Protein AF-0000000077625000 (afdb_homodimer)

Structure (mmCIF, N/CA/C/O backbone):
data_AF-0000000077625000-model_v1
#
loop_
_entity.id
_entity.type
_entity.pdbx_description
1 polymer Rnz
#
loop_
_atom_site.group_PDB
_atom_site.id
_atom_site.type_symbol
_atom_site.label_atom_id
_atom_site.label_alt_id
_atom_site.label_comp_id
_atom_site.label_asym_id
_atom_site.label_entity_id
_atom_site.label_seq_id
_atom_site.pdbx_PDB_ins_code
_atom_site.Cartn_x
_atom_site.Cartn_y
_atom_site.Cartn_z
_atom_site.occupancy
_atom_site.B_iso_or_equiv
_atom_site.auth_seq_id
_atom_site.auth_comp_id
_atom_site.auth_asym_id
_atom_site.auth_atom_id
_atom_site.pdbx_PDB_model_num
ATOM 1 N N . MET A 1 1 ? 33.219 -41.062 40.688 1 16.72 1 MET A N 1
ATOM 2 C CA . MET A 1 1 ? 32.531 -42.281 41.062 1 16.72 1 MET A CA 1
ATOM 3 C C . MET A 1 1 ? 31.109 -42.312 40.531 1 16.72 1 MET A C 1
ATOM 5 O O . MET A 1 1 ? 30.578 -41.281 40.125 1 16.72 1 MET A O 1
ATOM 9 N N . LEU A 1 2 ? 30.375 -43.344 40.969 1 15.78 2 LEU A N 1
ATOM 10 C CA . LEU A 1 2 ? 29.469 -44.438 40.656 1 15.78 2 LEU A CA 1
ATOM 11 C C . LEU A 1 2 ? 28.016 -43.969 40.688 1 15.78 2 LEU A C 1
ATOM 13 O O . LEU A 1 2 ? 27.391 -43.906 41.75 1 15.78 2 LEU A O 1
ATOM 17 N N . LYS A 1 3 ? 27.828 -42.719 40.219 1 18.52 3 LYS A N 1
ATOM 18 C CA . LYS A 1 3 ? 26.609 -41.906 40.062 1 18.52 3 LYS A CA 1
ATOM 19 C C . LYS A 1 3 ? 25.469 -42.75 39.469 1 18.52 3 LYS A C 1
ATOM 21 O O . LYS A 1 3 ? 25.625 -43.406 38.438 1 18.52 3 LYS A O 1
ATOM 26 N N . LYS A 1 4 ? 24.422 -42.75 40.156 1 17.3 4 LYS A N 1
ATOM 27 C CA . LYS A 1 4 ? 23.297 -43.594 40.594 1 17.3 4 LYS A CA 1
ATOM 28 C C . LYS A 1 4 ? 22.344 -43.844 39.438 1 17.3 4 LYS A C 1
ATOM 30 O O . LYS A 1 4 ? 21.906 -42.906 38.75 1 17.3 4 LYS A O 1
ATOM 35 N N . HIS A 1 5 ? 22.156 -45.062 38.781 1 17.11 5 HIS A N 1
ATOM 36 C CA . HIS A 1 5 ? 21.531 -45.969 37.844 1 17.11 5 HIS A CA 1
ATOM 37 C C . HIS A 1 5 ? 20.016 -46 38 1 17.11 5 HIS A C 1
ATOM 39 O O . HIS A 1 5 ? 19.312 -46.562 37.156 1 17.11 5 HIS A O 1
ATOM 45 N N . GLU A 1 6 ? 19.531 -45.5 39.312 1 16.88 6 GLU A N 1
ATOM 46 C CA . GLU A 1 6 ? 18.531 -46.469 39.75 1 16.88 6 GLU A CA 1
ATOM 47 C C . GLU A 1 6 ? 17.375 -46.562 38.75 1 16.88 6 GLU A C 1
ATOM 49 O O . GLU A 1 6 ? 17.047 -45.594 38.094 1 16.88 6 GLU A O 1
ATOM 54 N N . VAL A 1 7 ? 16.766 -47.844 38.562 1 16.75 7 VAL A N 1
ATOM 55 C CA . VAL A 1 7 ? 15.984 -48.906 37.938 1 16.75 7 VAL A CA 1
ATOM 56 C C . VAL A 1 7 ? 14.5 -48.625 38.125 1 16.75 7 VAL A C 1
ATOM 58 O O . VAL A 1 7 ? 13.664 -49.156 37.406 1 16.75 7 VAL A O 1
ATOM 61 N N . LEU A 1 8 ? 14.102 -47.625 39.031 1 16.16 8 LEU A N 1
ATOM 62 C CA . LEU A 1 8 ? 12.984 -48.188 39.781 1 16.16 8 LEU A CA 1
ATOM 63 C C . LEU A 1 8 ? 11.898 -48.688 38.812 1 16.16 8 LEU A C 1
ATOM 65 O O . LEU A 1 8 ? 11.703 -48.125 37.75 1 16.16 8 LEU A O 1
ATOM 69 N N . SER A 1 9 ? 11.031 -49.656 39.281 1 15.23 9 SER A N 1
ATOM 70 C CA . SER A 1 9 ? 10.211 -50.875 39.281 1 15.23 9 SER A CA 1
ATOM 71 C C . SER A 1 9 ? 8.844 -50.625 38.656 1 15.23 9 SER A C 1
ATOM 73 O O . SER A 1 9 ? 8.43 -51.312 37.75 1 15.23 9 SER A O 1
ATOM 75 N N . PHE A 1 10 ? 7.762 -50.469 39.531 1 15.76 10 PHE A N 1
ATOM 76 C CA . PHE A 1 10 ? 6.809 -51.5 39.938 1 15.76 10 PHE A CA 1
ATOM 77 C C . PHE A 1 10 ? 5.598 -51.5 39 1 15.76 10 PHE A C 1
ATOM 79 O O . PHE A 1 10 ? 5.344 -50.5 38.312 1 15.76 10 PHE A O 1
ATOM 86 N N . ALA A 1 11 ? 4.383 -52.125 39.531 1 15.3 11 ALA A N 1
ATOM 87 C CA . ALA A 1 11 ? 3.424 -53.219 39.469 1 15.3 11 ALA A CA 1
ATOM 88 C C . ALA A 1 11 ? 2.152 -52.812 38.719 1 15.3 11 ALA A C 1
ATOM 90 O O . ALA A 1 11 ? 1.969 -51.656 38.406 1 15.3 11 ALA A O 1
ATOM 91 N N . SER A 1 12 ? 0.917 -52.969 39.406 1 14.52 12 SER A N 1
ATOM 92 C CA . SER A 1 12 ? -0.119 -54 39.406 1 14.52 12 SER A CA 1
ATOM 93 C C . SER A 1 12 ? -1.372 -53.531 38.688 1 14.52 12 SER A C 1
ATOM 95 O O . SER A 1 12 ? -2.141 -54.312 38.156 1 14.52 12 SER A O 1
ATOM 97 N N . LYS A 1 13 ? -1.801 -52.219 39 1 15.85 13 LYS A N 1
ATOM 98 C CA . LYS A 1 13 ? -3.205 -52.25 39.375 1 15.85 13 LYS A CA 1
ATOM 99 C C . LYS A 1 13 ? -4.07 -52.844 38.281 1 15.85 13 LYS A C 1
ATOM 101 O O . LYS A 1 13 ? -3.891 -52.531 37.094 1 15.85 13 LYS A O 1
ATOM 106 N N . THR A 1 14 ? -5.199 -53.75 38.562 1 15.48 14 THR A N 1
ATOM 107 C CA . THR A 1 14 ? -6.117 -54.875 38.406 1 15.48 14 THR A CA 1
ATOM 108 C C . THR A 1 14 ? -7.16 -54.594 37.344 1 15.48 14 THR A C 1
ATOM 110 O O . THR A 1 14 ? -7.316 -53.438 36.906 1 15.48 14 THR A O 1
ATOM 113 N N . LYS A 1 15 ? -8.531 -55.094 37.594 1 15.32 15 LYS A N 1
ATOM 114 C CA . LYS A 1 15 ? -9.469 -56.125 37.156 1 15.32 15 LYS A CA 1
ATOM 115 C C . LYS A 1 15 ? -10.508 -55.562 36.219 1 15.32 15 LYS A C 1
ATOM 117 O O . LYS A 1 15 ? -10.664 -56.031 35.094 1 15.32 15 LYS A O 1
ATOM 122 N N . SER A 1 16 ? -11.93 -55.5 36.688 1 14.42 16 SER A N 1
ATOM 123 C CA . SER A 1 16 ? -13.031 -56.438 36.438 1 14.42 16 SER A CA 1
ATOM 124 C C . SER A 1 16 ? -14.016 -55.875 35.406 1 14.42 16 SER A C 1
ATOM 126 O O . SER A 1 16 ? -14.758 -56.594 34.781 1 14.42 16 SER A O 1
ATOM 128 N N . ALA A 1 17 ? -14.414 -54.562 35.5 1 15.7 17 ALA A N 1
ATOM 129 C CA . ALA A 1 17 ? -15.875 -54.5 35.562 1 15.7 17 ALA A CA 1
ATOM 130 C C . ALA A 1 17 ? -16.5 -55.125 34.312 1 15.7 17 ALA A C 1
ATOM 132 O O . ALA A 1 17 ? -15.922 -55.062 33.219 1 15.7 17 ALA A O 1
ATOM 133 N N . GLY A 1 18 ? -17.891 -55.531 34.344 1 14.88 18 GLY A N 1
ATOM 134 C CA . GLY A 1 18 ? -18.938 -56.5 34.094 1 14.88 18 GLY A CA 1
ATOM 135 C C . GLY A 1 18 ? -19.375 -56.531 32.625 1 14.88 18 GLY A C 1
ATOM 136 O O . GLY A 1 18 ? -19 -55.656 31.859 1 14.88 18 GLY A O 1
ATOM 137 N N . ARG A 1 19 ? -20.812 -56.969 32.344 1 15.01 19 ARG A N 1
ATOM 138 C CA . ARG A 1 19 ? -21.625 -58.062 31.844 1 15.01 19 ARG A CA 1
ATOM 139 C C . ARG A 1 19 ? -22.203 -57.719 30.469 1 15.01 19 ARG A C 1
ATOM 141 O O . ARG A 1 19 ? -22.094 -58.5 29.531 1 15.01 19 ARG A O 1
ATOM 148 N N . ILE A 1 20 ? -23.375 -56.875 30.344 1 15.17 20 ILE A N 1
ATOM 149 C CA . ILE A 1 20 ? -24.625 -57.562 30.047 1 15.17 20 ILE A CA 1
ATOM 150 C C . ILE A 1 20 ? -24.688 -57.875 28.547 1 15.17 20 ILE A C 1
ATOM 152 O O . ILE A 1 20 ? -24 -57.25 27.75 1 15.17 20 ILE A O 1
ATOM 156 N N . TYR A 1 21 ? -26.094 -57.812 27.969 1 15.08 21 TYR A N 1
ATOM 157 C CA . TYR A 1 21 ? -27.062 -58.75 27.453 1 15.08 21 TYR A CA 1
ATOM 158 C C . TYR A 1 21 ? -26.984 -58.844 25.922 1 15.08 21 TYR A C 1
ATOM 160 O O . TYR A 1 21 ? -26.547 -57.906 25.266 1 15.08 21 TYR A O 1
ATOM 168 N N . LYS A 1 22 ? -27.5 -60.031 25.312 1 15.52 22 LYS A N 1
ATOM 169 C CA . LYS A 1 22 ? -27.562 -61.062 24.281 1 15.52 22 LYS A CA 1
ATOM 170 C C . LYS A 1 22 ? -28.406 -60.594 23.078 1 15.52 22 LYS A C 1
ATOM 172 O O . LYS A 1 22 ? -28.203 -61.062 21.953 1 15.52 22 LYS A O 1
ATOM 177 N N . ARG A 1 23 ? -29.531 -59.75 23.172 1 15.31 23 ARG A N 1
ATOM 178 C CA . ARG A 1 23 ? -30.688 -60.469 22.609 1 15.31 23 ARG A CA 1
ATOM 179 C C . ARG A 1 23 ? -30.484 -60.75 21.141 1 15.31 23 ARG A C 1
ATOM 181 O O . ARG A 1 23 ? -29.766 -60.062 20.438 1 15.31 23 ARG A O 1
ATOM 188 N N . ASN A 1 24 ? -31.359 -61.844 20.562 1 14.48 24 ASN A N 1
ATOM 189 C CA . ASN A 1 24 ? -31.688 -63 19.75 1 14.48 24 ASN A CA 1
ATOM 190 C C . ASN A 1 24 ? -32.094 -62.594 18.328 1 14.48 24 ASN A C 1
ATOM 192 O O . ASN A 1 24 ? -31.781 -63.312 17.375 1 14.48 24 ASN A O 1
ATOM 196 N N . LEU A 1 25 ? -33.188 -61.656 18.094 1 15.44 25 LEU A N 1
ATOM 197 C CA . LEU A 1 25 ? -34.312 -62.25 17.406 1 15.44 25 LEU A CA 1
ATOM 198 C C . LEU A 1 25 ? -33.969 -62.562 15.953 1 15.44 25 LEU A C 1
ATOM 200 O O . LEU A 1 25 ? -33.219 -61.844 15.312 1 15.44 25 LEU A O 1
ATOM 204 N N . HIS A 1 26 ? -34.688 -63.688 15.312 1 14.72 26 HIS A N 1
ATOM 205 C CA . HIS A 1 26 ? -34.875 -64.812 14.414 1 14.72 26 HIS A CA 1
ATOM 206 C C . HIS A 1 26 ? -35.156 -64.375 12.992 1 14.72 26 HIS A C 1
ATOM 208 O O . HIS A 1 26 ? -34.562 -64.875 12.031 1 14.72 26 HIS A O 1
ATOM 214 N N . GLN A 1 27 ? -36.406 -63.656 12.711 1 14.7 27 GLN A N 1
ATOM 215 C CA . GLN A 1 27 ? -37.406 -64.375 11.93 1 14.7 27 GLN A CA 1
ATOM 216 C C . GLN A 1 27 ? -36.969 -64.562 10.477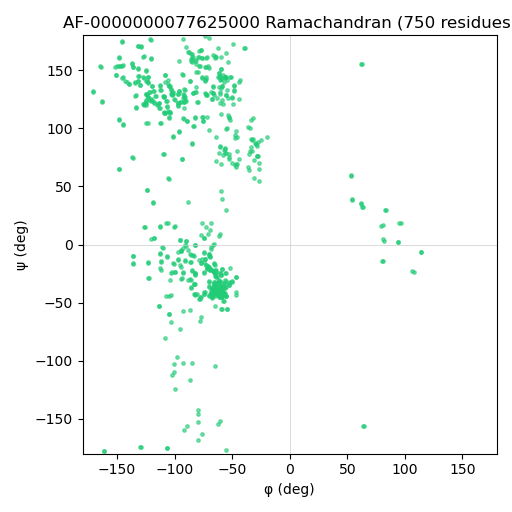 1 14.7 27 GLN A C 1
ATOM 218 O O . GLN A 1 27 ? -36.188 -63.719 9.969 1 14.7 27 GLN A O 1
ATOM 223 N N . ASP A 1 28 ? -37.844 -65.312 9.578 1 14.46 28 ASP A N 1
ATOM 224 C CA . ASP A 1 28 ? -38.094 -66.375 8.68 1 14.46 28 ASP A CA 1
ATOM 225 C C . ASP A 1 28 ? -38.094 -65.938 7.223 1 14.46 28 ASP A C 1
ATOM 227 O O . ASP A 1 28 ? -37.5 -66.625 6.363 1 14.46 28 ASP A O 1
ATOM 231 N N . LEU A 1 29 ? -39.125 -65.062 6.742 1 15.06 29 LEU A N 1
ATOM 232 C CA . LEU A 1 29 ? -40.125 -65.688 5.859 1 15.06 29 LEU A CA 1
ATOM 233 C C . LEU A 1 29 ? -39.5 -65.938 4.488 1 15.06 29 LEU A C 1
ATOM 235 O O . LEU A 1 29 ? -38.531 -65.312 4.082 1 15.06 29 LEU A O 1
ATOM 239 N N . CYS A 1 30 ? -40.438 -66.562 3.59 1 14.42 30 CYS A N 1
ATOM 240 C CA . CYS A 1 30 ? -40.719 -67.625 2.666 1 14.42 30 CYS A CA 1
ATOM 241 C C . CYS A 1 30 ? -40.281 -67.312 1.252 1 14.42 30 CYS A C 1
ATOM 243 O O . CYS A 1 30 ? -39.375 -67.938 0.701 1 14.42 30 CYS A O 1
ATOM 245 N N . LEU A 1 31 ? -41.344 -67.25 0.335 1 14.38 31 LEU A N 1
ATOM 246 C CA . LEU A 1 31 ? -41.688 -68.25 -0.623 1 14.38 31 LEU A CA 1
ATOM 247 C C . LEU A 1 31 ? -41.031 -68 -1.975 1 14.38 31 LEU A C 1
ATOM 249 O O . LEU A 1 31 ? -40.344 -68.875 -2.518 1 14.38 31 LEU A O 1
ATOM 253 N N . THR A 1 32 ? -41.906 -67.438 -2.914 1 15.09 32 THR A N 1
ATOM 254 C CA . THR A 1 32 ? -42.5 -68.125 -4.047 1 15.09 32 THR A CA 1
ATOM 255 C C . THR A 1 32 ? -41.625 -68 -5.273 1 15.09 32 THR A C 1
ATOM 257 O O . THR A 1 32 ? -40.812 -67.125 -5.391 1 15.09 32 THR A O 1
ATOM 260 N N . LEU A 1 33 ? -42 -68.812 -6.344 1 14.31 33 LEU A N 1
ATOM 261 C CA . LEU A 1 33 ? -41.562 -69.812 -7.305 1 14.31 33 LEU A CA 1
ATOM 262 C C . LEU A 1 33 ? -41.094 -69.188 -8.602 1 14.31 33 LEU A C 1
ATOM 264 O O . LEU A 1 33 ? -40.031 -69.5 -9.133 1 14.31 33 LEU A O 1
ATOM 268 N N . THR A 1 34 ? -42.031 -68.375 -9.273 1 15.22 34 THR A N 1
ATOM 269 C CA . THR A 1 34 ? -42.469 -69 -10.531 1 15.22 34 THR A CA 1
ATOM 270 C C . THR A 1 34 ? -41.438 -68.812 -11.633 1 15.22 34 THR A C 1
ATOM 272 O O . THR A 1 34 ? -40.625 -67.875 -11.578 1 15.22 34 THR A O 1
ATOM 275 N N . ARG A 1 35 ? -41.625 -69.625 -12.805 1 14.09 35 ARG A N 1
ATOM 276 C CA . ARG A 1 35 ? -41 -70.438 -13.805 1 14.09 35 ARG A CA 1
ATOM 277 C C . ARG A 1 35 ? -40.531 -69.625 -15.016 1 14.09 35 ARG A C 1
ATOM 279 O O . ARG A 1 35 ? -39.656 -70.062 -15.75 1 14.09 35 ARG A O 1
ATOM 286 N N . ARG A 1 36 ? -41.281 -68.5 -15.297 1 14.92 36 ARG A N 1
ATOM 287 C CA . ARG A 1 36 ? -41.688 -68.625 -16.688 1 14.92 36 ARG A CA 1
ATOM 288 C C . ARG A 1 36 ? -40.5 -68.812 -17.609 1 14.92 36 ARG A C 1
ATOM 290 O O . ARG A 1 36 ? -39.406 -68.312 -17.312 1 14.92 36 ARG A O 1
ATOM 297 N N . ARG A 1 37 ? -40.844 -69.25 -18.859 1 15.17 37 ARG A N 1
ATOM 298 C CA . ARG A 1 37 ? -40.5 -70.125 -19.984 1 15.17 37 ARG A CA 1
ATOM 299 C C . ARG A 1 37 ? -39.438 -69.5 -20.875 1 15.17 37 ARG A C 1
ATOM 301 O O . ARG A 1 37 ? -39.312 -68.25 -20.906 1 15.17 37 ARG A O 1
ATOM 308 N N . GLU A 1 38 ? -38.719 -70.375 -21.578 1 15.19 38 GLU A N 1
ATOM 309 C CA . GLU A 1 38 ? -37.469 -70.75 -22.234 1 15.19 38 GLU A CA 1
ATOM 310 C C . GLU A 1 38 ? -37.344 -70.062 -23.594 1 15.19 38 GLU A C 1
ATOM 312 O O . GLU A 1 38 ? -36.25 -70 -24.141 1 15.19 38 GLU A O 1
ATOM 317 N N . THR A 1 39 ? -38.469 -69.438 -24.172 1 15.7 39 THR A N 1
ATOM 318 C CA . THR A 1 39 ? -38.531 -69.938 -25.531 1 15.7 39 THR A CA 1
ATOM 319 C C . THR A 1 39 ? -37.281 -69.5 -26.328 1 15.7 39 THR A C 1
ATOM 321 O O . THR A 1 39 ? -36.906 -68.312 -26.25 1 15.7 39 THR A O 1
ATOM 324 N N . VAL A 1 40 ? -36.531 -70.375 -26.953 1 15.3 40 VAL A N 1
ATOM 325 C CA . VAL A 1 40 ? -35.312 -70.75 -27.641 1 15.3 40 VAL A CA 1
ATOM 326 C C . VAL A 1 40 ? -35.281 -70.062 -29.016 1 15.3 40 VAL A C 1
ATOM 328 O O . VAL A 1 40 ? -34.344 -70.312 -29.812 1 15.3 40 VAL A O 1
ATOM 331 N N . ARG A 1 41 ? -36.219 -69.125 -29.297 1 15.74 41 ARG A N 1
ATOM 332 C CA . ARG A 1 41 ? -36.469 -69.188 -30.734 1 15.74 41 ARG A CA 1
ATOM 333 C C . ARG A 1 41 ? -35.156 -69.312 -31.5 1 15.74 41 ARG A C 1
ATOM 335 O O . ARG A 1 41 ? -34.125 -68.75 -31.078 1 15.74 41 ARG A O 1
ATOM 342 N N . HIS A 1 42 ? -35.219 -70.125 -32.562 1 15.56 42 HIS A N 1
ATOM 343 C CA . HIS A 1 42 ? -34.531 -70.875 -33.594 1 15.56 42 HIS A CA 1
ATOM 344 C C . HIS A 1 42 ? -33.625 -70 -34.438 1 15.56 42 HIS A C 1
ATOM 346 O O . HIS A 1 42 ? -33.906 -68.812 -34.625 1 15.56 42 HIS A O 1
ATOM 352 N N . LEU A 1 43 ? -32.438 -70.5 -34.906 1 16.83 43 LEU A N 1
ATOM 353 C CA . LEU A 1 43 ? -31.078 -70.375 -35.406 1 16.83 43 LEU A CA 1
ATOM 354 C C . LEU A 1 43 ? -31.062 -69.938 -36.875 1 16.83 43 LEU A C 1
ATOM 356 O O . LEU A 1 43 ? -30 -69.75 -37.469 1 16.83 43 LEU A O 1
ATOM 360 N N . ASN A 1 44 ? -32.312 -69.562 -37.438 1 16.19 44 ASN A N 1
ATOM 361 C CA . ASN A 1 44 ? -32.25 -70 -38.812 1 16.19 44 ASN A CA 1
ATOM 362 C C . ASN A 1 44 ? -31.016 -69.438 -39.531 1 16.19 44 ASN A C 1
ATOM 364 O O . ASN A 1 44 ? -30.609 -68.312 -39.312 1 16.19 44 ASN A O 1
ATOM 368 N N . ASP A 1 45 ? -30.266 -70.312 -40.281 1 15.85 45 ASP A N 1
ATOM 369 C CA . ASP A 1 45 ? -28.969 -70.625 -40.875 1 15.85 45 ASP A CA 1
ATOM 370 C C . ASP A 1 45 ? -28.688 -69.75 -42.094 1 15.85 45 ASP A C 1
ATOM 372 O O . ASP A 1 45 ? -27.594 -69.75 -42.656 1 15.85 45 ASP A O 1
ATOM 376 N N . GLU A 1 46 ? -29.703 -69.062 -42.656 1 17.33 46 GLU A N 1
ATOM 377 C CA . GLU A 1 46 ? -29.578 -69.125 -44.094 1 17.33 46 GLU A CA 1
ATOM 378 C C . GLU A 1 46 ? -28.25 -68.562 -44.594 1 17.33 46 GLU A C 1
ATOM 380 O O . GLU A 1 46 ? -27.828 -67.5 -44.094 1 17.33 46 GLU A O 1
ATOM 385 N N . ASP A 1 47 ? -27.453 -69.375 -45.375 1 16.89 47 ASP A N 1
ATOM 386 C CA . ASP A 1 47 ? -26.125 -69.562 -45.938 1 16.89 47 ASP A CA 1
ATOM 387 C C . ASP A 1 47 ? -25.797 -68.438 -46.969 1 16.89 47 ASP A C 1
ATOM 389 O O . ASP A 1 47 ? -24.719 -68.438 -47.562 1 16.89 47 ASP A O 1
ATOM 393 N N . HIS A 1 48 ? -26.656 -67.5 -47.219 1 17.89 48 HIS A N 1
ATOM 394 C CA . HIS A 1 48 ? -26.516 -67.125 -48.625 1 17.89 48 HIS A CA 1
ATOM 395 C C . HIS A 1 48 ? -25.094 -66.625 -48.938 1 17.89 48 HIS A C 1
ATOM 397 O O . HIS A 1 48 ? -24.547 -65.812 -48.219 1 17.89 48 HIS A O 1
ATOM 403 N N . PHE A 1 49 ? -24.297 -67.375 -49.75 1 16.94 49 PHE A N 1
ATOM 404 C CA . PHE A 1 49 ? -22.906 -67.5 -50.156 1 16.94 49 PHE A CA 1
ATOM 405 C C . PHE A 1 49 ? -22.453 -66.188 -50.875 1 16.94 49 PHE A C 1
ATOM 407 O O . PHE A 1 49 ? -21.312 -65.75 -50.688 1 16.94 49 PHE A O 1
ATOM 414 N N . PHE A 1 50 ? -23.297 -65.562 -51.719 1 17.16 50 PHE A N 1
ATOM 415 C CA . PHE A 1 50 ? -22.703 -65.438 -53.031 1 17.16 50 PHE A CA 1
ATOM 416 C C . PHE A 1 50 ? -21.422 -64.625 -53 1 17.16 50 PHE A C 1
ATOM 418 O O . PHE A 1 50 ? -21.156 -63.906 -52.031 1 17.16 50 PHE A O 1
ATOM 425 N N . PHE A 1 51 ? -21.156 -63.938 -54.281 1 18.53 51 PHE A N 1
ATOM 426 C CA . PHE A 1 51 ? -20.109 -63.812 -55.312 1 18.53 51 PHE A CA 1
ATOM 427 C C . PHE A 1 51 ? -19.203 -62.625 -55 1 18.53 51 PHE A C 1
ATOM 429 O O . PHE A 1 51 ? -19.656 -61.594 -54.531 1 18.53 51 PHE A O 1
ATOM 436 N N . LEU A 1 52 ? -17.906 -62.875 -54.938 1 18.28 52 LEU A N 1
ATOM 437 C CA . LEU A 1 52 ? -16.672 -62.219 -54.469 1 18.28 52 LEU A CA 1
ATOM 438 C C . LEU A 1 52 ? -16.344 -61 -55.375 1 18.28 52 LEU A C 1
ATOM 440 O O . LEU A 1 52 ? -15.266 -60.438 -55.25 1 18.28 52 LEU A O 1
ATOM 444 N N . ASN A 1 53 ? -17.312 -60.438 -56.188 1 19.59 53 ASN A N 1
ATOM 445 C CA . ASN A 1 53 ? -16.656 -59.781 -57.312 1 19.59 53 ASN A CA 1
ATOM 446 C C . ASN A 1 53 ? -15.594 -58.781 -56.844 1 19.59 53 ASN A C 1
ATOM 448 O O . ASN A 1 53 ? -15.82 -58.062 -55.875 1 19.59 53 ASN A O 1
ATOM 452 N N . ARG A 1 54 ? -14.336 -58.906 -57.344 1 19.8 54 ARG A N 1
ATOM 453 C CA . ARG A 1 54 ? -12.992 -58.406 -57.031 1 19.8 54 ARG A CA 1
ATOM 454 C C . ARG A 1 54 ? -12.906 -56.906 -57.25 1 19.8 54 ARG A C 1
ATOM 456 O O . ARG A 1 54 ? -11.82 -56.312 -57.219 1 19.8 54 ARG A O 1
ATOM 463 N N . ARG A 1 55 ? -14 -56.219 -57.688 1 20.39 55 ARG A N 1
ATOM 464 C CA . ARG A 1 55 ? -13.625 -55.094 -58.531 1 20.39 55 ARG A CA 1
ATOM 465 C C . ARG A 1 55 ? -12.664 -54.156 -57.812 1 20.39 55 ARG A C 1
ATOM 467 O O . ARG A 1 55 ? -12.664 -54.062 -56.594 1 20.39 55 ARG A O 1
ATOM 474 N N . GLY A 1 56 ? -11.648 -53.531 -58.594 1 21.25 56 GLY A N 1
ATOM 475 C CA . GLY A 1 56 ? -10.375 -52.844 -58.531 1 21.25 56 GLY A CA 1
ATOM 476 C C . GLY A 1 56 ? -10.453 -51.5 -57.781 1 21.25 56 GLY A C 1
ATOM 477 O O . GLY A 1 56 ? -11.211 -50.625 -58.188 1 21.25 56 GLY A O 1
ATOM 478 N N . PHE A 1 57 ? -10.594 -51.438 -56.531 1 20.81 57 PHE A N 1
ATOM 479 C CA . PHE A 1 57 ? -10.836 -50.188 -55.781 1 20.81 57 PHE A CA 1
ATOM 480 C C . PHE A 1 57 ? -9.734 -49.188 -56.062 1 20.81 57 PHE A C 1
ATOM 482 O O . PHE A 1 57 ? -8.555 -49.469 -55.844 1 20.81 57 PHE A O 1
ATOM 489 N N . HIS A 1 58 ? -9.945 -48.5 -57.219 1 23.22 58 HIS A N 1
ATOM 490 C CA . HIS A 1 58 ? -9.023 -47.438 -57.594 1 23.22 58 HIS A CA 1
ATOM 491 C C . HIS A 1 58 ? -8.742 -46.5 -56.406 1 23.22 58 HIS A C 1
ATOM 493 O O . HIS A 1 58 ? -9.664 -46.031 -55.75 1 23.22 58 HIS A O 1
ATOM 499 N N . THR A 1 59 ? -7.676 -46.75 -55.656 1 22.81 59 THR A N 1
ATOM 500 C CA . THR A 1 59 ? -7.238 -46.094 -54.438 1 22.81 59 THR A CA 1
ATOM 501 C C . THR A 1 59 ? -7 -44.625 -54.688 1 22.81 59 THR A C 1
ATOM 503 O O . THR A 1 59 ? -5.871 -44.188 -54.938 1 22.81 59 THR A O 1
ATOM 506 N N . SER A 1 60 ? -7.965 -43.906 -55.406 1 22.59 60 SER A N 1
ATOM 507 C CA . SER A 1 60 ? -7.488 -42.562 -55.656 1 22.59 60 SER A CA 1
ATOM 508 C C . SER A 1 60 ? -7.07 -41.875 -54.344 1 22.59 60 SER A C 1
ATOM 510 O O . SER A 1 60 ? -7.848 -41.844 -53.406 1 22.59 60 SER A O 1
ATOM 512 N N . LYS A 1 61 ? -5.777 -41.844 -54.062 1 24.95 61 LYS A N 1
ATOM 513 C CA . LYS A 1 61 ? -5.18 -41.281 -52.875 1 24.95 61 LYS A CA 1
ATOM 514 C C . LYS A 1 61 ? -5.578 -39.812 -52.719 1 24.95 61 LYS A C 1
ATOM 516 O O . LYS A 1 61 ? -5.293 -39 -53.594 1 24.95 61 LYS A O 1
ATOM 521 N N . PRO A 1 62 ? -6.805 -39.5 -52.219 1 24.77 62 PRO A N 1
ATOM 522 C CA . PRO A 1 62 ? -7.086 -38.062 -52.188 1 24.77 62 PRO A CA 1
ATOM 523 C C . PRO A 1 62 ? -5.973 -37.281 -51.5 1 24.77 62 PRO A C 1
ATOM 525 O O . PRO A 1 62 ? -5.414 -37.719 -50.5 1 24.77 62 PRO A O 1
ATOM 528 N N . SER A 1 63 ? -5.168 -36.531 -52.375 1 23.55 63 SER A N 1
ATOM 529 C CA . SER A 1 63 ? -4.082 -35.656 -51.969 1 23.55 63 SER A CA 1
ATOM 530 C C . SER A 1 63 ? -4.551 -34.656 -50.906 1 23.55 63 SER A C 1
ATOM 532 O O . SER A 1 63 ? -5.48 -33.875 -51.156 1 23.55 63 SER A O 1
ATOM 534 N N . LEU A 1 64 ? -4.66 -35.156 -49.688 1 24.44 64 LEU A N 1
ATOM 535 C CA . LEU A 1 64 ? -4.977 -34.25 -48.625 1 24.44 64 LEU A CA 1
ATOM 536 C C . LEU A 1 64 ? -4.078 -33 -48.688 1 24.44 64 LEU A C 1
ATOM 538 O O . LEU A 1 64 ? -2.867 -33.094 -48.469 1 24.44 64 LEU A O 1
ATOM 542 N N . THR A 1 65 ? -4.375 -32.25 -49.781 1 23.38 65 THR A N 1
ATOM 543 C CA . THR A 1 65 ? -3.727 -30.922 -49.781 1 23.38 65 THR A CA 1
ATOM 544 C C . THR A 1 65 ? -3.877 -30.266 -48.406 1 23.38 65 THR A C 1
ATOM 546 O O . THR A 1 65 ? -4.988 -29.953 -47.969 1 23.38 65 THR A O 1
ATOM 549 N N . ILE A 1 66 ? -3.184 -30.859 -47.531 1 22.39 66 ILE A N 1
ATOM 550 C CA . ILE A 1 66 ? -3.104 -30.094 -46.281 1 22.39 66 ILE A CA 1
ATOM 551 C C . ILE A 1 66 ? -2.85 -28.625 -46.594 1 22.39 66 ILE A C 1
ATOM 553 O O . ILE A 1 66 ? -1.824 -28.281 -47.188 1 22.39 66 ILE A O 1
ATOM 557 N N . ALA A 1 67 ? -3.93 -27.938 -47.094 1 23.84 67 ALA A N 1
ATOM 558 C CA . ALA A 1 67 ? -3.713 -26.484 -47.188 1 23.84 67 ALA A CA 1
ATOM 559 C C . ALA A 1 67 ? -2.793 -26.016 -46.062 1 23.84 67 ALA A C 1
ATOM 561 O O . ALA A 1 67 ? -3.08 -26.219 -44.875 1 23.84 67 ALA A O 1
ATOM 562 N N . LYS A 1 68 ? -1.569 -26.047 -46.375 1 22.55 68 LYS A N 1
ATOM 563 C CA . LYS A 1 68 ? -0.666 -25.312 -45.5 1 22.55 68 LYS A CA 1
ATOM 564 C C . LYS A 1 68 ? -1.336 -24.047 -44.969 1 22.55 68 LYS A C 1
ATOM 566 O O . LYS A 1 68 ? -1.765 -23.188 -45.719 1 22.55 68 LYS A O 1
ATOM 571 N N . LYS A 1 69 ? -2.137 -24.281 -44.031 1 25.94 69 LYS A N 1
ATOM 572 C CA . LYS A 1 69 ? -2.455 -23.047 -43.312 1 25.94 69 LYS A CA 1
ATOM 573 C C . LYS A 1 69 ? -1.302 -22.047 -43.406 1 25.94 69 LYS A C 1
ATOM 575 O O . LYS A 1 69 ? -0.155 -22.391 -43.125 1 25.94 69 LYS A O 1
ATOM 580 N N . LYS A 1 70 ? -1.358 -21.25 -44.469 1 27.38 70 LYS A N 1
ATOM 581 C CA . LYS A 1 70 ? -0.45 -20.109 -44.406 1 27.38 70 LYS A CA 1
ATOM 582 C C . LYS A 1 70 ? -0.013 -19.828 -42.969 1 27.38 70 LYS A C 1
ATOM 584 O O . LYS A 1 70 ? -0.848 -19.734 -42.062 1 27.38 70 LYS A O 1
ATOM 589 N N . ALA A 1 71 ? 1.153 -20.453 -42.625 1 27.39 71 ALA A N 1
ATOM 590 C CA . ALA A 1 71 ? 1.829 -19.953 -41.438 1 27.39 71 ALA A CA 1
ATOM 591 C C . ALA A 1 71 ? 1.493 -18.5 -41.188 1 27.39 71 ALA A C 1
ATOM 593 O O . ALA A 1 71 ? 1.971 -17.609 -41.875 1 27.39 71 ALA A O 1
ATOM 594 N N . GLY A 1 72 ? 0.188 -18.281 -41.125 1 27.69 72 GLY A N 1
ATOM 595 C CA . GLY A 1 72 ? -0.148 -16.891 -40.812 1 27.69 72 GLY A CA 1
ATOM 596 C C . GLY A 1 72 ? 0.858 -16.234 -39.875 1 27.69 72 GLY A C 1
ATOM 597 O O . GLY A 1 72 ? 1.424 -16.891 -39 1 27.69 72 GLY A O 1
ATOM 598 N N . SER A 1 73 ? 1.641 -15.328 -40.531 1 29.55 73 SER A N 1
ATOM 599 C CA . SER A 1 73 ? 2.504 -14.453 -39.75 1 29.55 73 SER A CA 1
ATOM 600 C C . SER A 1 73 ? 1.929 -14.211 -38.344 1 29.55 73 SER A C 1
ATOM 602 O O . SER A 1 73 ? 0.796 -13.75 -38.219 1 29.55 73 SER A O 1
ATOM 604 N N . ILE A 1 74 ? 2.115 -15.234 -37.562 1 30.08 74 ILE A N 1
ATOM 605 C CA . ILE A 1 74 ? 1.831 -14.961 -36.156 1 30.08 74 ILE A CA 1
ATOM 606 C C . ILE A 1 74 ? 2.234 -13.523 -35.812 1 30.08 74 ILE A C 1
ATOM 608 O O . ILE A 1 74 ? 3.422 -13.195 -35.844 1 30.08 74 ILE A O 1
ATOM 612 N N . ILE A 1 75 ? 1.536 -12.602 -36.469 1 31.95 75 ILE A N 1
ATOM 613 C CA . ILE A 1 75 ? 1.715 -11.266 -35.906 1 31.95 75 ILE A CA 1
ATOM 614 C C . ILE A 1 75 ? 1.826 -11.359 -34.375 1 31.95 75 ILE A C 1
ATOM 616 O O . ILE A 1 75 ? 1.012 -12.016 -33.75 1 31.95 75 ILE A O 1
ATOM 620 N N . PRO A 1 76 ? 3.045 -11.273 -33.938 1 33.72 76 PRO A N 1
ATOM 621 C CA . PRO A 1 76 ? 3.127 -11.188 -32.469 1 33.72 76 PRO A CA 1
ATOM 622 C C . PRO A 1 76 ? 1.908 -10.508 -31.844 1 33.72 76 PRO A C 1
ATOM 624 O O . PRO A 1 76 ? 1.493 -9.445 -32.312 1 33.72 76 PRO A O 1
ATOM 627 N N . SER A 1 77 ? 0.906 -11.273 -31.562 1 31.66 77 SER A N 1
ATOM 628 C CA . SER A 1 77 ? -0.159 -10.625 -30.797 1 31.66 77 SER A CA 1
ATOM 629 C C . SER A 1 77 ? 0.402 -9.586 -29.828 1 31.66 77 SER A C 1
ATOM 631 O O . SER A 1 77 ? 1.254 -9.906 -29 1 31.66 77 SER A O 1
ATOM 633 N N . LYS A 1 78 ? 0.643 -8.43 -30.266 1 35.97 78 LYS A N 1
ATOM 634 C CA . LYS A 1 78 ? 0.877 -7.309 -29.375 1 35.97 78 LYS A CA 1
ATOM 635 C C . LYS A 1 78 ? 0.086 -7.473 -28.078 1 35.97 78 LYS A C 1
ATOM 637 O O . LYS A 1 78 ? -1.146 -7.52 -28.094 1 35.97 78 LYS A O 1
ATOM 642 N N . SER A 1 79 ? 0.618 -8.438 -27.266 1 39.88 79 SER A N 1
ATOM 643 C CA . SER A 1 79 ? 0.006 -8.297 -25.953 1 39.88 79 SER A CA 1
ATOM 644 C C . SER A 1 79 ? -0.459 -6.863 -25.703 1 39.88 79 SER A C 1
ATOM 646 O O . SER A 1 79 ? 0.355 -5.938 -25.672 1 39.88 79 SER A O 1
ATOM 648 N N . SER A 1 80 ? -1.428 -6.422 -26.344 1 40 80 SER A N 1
ATOM 649 C CA . SER A 1 80 ? -1.918 -5.066 -26.109 1 40 80 SER A CA 1
ATOM 650 C C . SER A 1 80 ? -2.082 -4.781 -24.625 1 40 80 SER A C 1
ATOM 652 O O . SER A 1 80 ? -2.684 -5.574 -23.906 1 40 80 SER A O 1
ATOM 654 N N . PRO A 1 81 ? -1.059 -4.254 -23.984 1 45.53 81 PRO A N 1
ATOM 655 C CA . PRO A 1 81 ? -1.467 -3.809 -22.656 1 45.53 81 PRO A CA 1
ATOM 656 C C . PRO A 1 81 ? -2.938 -3.4 -22.594 1 45.53 81 PRO A C 1
ATOM 658 O O . PRO A 1 81 ? -3.391 -2.59 -23.406 1 45.53 81 PRO A O 1
ATOM 661 N N . SER A 1 82 ? -3.74 -4.406 -22.359 1 50.47 82 SER A N 1
ATOM 662 C CA . SER A 1 82 ? -5.152 -4.082 -22.188 1 50.47 82 SER A CA 1
ATOM 663 C C . SER A 1 82 ? -5.336 -2.797 -21.391 1 50.47 82 SER A C 1
ATOM 665 O O . SER A 1 82 ? -4.406 -2.336 -20.719 1 50.47 82 SER A O 1
ATOM 667 N N . LEU A 1 83 ? -6.465 -2.293 -21.344 1 56.91 83 LEU A N 1
ATOM 668 C CA . LEU A 1 83 ? -7.105 -1.237 -20.562 1 56.91 83 LEU A CA 1
ATOM 669 C C . LEU A 1 83 ? -6.922 -1.475 -19.078 1 56.91 83 LEU A C 1
ATOM 671 O O . LEU A 1 83 ? -7.176 -2.576 -18.578 1 56.91 83 LEU A O 1
ATOM 675 N N . ARG A 1 84 ? -6.215 -0.815 -18.344 1 74.06 84 ARG A N 1
ATOM 676 C CA . ARG A 1 84 ? -6.195 -0.496 -16.906 1 74.06 84 ARG A CA 1
ATOM 677 C C . ARG A 1 84 ? -5.246 -1.419 -16.156 1 74.06 84 ARG A C 1
ATOM 679 O O . ARG A 1 84 ? -5.551 -1.854 -15.047 1 74.06 84 ARG A O 1
ATOM 686 N N . GLY A 1 85 ? -4.137 -2.242 -16.875 1 88.56 85 GLY A N 1
ATOM 687 C CA . GLY A 1 85 ? -3.076 -2.92 -16.141 1 88.56 85 GLY A CA 1
ATOM 688 C C . GLY A 1 85 ? -3.145 -4.43 -16.25 1 88.56 85 GLY A C 1
ATOM 689 O O . GLY A 1 85 ? -2.217 -5.133 -15.844 1 88.56 85 GLY A O 1
ATOM 690 N N . TRP A 1 86 ? -4.145 -4.98 -16.844 1 94.69 86 TRP A N 1
ATOM 691 C CA . TRP A 1 86 ? -4.34 -6.422 -16.984 1 94.69 86 TRP A CA 1
ATOM 692 C C . TRP A 1 86 ? -3.631 -6.949 -18.219 1 94.69 86 TRP A C 1
ATOM 694 O O . TRP A 1 86 ? -3.652 -6.312 -19.281 1 94.69 86 TRP A O 1
ATOM 704 N N . LEU A 1 87 ? -3.039 -8.164 -18.047 1 96.25 87 LEU A N 1
ATOM 705 C CA . LEU A 1 87 ? -2.555 -8.969 -19.172 1 96.25 87 LEU A CA 1
ATOM 706 C C . LEU A 1 87 ? -3.531 -10.094 -19.484 1 96.25 87 LEU A C 1
ATOM 708 O O . LEU A 1 87 ? -4.035 -10.758 -18.578 1 96.25 87 LEU A O 1
ATOM 712 N N . THR A 1 88 ? -3.896 -10.219 -20.719 1 96.12 88 THR A N 1
ATOM 713 C CA . THR A 1 88 ? -4.684 -11.359 -21.156 1 96.12 88 THR A CA 1
ATOM 714 C C . THR A 1 88 ? -3.811 -12.344 -21.938 1 96.12 88 THR A C 1
ATOM 716 O O . THR A 1 88 ? -3.363 -12.047 -23.047 1 96.12 88 THR A O 1
ATOM 719 N N . LEU A 1 89 ? -3.566 -13.5 -21.297 1 96.62 89 LEU A N 1
ATOM 720 C CA . LEU A 1 89 ? -2.643 -14.484 -21.844 1 96.62 89 LEU A CA 1
ATOM 721 C C . LEU A 1 89 ? -3.238 -15.891 -21.781 1 96.62 89 LEU A C 1
ATOM 723 O O . LEU A 1 89 ? -3.516 -16.406 -20.688 1 96.62 89 LEU A O 1
ATOM 727 N N . GLU A 1 90 ? -3.436 -16.516 -22.922 1 96.44 90 GLU A N 1
ATOM 728 C CA . GLU A 1 90 ? -3.768 -17.922 -23.031 1 96.44 90 GLU A CA 1
ATOM 729 C C . GLU A 1 90 ? -4.996 -18.266 -22.188 1 96.44 90 GLU A C 1
ATOM 731 O O . GLU A 1 90 ? -4.996 -19.25 -21.453 1 96.44 90 GLU A O 1
ATOM 736 N N . GLY A 1 91 ? -5.949 -17.422 -22.156 1 96.25 91 GLY A N 1
ATOM 737 C CA . GLY A 1 91 ? -7.215 -17.688 -21.484 1 96.25 91 GLY A CA 1
ATOM 738 C C . GLY A 1 91 ? -7.254 -17.188 -20.062 1 96.25 91 GLY A C 1
ATOM 739 O O . GLY A 1 91 ? -8.258 -17.375 -19.359 1 96.25 91 GLY A O 1
ATOM 740 N N . TYR A 1 92 ? -6.18 -16.547 -19.641 1 97.69 92 TYR A N 1
ATOM 741 C CA . TYR A 1 92 ? -6.102 -16.031 -18.281 1 97.69 92 TYR A CA 1
ATOM 742 C C . TYR A 1 92 ? -5.832 -14.531 -18.281 1 97.69 92 TYR A C 1
ATOM 744 O O . TYR A 1 92 ? -5.18 -14.016 -19.188 1 97.69 92 TYR A O 1
ATOM 752 N N . ARG A 1 93 ? -6.41 -13.891 -17.344 1 97.31 93 ARG A N 1
ATOM 753 C CA . ARG A 1 93 ? -6.113 -12.484 -17.078 1 97.31 93 ARG A CA 1
ATOM 754 C C . ARG A 1 93 ? -5.215 -12.344 -15.852 1 97.31 93 ARG A C 1
ATOM 756 O O . ARG A 1 93 ? -5.508 -12.906 -14.789 1 97.31 93 ARG A O 1
ATOM 763 N N . ILE A 1 94 ? -4.156 -11.602 -16.047 1 98.31 94 ILE A N 1
ATOM 764 C CA . ILE A 1 94 ? -3.154 -11.477 -15 1 98.31 94 ILE A CA 1
ATOM 765 C C . ILE A 1 94 ? -2.934 -10.008 -14.672 1 98.31 94 ILE A C 1
ATOM 767 O O . ILE A 1 94 ? -2.748 -9.18 -15.562 1 98.31 94 ILE A O 1
ATOM 771 N N . TYR A 1 95 ? -3.086 -9.609 -13.438 1 97.81 95 TYR A N 1
ATOM 772 C CA . TYR A 1 95 ? -2.693 -8.297 -12.93 1 97.81 95 TYR A CA 1
ATOM 773 C C . TYR A 1 95 ? -1.379 -8.383 -12.164 1 97.81 95 TYR A C 1
ATOM 775 O O . TYR A 1 95 ? -1.37 -8.641 -10.961 1 97.81 95 TYR A O 1
ATOM 783 N N . PRO A 1 96 ? -0.256 -8.148 -12.859 1 98.25 96 PRO A N 1
ATOM 784 C CA . PRO A 1 96 ? 1.064 -8.469 -12.312 1 98.25 96 PRO A CA 1
ATOM 785 C C . PRO A 1 96 ? 1.715 -7.289 -11.602 1 98.25 96 PRO A C 1
ATOM 787 O O . PRO A 1 96 ? 2.715 -6.746 -12.078 1 98.25 96 PRO A O 1
ATOM 790 N N . TRP A 1 97 ? 1.216 -6.949 -10.391 1 97.88 97 TRP A N 1
ATOM 791 C CA . TRP A 1 97 ? 1.808 -5.902 -9.562 1 97.88 97 TRP A CA 1
ATOM 792 C C . TRP A 1 97 ? 3.002 -6.438 -8.781 1 97.88 97 TRP A C 1
ATOM 794 O O . TRP A 1 97 ? 2.836 -7.195 -7.816 1 97.88 97 TRP A O 1
ATOM 804 N N . SER A 1 98 ? 4.246 -5.93 -9.258 1 98.56 98 SER A N 1
ATOM 805 C CA . SER A 1 98 ? 5.395 -6.516 -8.57 1 98.56 98 SER A CA 1
ATOM 806 C C . SER A 1 98 ? 6.648 -5.676 -8.781 1 98.56 98 SER A C 1
ATOM 808 O O . SER A 1 98 ? 7 -5.344 -9.914 1 98.56 98 SER A O 1
ATOM 810 N N . ILE A 1 99 ? 7.219 -5.262 -7.691 1 98.19 99 ILE A N 1
ATOM 811 C CA . ILE A 1 99 ? 8.539 -4.648 -7.648 1 98.19 99 ILE A CA 1
ATOM 812 C C . ILE A 1 99 ? 9.359 -5.266 -6.52 1 98.19 99 ILE A C 1
ATOM 814 O O . ILE A 1 99 ? 8.906 -5.328 -5.375 1 98.19 99 ILE A O 1
ATOM 818 N N . SER A 1 100 ? 10.547 -5.703 -6.863 1 98.31 100 SER A N 1
ATOM 819 C CA . SER A 1 100 ? 11.414 -6.387 -5.906 1 98.31 100 SER A CA 1
ATOM 820 C C . SER A 1 100 ? 11.641 -5.535 -4.66 1 98.31 100 SER A C 1
ATOM 822 O O . SER A 1 100 ? 11.969 -4.352 -4.762 1 98.31 100 SER A O 1
ATOM 824 N N . GLY A 1 101 ? 11.422 -6.094 -3.531 1 97.31 101 GLY A N 1
ATOM 825 C CA . GLY A 1 101 ? 11.688 -5.434 -2.264 1 97.31 101 GLY A CA 1
ATOM 826 C C . GLY A 1 101 ? 10.594 -4.465 -1.851 1 97.31 101 GLY A C 1
ATOM 827 O O . GLY A 1 101 ? 10.5 -4.09 -0.681 1 97.31 101 GLY A O 1
ATOM 828 N N . LEU A 1 102 ? 9.734 -4.117 -2.727 1 97.25 102 LEU A N 1
ATOM 829 C CA . LEU A 1 102 ? 8.719 -3.115 -2.428 1 97.25 102 LEU A CA 1
ATOM 830 C C . LEU A 1 102 ? 7.355 -3.77 -2.219 1 97.25 102 LEU A C 1
ATOM 832 O O . LEU A 1 102 ? 6.793 -3.701 -1.125 1 97.25 102 LEU A O 1
ATOM 836 N N . GLU A 1 103 ? 6.902 -4.449 -3.232 1 97.5 103 GLU A N 1
ATOM 837 C CA . GLU A 1 103 ? 5.578 -5.047 -3.107 1 97.5 103 GLU A CA 1
ATOM 838 C C . GLU A 1 103 ? 5.281 -5.984 -4.277 1 97.5 103 GLU A C 1
ATOM 840 O O . GLU A 1 103 ? 5.547 -5.645 -5.43 1 97.5 103 GLU A O 1
ATOM 845 N N . THR A 1 104 ? 4.812 -7.168 -4 1 98.69 104 THR A N 1
ATOM 846 C CA . THR A 1 104 ? 4.383 -8.156 -4.984 1 98.69 104 THR A CA 1
ATOM 847 C C . THR A 1 104 ? 2.955 -8.617 -4.699 1 98.69 104 THR A C 1
ATOM 849 O O . THR A 1 104 ? 2.627 -8.969 -3.566 1 98.69 104 THR A O 1
ATOM 852 N N . CYS A 1 105 ? 2.1 -8.469 -5.586 1 98.75 105 CYS A N 1
ATOM 853 C CA . CYS A 1 105 ? 0.697 -8.867 -5.578 1 98.75 105 CYS A CA 1
ATOM 854 C C . CYS A 1 105 ? 0.224 -9.227 -6.984 1 98.75 105 CYS A C 1
ATOM 856 O O . CYS A 1 105 ? -0.003 -8.336 -7.809 1 98.75 105 CYS A O 1
ATOM 858 N N . VAL A 1 106 ? 0.008 -10.508 -7.262 1 98.88 106 VAL A N 1
ATOM 859 C CA . VAL A 1 106 ? -0.342 -10.945 -8.609 1 98.88 106 VAL A CA 1
ATOM 860 C C . VAL A 1 106 ? -1.725 -11.586 -8.602 1 98.88 106 VAL A C 1
ATOM 862 O O . VAL A 1 106 ? -1.938 -12.602 -7.934 1 98.88 106 VAL A O 1
ATOM 865 N N . VAL A 1 107 ? -2.658 -11.062 -9.398 1 98.75 107 VAL A N 1
ATOM 866 C CA . VAL A 1 107 ? -4.027 -11.562 -9.453 1 98.75 107 VAL A CA 1
ATOM 867 C C . VAL A 1 107 ? -4.223 -12.383 -10.727 1 98.75 107 VAL A C 1
ATOM 869 O O . VAL A 1 107 ? -3.758 -12 -11.805 1 98.75 107 VAL A O 1
ATOM 872 N N . ILE A 1 108 ? -4.879 -13.508 -10.602 1 98.56 108 ILE A N 1
ATOM 873 C CA . ILE A 1 108 ? -5.191 -14.375 -11.742 1 98.56 108 ILE A CA 1
ATOM 874 C C . ILE A 1 108 ? -6.699 -14.594 -11.82 1 98.56 108 ILE A C 1
ATOM 876 O O . ILE A 1 108 ? -7.324 -14.992 -10.828 1 98.56 108 ILE A O 1
ATOM 880 N N . ASN A 1 109 ? -7.242 -14.344 -12.906 1 97.38 109 ASN A N 1
ATOM 881 C CA . ASN A 1 109 ? -8.602 -14.711 -13.289 1 97.38 109 ASN A CA 1
ATOM 882 C C . ASN A 1 109 ? -8.609 -15.594 -14.531 1 97.38 109 ASN A C 1
ATOM 884 O O . ASN A 1 109 ? -7.605 -15.695 -15.242 1 97.38 109 ASN A O 1
ATOM 888 N N . ALA A 1 110 ? -9.703 -16.281 -14.695 1 96.56 110 ALA A N 1
ATOM 889 C CA . ALA A 1 110 ? -9.914 -17 -15.945 1 96.56 110 ALA A CA 1
ATOM 890 C C . ALA A 1 110 ? -10.938 -16.297 -16.828 1 96.56 110 ALA A C 1
ATOM 892 O O . ALA A 1 110 ? -11.945 -15.781 -16.328 1 96.56 110 ALA A O 1
ATOM 893 N N . GLU A 1 111 ? -10.641 -16.25 -18.031 1 92.44 111 GLU A N 1
ATOM 894 C CA . GLU A 1 111 ? -11.578 -15.625 -18.969 1 92.44 111 GLU A CA 1
ATOM 895 C C . GLU A 1 111 ? -12.891 -16.406 -19.031 1 92.44 111 GLU A C 1
ATOM 897 O O . GLU A 1 111 ? -13.969 -15.812 -19.141 1 92.44 111 GLU A O 1
ATOM 902 N N . ASP A 1 112 ? -12.828 -17.734 -18.938 1 86.5 112 ASP A N 1
ATOM 903 C CA . ASP A 1 112 ? -13.984 -18.594 -19.172 1 86.5 112 ASP A CA 1
ATOM 904 C C . ASP A 1 112 ? -14.688 -18.938 -17.859 1 86.5 112 ASP A C 1
ATOM 906 O O . ASP A 1 112 ? -15.789 -19.484 -17.859 1 86.5 112 ASP A O 1
ATOM 910 N N . ASP A 1 113 ? -14.039 -18.766 -16.781 1 85.44 113 ASP A N 1
ATOM 911 C CA . ASP A 1 113 ? -14.602 -19.016 -15.453 1 85.44 113 ASP A CA 1
ATOM 912 C C . ASP A 1 113 ? -14.484 -17.781 -14.57 1 85.44 113 ASP A C 1
ATOM 914 O O . ASP A 1 113 ? -13.461 -17.578 -13.914 1 85.44 113 ASP A O 1
ATOM 918 N N . LYS A 1 114 ? -15.508 -17.141 -14.383 1 84.25 114 LYS A N 1
ATOM 919 C CA . LYS A 1 114 ? -15.5 -15.883 -13.641 1 84.25 114 LYS A CA 1
ATOM 920 C C . LYS A 1 114 ? -15.328 -16.125 -12.148 1 84.25 114 LYS A C 1
ATOM 922 O O . LYS A 1 114 ? -15.039 -15.195 -11.391 1 84.25 114 LYS A O 1
ATOM 927 N N . LYS A 1 115 ? -15.383 -17.391 -11.836 1 91.44 115 LYS A N 1
ATOM 928 C CA . LYS A 1 115 ? -15.273 -17.703 -10.414 1 91.44 115 LYS A CA 1
ATOM 929 C C . LYS A 1 115 ? -13.812 -17.781 -9.984 1 91.44 115 LYS A C 1
ATOM 931 O O . LYS A 1 115 ? -13.508 -17.719 -8.789 1 91.44 115 LYS A O 1
ATOM 936 N N . LEU A 1 116 ? -13.008 -18.016 -10.953 1 96.62 116 LEU A N 1
ATOM 937 C CA . LEU A 1 116 ? -11.602 -18.078 -10.586 1 96.62 116 LEU A CA 1
ATOM 938 C C . LEU A 1 116 ? -11.039 -16.688 -10.344 1 96.62 116 LEU A C 1
ATOM 940 O O . LEU A 1 116 ? -10.914 -15.891 -11.281 1 96.62 116 LEU A O 1
ATOM 944 N N . ALA A 1 117 ? -10.75 -16.375 -9.156 1 97.5 117 ALA A N 1
ATOM 945 C CA . ALA A 1 117 ? -10.086 -15.148 -8.719 1 97.5 117 ALA A CA 1
ATOM 946 C C . ALA A 1 117 ? -9.172 -15.406 -7.527 1 97.5 117 ALA A C 1
ATOM 948 O O . ALA A 1 117 ? -9.648 -15.578 -6.398 1 97.5 117 ALA A O 1
ATOM 949 N N . VAL A 1 118 ? -7.867 -15.453 -7.848 1 98.62 118 VAL A N 1
ATOM 950 C CA . VAL A 1 118 ? -6.918 -15.742 -6.777 1 98.62 118 VAL A CA 1
ATOM 951 C C . VAL A 1 118 ? -5.773 -14.734 -6.82 1 98.62 118 VAL A C 1
ATOM 953 O O . VAL A 1 118 ? -5.5 -14.141 -7.867 1 98.62 118 VAL A O 1
ATOM 956 N N . THR A 1 119 ? -5.23 -14.523 -5.668 1 98.88 119 THR A N 1
ATOM 957 C CA . THR A 1 119 ? -4.066 -13.648 -5.559 1 98.88 119 THR A CA 1
ATOM 958 C C . THR A 1 119 ? -2.852 -14.43 -5.062 1 98.88 119 THR A C 1
ATOM 960 O O . THR A 1 119 ? -2.949 -15.195 -4.105 1 98.88 119 THR A O 1
ATOM 963 N N . PHE A 1 120 ? -1.75 -14.312 -5.801 1 98.94 120 PHE A N 1
ATOM 964 C CA . PHE A 1 120 ? -0.465 -14.82 -5.328 1 98.94 120 PHE A CA 1
ATOM 965 C C . PHE A 1 120 ? 0.359 -13.695 -4.703 1 98.94 120 PHE A C 1
ATOM 967 O O . PHE A 1 120 ? 0.695 -12.719 -5.375 1 98.94 120 PHE A O 1
ATOM 974 N N . ASP A 1 121 ? 0.698 -13.844 -3.4 1 98.94 121 ASP A N 1
ATOM 975 C CA . ASP A 1 121 ? 1.382 -12.859 -2.566 1 98.94 121 ASP A CA 1
ATOM 976 C C . ASP A 1 121 ? 0.546 -11.594 -2.414 1 98.94 121 ASP A C 1
ATOM 978 O O . ASP A 1 121 ? -0.336 -11.32 -3.232 1 98.94 121 ASP A O 1
ATOM 982 N N . ILE A 1 122 ? 0.797 -10.906 -1.339 1 98.69 122 ILE A N 1
ATOM 983 C CA . ILE A 1 122 ? 0.023 -9.703 -1.035 1 98.69 122 ILE A CA 1
ATOM 984 C C . ILE A 1 122 ? 0.899 -8.703 -0.289 1 98.69 122 ILE A C 1
ATOM 986 O O . ILE A 1 122 ? 0.628 -8.375 0.869 1 98.69 122 ILE A O 1
ATOM 990 N N . GLY A 1 123 ? 1.922 -8.227 -1.009 1 97.94 123 GLY A N 1
ATOM 991 C CA . GLY A 1 123 ? 2.76 -7.172 -0.462 1 97.94 123 GLY A CA 1
ATOM 992 C C . GLY A 1 123 ? 2.115 -5.801 -0.532 1 97.94 123 GLY A C 1
ATOM 993 O O . GLY A 1 123 ? 2.549 -4.867 0.148 1 97.94 123 GLY A O 1
ATOM 994 N N . TYR A 1 124 ? 1.127 -5.711 -1.312 1 95.38 124 TYR A N 1
ATOM 995 C CA . TYR A 1 124 ? 0.268 -4.547 -1.483 1 95.38 124 TYR A CA 1
ATOM 996 C C . TYR A 1 124 ? -1.141 -4.961 -1.891 1 95.38 124 TYR A C 1
ATOM 998 O O . TYR A 1 124 ? -1.323 -5.973 -2.576 1 95.38 124 TYR A O 1
ATOM 1006 N N . THR A 1 125 ? -2.102 -4.188 -1.41 1 96.94 125 THR A N 1
ATOM 1007 C CA . THR A 1 125 ? -3.488 -4.496 -1.741 1 96.94 125 THR A CA 1
ATOM 1008 C C . THR A 1 125 ? -3.957 -3.662 -2.93 1 96.94 125 THR A C 1
ATOM 1010 O O . THR A 1 125 ? -4.398 -2.523 -2.762 1 96.94 125 THR A O 1
ATOM 1013 N N . THR A 1 126 ? -3.916 -4.258 -4.082 1 95.5 126 THR A N 1
ATOM 1014 C CA . THR A 1 126 ? -4.461 -3.598 -5.266 1 95.5 126 THR A CA 1
ATOM 1015 C C . THR A 1 126 ? -5.98 -3.734 -5.309 1 95.5 126 THR A C 1
ATOM 1017 O O . THR A 1 126 ? -6.551 -4.582 -4.621 1 95.5 126 THR A O 1
ATOM 1020 N N . ARG A 1 127 ? -6.625 -2.885 -6.098 1 94.56 127 ARG A N 1
ATOM 1021 C CA . ARG A 1 127 ? -8.078 -2.961 -6.223 1 94.56 127 ARG A CA 1
ATOM 1022 C C . ARG A 1 127 ? -8.516 -4.348 -6.684 1 94.56 127 ARG A C 1
ATOM 1024 O O . ARG A 1 127 ? -9.43 -4.938 -6.109 1 94.56 127 ARG A O 1
ATOM 1031 N N . PRO A 1 128 ? -7.793 -4.965 -7.672 1 96.31 128 PRO A N 1
ATOM 1032 C CA . PRO A 1 128 ? -8.195 -6.309 -8.094 1 96.31 128 PRO A CA 1
ATOM 1033 C C . PRO A 1 128 ? -8.008 -7.355 -7.004 1 96.31 128 PRO A C 1
ATOM 1035 O O . PRO A 1 128 ? -8.82 -8.273 -6.875 1 96.31 128 PRO A O 1
ATOM 1038 N N . SER A 1 129 ? -6.988 -7.227 -6.219 1 98.19 129 SER A N 1
ATOM 1039 C CA . SER A 1 129 ? -6.711 -8.258 -5.223 1 98.19 129 SER A CA 1
ATOM 1040 C C . SER A 1 129 ? -7.758 -8.25 -4.117 1 98.19 129 SER A C 1
ATOM 1042 O O . SER A 1 129 ? -8.055 -9.297 -3.533 1 98.19 129 SER A O 1
ATOM 1044 N N . VAL A 1 130 ? -8.297 -7.082 -3.811 1 97.88 130 VAL A N 1
ATOM 1045 C CA . VAL A 1 130 ? -9.305 -6.977 -2.756 1 97.88 130 VAL A CA 1
ATOM 1046 C C . VAL A 1 130 ? -10.516 -7.832 -3.111 1 97.88 130 VAL A C 1
ATOM 1048 O O . VAL A 1 130 ? -11.211 -8.336 -2.223 1 97.88 130 VAL A O 1
ATOM 1051 N N . ARG A 1 131 ? -10.727 -8.094 -4.363 1 96.38 131 ARG A N 1
ATOM 1052 C CA . ARG A 1 131 ? -11.875 -8.859 -4.82 1 96.38 131 ARG A CA 1
ATOM 1053 C C . ARG A 1 131 ? -11.609 -10.359 -4.723 1 96.38 131 ARG A C 1
ATOM 1055 O O . ARG A 1 131 ? -12.523 -11.172 -4.883 1 96.38 131 ARG A O 1
ATOM 1062 N N . CYS A 1 132 ? -10.414 -10.734 -4.453 1 98.12 132 CYS A N 1
ATOM 1063 C CA . CYS A 1 132 ? -10.055 -12.141 -4.359 1 98.12 132 CYS A CA 1
ATOM 1064 C C . CYS A 1 132 ? -10.203 -12.648 -2.932 1 98.12 132 CYS A C 1
ATOM 1066 O O . CYS A 1 132 ? -9.57 -12.133 -2.012 1 98.12 132 CYS A O 1
ATOM 1068 N N . GLN A 1 133 ? -10.953 -13.641 -2.789 1 98.06 133 GLN A N 1
ATOM 1069 C CA . GLN A 1 133 ? -11.195 -14.211 -1.469 1 98.06 133 GLN A CA 1
ATOM 1070 C C . GLN A 1 133 ? -10.07 -15.156 -1.067 1 98.06 133 GLN A C 1
ATOM 1072 O O . GLN A 1 133 ? -9.852 -15.414 0.12 1 98.06 133 GLN A O 1
ATOM 1077 N N . GLN A 1 134 ? -9.359 -15.711 -2.023 1 98.62 134 GLN A N 1
ATOM 1078 C CA . GLN A 1 134 ? -8.305 -16.672 -1.74 1 98.62 134 GLN A CA 1
ATOM 1079 C C . GLN A 1 134 ? -6.934 -16.109 -2.107 1 98.62 134 GLN A C 1
ATOM 1081 O O . GLN A 1 134 ? -6.695 -15.75 -3.26 1 98.62 134 GLN A O 1
ATOM 1086 N N . VAL A 1 135 ? -6.082 -16.062 -1.122 1 98.94 135 VAL A N 1
ATOM 1087 C CA . VAL A 1 135 ? -4.738 -15.516 -1.285 1 98.94 135 VAL A CA 1
ATOM 1088 C C . VAL A 1 135 ? -3.701 -16.578 -0.917 1 98.94 135 VAL A C 1
ATOM 1090 O O . VAL A 1 135 ? -3.82 -17.234 0.115 1 98.94 135 VAL A O 1
ATOM 1093 N N . PHE A 1 136 ? -2.721 -16.766 -1.767 1 99 136 PHE A N 1
ATOM 1094 C CA . PHE A 1 136 ? -1.643 -17.719 -1.56 1 99 136 PHE A CA 1
ATOM 1095 C C . PHE A 1 136 ? -0.304 -17.016 -1.41 1 99 136 PHE A C 1
ATOM 1097 O O . PHE A 1 136 ? 0.149 -16.328 -2.332 1 99 136 PHE A O 1
ATOM 1104 N N . ILE A 1 137 ? 0.351 -17.203 -0.262 1 98.94 137 ILE A N 1
ATOM 1105 C CA . ILE A 1 137 ? 1.574 -16.484 0.074 1 98.94 137 ILE A CA 1
ATOM 1106 C C . ILE A 1 137 ? 2.785 -17.391 -0.156 1 98.94 137 ILE A C 1
ATOM 1108 O O . ILE A 1 137 ? 2.807 -18.531 0.295 1 98.94 137 ILE A O 1
ATOM 1112 N N . SER A 1 138 ? 3.76 -16.844 -0.853 1 98.88 138 SER A N 1
ATOM 1113 C CA . SER A 1 138 ? 4.941 -17.641 -1.183 1 98.88 138 SER A CA 1
ATOM 1114 C C . SER A 1 138 ? 5.887 -17.734 0.009 1 98.88 138 SER A C 1
ATOM 1116 O O . SER A 1 138 ? 6.402 -18.812 0.309 1 98.88 138 SER A O 1
ATOM 1118 N N . HIS A 1 139 ? 6.168 -16.594 0.674 1 98.81 139 HIS A N 1
ATOM 1119 C CA . HIS A 1 139 ? 7.102 -16.578 1.794 1 98.81 139 HIS A CA 1
ATOM 1120 C C . HIS A 1 139 ? 6.926 -15.336 2.654 1 98.81 139 HIS A C 1
ATOM 1122 O O . HIS A 1 139 ? 6.055 -14.508 2.379 1 98.81 139 HIS A O 1
ATOM 1128 N N . GLY A 1 140 ? 7.766 -15.211 3.676 1 98.62 140 GLY A N 1
ATOM 1129 C CA . GLY A 1 140 ? 7.461 -14.289 4.758 1 98.62 140 GLY A CA 1
ATOM 1130 C C . GLY A 1 140 ? 8.117 -12.93 4.586 1 98.62 140 GLY A C 1
ATOM 1131 O O . GLY A 1 140 ? 7.992 -12.062 5.453 1 98.62 140 GLY A O 1
ATOM 1132 N N . HIS A 1 141 ? 8.82 -12.625 3.496 1 98.69 141 HIS A N 1
ATOM 1133 C CA . HIS A 1 141 ? 9.344 -11.281 3.307 1 98.69 141 HIS A CA 1
ATOM 1134 C C . HIS A 1 141 ? 8.219 -10.25 3.24 1 98.69 141 HIS A C 1
ATOM 1136 O O . HIS A 1 141 ? 7.16 -10.516 2.67 1 98.69 141 HIS A O 1
ATOM 1142 N N . MET A 1 142 ? 8.477 -9.086 3.695 1 98 142 MET A N 1
ATOM 1143 C CA . MET A 1 142 ? 7.492 -8.016 3.82 1 98 142 MET A CA 1
ATOM 1144 C C . MET A 1 142 ? 6.863 -7.691 2.469 1 98 142 MET A C 1
ATOM 1146 O O . MET A 1 142 ? 5.656 -7.469 2.379 1 98 142 MET A O 1
ATOM 1150 N N . ASP A 1 143 ? 7.652 -7.664 1.433 1 98 143 ASP A N 1
ATOM 1151 C CA . ASP A 1 143 ? 7.141 -7.25 0.131 1 98 143 ASP A CA 1
ATOM 1152 C C . ASP A 1 143 ? 6.273 -8.344 -0.493 1 98 143 ASP A C 1
ATOM 1154 O O . ASP A 1 143 ? 5.742 -8.172 -1.592 1 98 143 ASP A O 1
ATOM 1158 N N . HIS A 1 144 ? 6.004 -9.422 0.22 1 98.81 144 HIS A N 1
ATOM 1159 C CA . HIS A 1 144 ? 5.16 -10.5 -0.288 1 98.81 144 HIS A CA 1
ATOM 1160 C C . HIS A 1 144 ? 3.977 -10.758 0.642 1 98.81 144 HIS A C 1
ATOM 1162 O O . HIS A 1 144 ? 3.008 -11.414 0.253 1 98.81 144 HIS A O 1
ATOM 1168 N N . VAL A 1 145 ? 4.023 -10.25 1.884 1 98.69 145 VAL A N 1
ATOM 1169 C CA . VAL A 1 145 ? 3.008 -10.734 2.814 1 98.69 145 VAL A CA 1
ATOM 1170 C C . VAL A 1 145 ? 2.428 -9.562 3.605 1 98.69 145 VAL A C 1
ATOM 1172 O O . VAL A 1 145 ? 1.34 -9.672 4.176 1 98.69 145 VAL A O 1
ATOM 1175 N N . SER A 1 146 ? 3.057 -8.414 3.625 1 97 146 SER A N 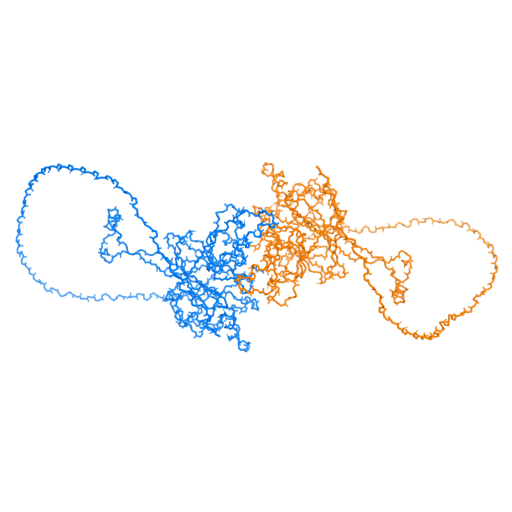1
ATOM 1176 C CA . SER A 1 146 ? 2.762 -7.371 4.598 1 97 146 SER A CA 1
ATOM 1177 C C . SER A 1 146 ? 1.405 -6.73 4.324 1 97 146 SER A C 1
ATOM 1179 O O . SER A 1 146 ? 0.841 -6.062 5.195 1 97 146 SER A O 1
ATOM 1181 N N . GLY A 1 147 ? 0.851 -6.859 3.162 1 98.12 147 GLY A N 1
ATOM 1182 C CA . GLY A 1 147 ? -0.438 -6.277 2.822 1 98.12 147 GLY A CA 1
ATOM 1183 C C . GLY A 1 147 ? -1.612 -7.117 3.287 1 98.12 147 GLY A C 1
ATOM 1184 O O . GLY A 1 147 ? -2.77 -6.723 3.121 1 98.12 147 GLY A O 1
ATOM 1185 N N . LEU A 1 148 ? -1.354 -8.211 3.906 1 98.69 148 LEU A N 1
ATOM 1186 C CA . LEU A 1 148 ? -2.375 -9.18 4.285 1 98.69 148 LEU A CA 1
ATOM 1187 C C . LEU A 1 148 ? -3.426 -8.539 5.188 1 98.69 148 LEU A C 1
ATOM 1189 O O . LEU A 1 148 ? -4.625 -8.719 4.973 1 98.69 148 LEU A O 1
ATOM 1193 N N . PHE A 1 149 ? -3.045 -7.758 6.098 1 98.62 149 PHE A N 1
ATOM 1194 C CA . PHE A 1 149 ? -3.938 -7.188 7.102 1 98.62 149 PHE A CA 1
ATOM 1195 C C . PHE A 1 149 ? -4.812 -6.098 6.496 1 98.62 149 PHE A C 1
ATOM 1197 O O . PHE A 1 149 ? -6.008 -6.02 6.789 1 98.62 149 PHE A O 1
ATOM 1204 N N . GLN A 1 150 ? -4.203 -5.312 5.664 1 98.06 150 GLN A N 1
ATOM 1205 C CA . GLN A 1 150 ? -4.992 -4.316 4.941 1 98.06 150 GLN A CA 1
ATOM 1206 C C . GLN A 1 150 ? -6.008 -4.984 4.02 1 98.06 150 GLN A C 1
ATOM 1208 O O . GLN A 1 150 ? -7.133 -4.496 3.873 1 98.06 150 GLN A O 1
ATOM 1213 N N . HIS A 1 151 ? -5.527 -6.07 3.424 1 98.62 151 HIS A N 1
ATOM 1214 C CA . HIS A 1 151 ? -6.434 -6.809 2.553 1 98.62 151 HIS A CA 1
ATOM 1215 C C . HIS A 1 151 ? -7.68 -7.262 3.311 1 98.62 151 HIS A C 1
ATOM 1217 O O . HIS A 1 151 ? -8.805 -7.043 2.852 1 98.62 151 HIS A O 1
ATOM 1223 N N . ALA A 1 152 ? -7.504 -7.832 4.43 1 98.75 152 ALA A N 1
ATOM 1224 C CA . ALA A 1 152 ? -8.617 -8.305 5.258 1 98.75 152 ALA A CA 1
ATOM 1225 C C . ALA A 1 152 ? -9.523 -7.145 5.66 1 98.75 152 ALA A C 1
ATOM 1227 O O . ALA A 1 152 ? -10.75 -7.262 5.59 1 98.75 152 ALA A O 1
ATOM 1228 N N . THR A 1 153 ? -8.922 -6.07 6.055 1 98.19 153 THR A N 1
ATOM 1229 C CA . THR A 1 153 ? -9.68 -4.926 6.539 1 98.19 153 THR A CA 1
ATOM 1230 C C . THR A 1 153 ? -10.461 -4.27 5.402 1 98.19 153 THR A C 1
ATOM 1232 O O . THR A 1 153 ? -11.609 -3.867 5.578 1 98.19 153 THR A O 1
ATOM 1235 N N . LYS A 1 154 ? -9.828 -4.152 4.238 1 97.88 154 LYS A N 1
ATOM 1236 C CA . LYS A 1 154 ? -10.5 -3.553 3.086 1 97.88 154 LYS A CA 1
ATOM 1237 C C . LYS A 1 154 ? -11.68 -4.402 2.631 1 97.88 154 LYS A C 1
ATOM 1239 O O . LYS A 1 154 ? -12.734 -3.873 2.291 1 97.88 154 LYS A O 1
ATOM 1244 N N . ARG A 1 155 ? -11.531 -5.723 2.646 1 98.06 155 ARG A N 1
ATOM 1245 C CA . ARG A 1 155 ? -12.656 -6.594 2.311 1 98.06 155 ARG A CA 1
ATOM 1246 C C . ARG A 1 155 ? -13.805 -6.418 3.303 1 98.06 155 ARG A C 1
ATOM 1248 O O . ARG A 1 155 ? -14.969 -6.348 2.908 1 98.06 155 ARG A O 1
ATOM 1255 N N . SER A 1 156 ? -13.422 -6.34 4.555 1 97.69 156 SER A N 1
ATOM 1256 C CA . SER A 1 156 ? -14.438 -6.109 5.582 1 97.69 156 SER A CA 1
ATOM 1257 C C . SER A 1 156 ? -15.156 -4.781 5.359 1 97.69 156 SER A C 1
ATOM 1259 O O . SER A 1 156 ? -16.391 -4.711 5.473 1 97.69 15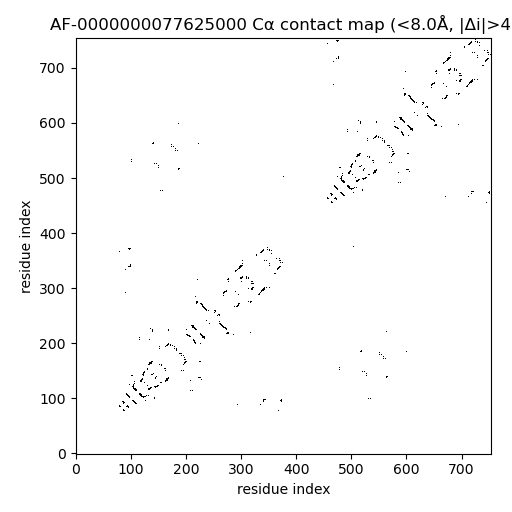6 SER A O 1
ATOM 1261 N N . LEU A 1 157 ? -14.414 -3.746 5.02 1 96.94 157 LEU A N 1
ATOM 1262 C CA . LEU A 1 157 ? -14.961 -2.422 4.762 1 96.94 157 LEU A CA 1
ATOM 1263 C C . LEU A 1 157 ? -15.992 -2.473 3.641 1 96.94 157 LEU A C 1
ATOM 1265 O O . LEU A 1 157 ? -17.016 -1.792 3.705 1 96.94 157 LEU A O 1
ATOM 1269 N N . TYR A 1 158 ? -15.727 -3.316 2.666 1 97.19 158 TYR A N 1
ATOM 1270 C CA . TYR A 1 158 ? -16.594 -3.406 1.501 1 97.19 158 TYR A CA 1
ATOM 1271 C C . TYR A 1 158 ? -17.688 -4.449 1.716 1 97.19 158 TYR A C 1
ATOM 1273 O O . TYR A 1 158 ? -18.406 -4.805 0.78 1 97.19 158 TYR A O 1
ATOM 1281 N N . ASN A 1 159 ? -17.75 -5.055 2.898 1 97.12 159 ASN A N 1
ATOM 1282 C CA . ASN A 1 159 ? -18.734 -6.078 3.248 1 97.12 159 ASN A CA 1
ATOM 1283 C C . ASN A 1 159 ? -18.594 -7.316 2.371 1 97.12 159 ASN A C 1
ATOM 1285 O O . ASN A 1 159 ? -19.594 -7.914 1.966 1 97.12 159 ASN A O 1
ATOM 1289 N N . LEU A 1 160 ? -17.359 -7.598 1.969 1 97.56 160 LEU A N 1
ATOM 1290 C CA . LEU A 1 160 ? -17.062 -8.836 1.262 1 97.56 160 LEU A CA 1
ATOM 1291 C C . LEU A 1 160 ? -16.797 -9.977 2.246 1 97.56 160 LEU A C 1
ATOM 1293 O O . LEU A 1 160 ? -16.438 -9.727 3.4 1 97.56 160 LEU A O 1
ATOM 1297 N N . SER A 1 161 ? -16.969 -11.148 1.769 1 97.5 161 SER A N 1
ATOM 1298 C CA . SER A 1 161 ? -16.672 -12.305 2.613 1 97.5 161 SER A CA 1
ATOM 1299 C C . SER A 1 161 ? -15.219 -12.312 3.066 1 97.5 161 SER A C 1
ATOM 1301 O O . SER A 1 161 ? -14.32 -11.953 2.297 1 97.5 161 SER A O 1
ATOM 1303 N N . PRO A 1 162 ? -14.992 -12.758 4.348 1 98.25 162 PRO A N 1
ATOM 1304 C CA . PRO A 1 162 ? -13.602 -12.836 4.812 1 98.25 162 PRO A CA 1
ATOM 1305 C C . PRO A 1 162 ? -12.727 -13.703 3.906 1 98.25 162 PRO A C 1
ATOM 1307 O O . PRO A 1 162 ? -13.188 -14.727 3.4 1 98.25 162 PRO A O 1
ATOM 1310 N N . ALA A 1 163 ? -11.539 -13.305 3.75 1 98.62 163 ALA A N 1
ATOM 1311 C CA . ALA A 1 163 ? -10.594 -14.023 2.902 1 98.62 163 ALA A CA 1
ATOM 1312 C C . ALA A 1 163 ? -9.984 -15.211 3.643 1 98.62 163 ALA A C 1
ATOM 1314 O O . ALA A 1 163 ? -10.008 -15.266 4.875 1 98.62 163 ALA A O 1
ATOM 1315 N N . VAL A 1 164 ? -9.5 -16.125 2.838 1 98.88 164 VAL A N 1
ATOM 1316 C CA . VAL A 1 164 ? -8.648 -17.219 3.318 1 98.88 164 VAL A CA 1
ATOM 1317 C C . VAL A 1 164 ? -7.219 -17.016 2.826 1 98.88 164 VAL A C 1
ATOM 1319 O O . VAL A 1 164 ? -6.988 -16.797 1.635 1 98.88 164 VAL A O 1
ATOM 1322 N N . TYR A 1 165 ? -6.34 -17.062 3.781 1 98.94 165 TYR A N 1
ATOM 1323 C CA . TYR A 1 165 ? -4.93 -16.891 3.445 1 98.94 165 TYR A CA 1
ATOM 1324 C C . TYR A 1 165 ? -4.176 -18.219 3.604 1 98.94 165 TYR A C 1
ATOM 1326 O O . TYR A 1 165 ? -4.062 -18.734 4.711 1 98.94 165 TYR A O 1
ATOM 1334 N N . TYR A 1 166 ? -3.707 -18.75 2.486 1 98.94 166 TYR A N 1
ATOM 1335 C CA . TYR A 1 166 ? -2.857 -19.938 2.502 1 98.94 166 TYR A CA 1
ATOM 1336 C C . TYR A 1 166 ? -1.384 -19.547 2.555 1 98.94 166 TYR A C 1
ATOM 1338 O O . TYR A 1 166 ? -0.898 -18.812 1.697 1 98.94 166 TYR A O 1
ATOM 1346 N N . VAL A 1 167 ? -0.705 -20.047 3.6 1 98.94 167 VAL A N 1
ATOM 1347 C CA . VAL A 1 167 ? 0.665 -19.609 3.83 1 98.94 167 VAL A CA 1
ATOM 1348 C C . VAL A 1 167 ? 1.542 -20.797 4.203 1 98.94 167 VAL A C 1
ATOM 1350 O O . VAL A 1 167 ? 1.037 -21.844 4.637 1 98.94 167 VAL A O 1
ATOM 1353 N N . PRO A 1 168 ? 2.898 -20.656 3.947 1 98.75 168 PRO A N 1
ATOM 1354 C CA . PRO A 1 168 ? 3.771 -21.672 4.559 1 98.75 168 PRO A CA 1
ATOM 1355 C C . PRO A 1 168 ? 3.52 -21.828 6.055 1 98.75 168 PRO A C 1
ATOM 1357 O O . PRO A 1 168 ? 3.273 -20.844 6.758 1 98.75 168 PRO A O 1
ATOM 1360 N N . PRO A 1 169 ? 3.629 -23.047 6.551 1 98.62 169 PRO A N 1
ATOM 1361 C CA . PRO A 1 169 ? 3.225 -23.344 7.93 1 98.62 169 PRO A CA 1
ATOM 1362 C C . PRO A 1 169 ? 3.947 -22.484 8.953 1 98.62 169 PRO A C 1
ATOM 1364 O O . PRO A 1 169 ? 3.363 -22.109 9.977 1 98.62 169 PRO A O 1
ATOM 1367 N N . ASN A 1 170 ? 5.152 -22.109 8.742 1 98 170 ASN A N 1
ATOM 1368 C CA . ASN A 1 170 ? 5.961 -21.375 9.711 1 98 170 ASN A CA 1
ATOM 1369 C C . ASN A 1 170 ? 5.457 -19.953 9.898 1 98 170 ASN A C 1
ATOM 1371 O O . ASN A 1 170 ? 5.863 -19.266 10.844 1 98 170 ASN A O 1
ATOM 1375 N N . LEU A 1 171 ? 4.5 -19.5 9.086 1 98.69 171 LEU A N 1
ATOM 1376 C CA . LEU A 1 171 ? 4.059 -18.109 9.133 1 98.69 171 LEU A CA 1
ATOM 1377 C C . LEU A 1 171 ? 2.748 -17.969 9.898 1 98.69 171 LEU A C 1
ATOM 1379 O O . LEU A 1 171 ? 2.359 -16.875 10.289 1 98.69 171 LEU A O 1
ATOM 1383 N N . VAL A 1 172 ? 2.002 -19.016 10.141 1 98.75 172 VAL A N 1
ATOM 1384 C CA . VAL A 1 172 ? 0.603 -19.016 10.562 1 98.75 172 VAL A CA 1
ATOM 1385 C C . VAL A 1 172 ? 0.459 -18.266 11.883 1 98.75 172 VAL A C 1
ATOM 1387 O O . VAL A 1 172 ? -0.265 -17.281 11.961 1 98.75 172 VAL A O 1
ATOM 1390 N N . GLU A 1 173 ? 1.178 -18.672 12.852 1 98.44 173 GLU A N 1
ATOM 1391 C CA . GLU A 1 173 ? 0.994 -18.141 14.195 1 98.44 173 GLU A CA 1
ATOM 1392 C C . GLU A 1 173 ? 1.397 -16.672 14.258 1 98.44 173 GLU A C 1
ATOM 1394 O O . GLU A 1 173 ? 0.69 -15.852 14.852 1 98.44 173 GLU A O 1
ATOM 1399 N N . THR A 1 174 ? 2.529 -16.344 13.656 1 98.5 174 THR A N 1
ATOM 1400 C CA . THR A 1 174 ? 3.018 -14.977 13.68 1 98.5 174 THR A CA 1
ATOM 1401 C C . THR A 1 174 ? 2.021 -14.031 13.008 1 98.5 174 THR A C 1
ATOM 1403 O O . THR A 1 174 ? 1.729 -12.953 13.531 1 98.5 174 THR A O 1
ATOM 1406 N N . LEU A 1 175 ? 1.47 -14.453 11.898 1 98.81 175 LEU A N 1
ATOM 1407 C CA . LEU A 1 175 ? 0.524 -13.602 11.18 1 98.81 175 LEU A CA 1
ATOM 1408 C C . LEU A 1 175 ? -0.742 -13.383 12 1 98.81 175 LEU A C 1
ATOM 1410 O O . LEU A 1 175 ? -1.286 -12.273 12.023 1 98.81 175 LEU A O 1
ATOM 1414 N N . ARG A 1 176 ? -1.219 -14.398 12.68 1 98.62 176 ARG A N 1
ATOM 1415 C CA . ARG A 1 176 ? -2.377 -14.258 13.555 1 98.62 176 ARG A CA 1
ATOM 1416 C C . ARG A 1 176 ? -2.094 -13.266 14.68 1 98.62 176 ARG A C 1
ATOM 1418 O O . ARG A 1 176 ? -2.93 -12.414 14.992 1 98.62 176 ARG A O 1
ATOM 1425 N N . ASN A 1 177 ? -0.912 -13.367 15.211 1 98.25 177 ASN A N 1
ATOM 1426 C CA . ASN A 1 177 ? -0.532 -12.477 16.312 1 98.25 177 ASN A CA 1
ATOM 1427 C C . ASN A 1 177 ? -0.423 -11.031 15.844 1 98.25 177 ASN A C 1
ATOM 1429 O O . ASN A 1 177 ? -0.822 -10.109 16.562 1 98.25 177 ASN A O 1
ATOM 1433 N N . VAL A 1 178 ? 0.14 -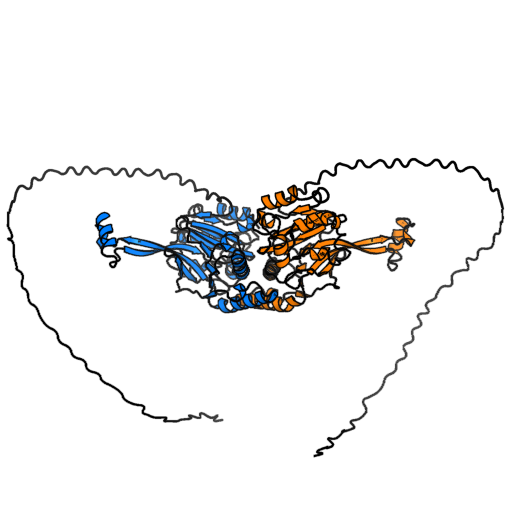10.844 14.711 1 98.56 178 VAL A N 1
ATOM 1434 C CA . VAL A 1 178 ? 0.226 -9.5 14.156 1 98.56 178 VAL A CA 1
ATOM 1435 C C . VAL A 1 178 ? -1.175 -8.914 14 1 98.56 178 VAL A C 1
ATOM 1437 O O . VAL A 1 178 ? -1.412 -7.754 14.352 1 98.56 178 VAL A O 1
ATOM 1440 N N . GLY A 1 179 ? -2.105 -9.734 13.484 1 98.56 179 GLY A N 1
ATOM 1441 C CA . GLY A 1 179 ? -3.482 -9.281 13.359 1 98.56 179 GLY A CA 1
ATOM 1442 C C . GLY A 1 179 ? -4.074 -8.805 14.672 1 98.56 179 GLY A C 1
ATOM 1443 O O . GLY A 1 179 ? -4.684 -7.738 14.734 1 98.56 179 GLY A O 1
ATOM 1444 N N . LYS A 1 180 ? -3.846 -9.539 15.703 1 98.38 180 LYS A N 1
ATOM 1445 C CA . LYS A 1 180 ? -4.363 -9.195 17.031 1 98.38 180 LYS A CA 1
ATOM 1446 C C . LYS A 1 180 ? -3.762 -7.891 17.531 1 98.38 180 LYS A C 1
ATOM 1448 O O . LYS A 1 180 ? -4.469 -7.055 18.094 1 98.38 180 LYS A O 1
ATOM 1453 N N . GLN A 1 181 ? -2.492 -7.746 17.312 1 97.88 181 GLN A N 1
ATOM 1454 C CA . GLN A 1 181 ? -1.828 -6.523 17.75 1 97.88 181 GLN A CA 1
ATOM 1455 C C . GLN A 1 181 ? -2.328 -5.312 16.969 1 97.88 181 GLN A C 1
ATOM 1457 O O . GLN A 1 181 ? -2.59 -4.258 17.547 1 97.88 181 GLN A O 1
ATOM 1462 N N . LEU A 1 182 ? -2.48 -5.469 15.711 1 98.38 182 LEU A N 1
ATOM 1463 C CA . LEU A 1 182 ? -2.984 -4.371 14.898 1 98.38 182 LEU A CA 1
ATOM 1464 C C . LEU A 1 182 ? -4.398 -3.986 15.312 1 98.38 182 LEU A C 1
ATOM 1466 O O . LEU A 1 182 ? -4.746 -2.803 15.336 1 98.38 182 LEU A O 1
ATOM 1470 N N . HIS A 1 183 ? -5.18 -5.027 15.648 1 98.38 183 HIS A N 1
ATOM 1471 C CA . HIS A 1 183 ? -6.523 -4.754 16.156 1 98.38 183 HIS A CA 1
ATOM 1472 C C . HIS A 1 183 ? -6.477 -3.883 17.406 1 98.38 183 HIS A C 1
ATOM 1474 O O . HIS A 1 183 ? -7.301 -2.982 17.578 1 98.38 183 HIS A O 1
ATOM 1480 N N . SER A 1 184 ? -5.566 -4.082 18.172 1 97.75 184 SER A N 1
ATOM 1481 C CA . SER A 1 184 ? -5.508 -3.42 19.469 1 97.75 184 SER A CA 1
ATOM 1482 C C . SER A 1 184 ? -5.16 -1.943 19.328 1 97.75 184 SER A C 1
ATOM 1484 O O . SER A 1 184 ? -5.332 -1.163 20.266 1 97.75 184 SER A O 1
ATOM 1486 N N . LEU A 1 185 ? -4.633 -1.521 18.219 1 96.75 185 LEU A N 1
ATOM 1487 C CA . LEU A 1 185 ? -4.285 -0.124 17.984 1 96.75 185 LEU A CA 1
ATOM 1488 C C . LEU A 1 185 ? -5.523 0.763 18.062 1 96.75 185 LEU A C 1
ATOM 1490 O O . LEU A 1 185 ? -5.445 1.913 18.5 1 96.75 185 LEU A O 1
ATOM 1494 N N . SER A 1 186 ? -6.641 0.222 17.578 1 94.62 186 SER A N 1
ATOM 1495 C CA . SER A 1 186 ? -7.84 1.046 17.5 1 94.62 186 SER A CA 1
ATOM 1496 C C . SER A 1 186 ? -9.07 0.277 17.984 1 94.62 186 SER A C 1
ATOM 1498 O O . SER A 1 186 ? -10.156 0.846 18.094 1 94.62 186 SER A O 1
ATOM 1500 N N . GLY A 1 187 ? -8.914 -1.005 18.188 1 94.56 187 GLY A N 1
ATOM 1501 C CA . GLY A 1 187 ? -10.031 -1.84 18.609 1 94.56 187 GLY A CA 1
ATOM 1502 C C . GLY A 1 187 ? -10.922 -2.264 17.453 1 94.56 187 GLY A C 1
ATOM 1503 O O . GLY A 1 187 ? -12.008 -2.805 17.672 1 94.56 187 GLY A O 1
ATOM 1504 N N . THR A 1 188 ? -10.555 -1.898 16.219 1 91.56 188 THR A N 1
ATOM 1505 C CA . THR A 1 188 ? -11.289 -2.221 15.008 1 91.56 188 THR A CA 1
ATOM 1506 C C . THR A 1 188 ? -10.344 -2.332 13.812 1 91.56 188 THR A C 1
ATOM 1508 O O . THR A 1 188 ? -9.227 -1.804 13.852 1 91.56 188 THR A O 1
ATOM 1511 N N . PRO A 1 189 ? -10.734 -3.117 12.805 1 95.75 189 PRO A N 1
ATOM 1512 C CA . PRO A 1 189 ? -11.961 -3.926 12.75 1 95.75 189 PRO A CA 1
ATOM 1513 C C . PRO A 1 189 ? -11.773 -5.316 13.359 1 95.75 189 PRO A C 1
ATOM 1515 O O . PRO A 1 189 ? -10.648 -5.82 13.422 1 95.75 189 PRO A O 1
ATOM 1518 N N . ASP A 1 190 ? -12.844 -6.039 13.648 1 97.19 190 ASP A N 1
ATOM 1519 C CA . ASP A 1 190 ? -12.812 -7.32 14.344 1 97.19 190 ASP A CA 1
ATOM 1520 C C . ASP A 1 190 ? -12.242 -8.422 13.445 1 97.19 190 ASP A C 1
ATOM 1522 O O . ASP A 1 190 ? -11.789 -9.453 13.938 1 97.19 190 ASP A O 1
ATOM 1526 N N . ILE A 1 191 ? -12.258 -8.211 12.172 1 98.19 191 ILE A N 1
ATOM 1527 C CA . ILE A 1 191 ? -11.758 -9.219 11.242 1 98.19 191 ILE A CA 1
ATOM 1528 C C . ILE A 1 191 ? -10.289 -9.516 11.539 1 98.19 191 ILE A C 1
ATOM 1530 O O . ILE A 1 191 ? -9.805 -10.617 11.266 1 98.19 191 ILE A O 1
ATOM 1534 N N . LEU A 1 192 ? -9.57 -8.578 12.109 1 98.44 192 LEU A N 1
ATOM 1535 C CA . LEU A 1 192 ? -8.156 -8.75 12.422 1 98.44 192 LEU A CA 1
ATOM 1536 C C . LEU A 1 192 ? -7.961 -9.773 13.539 1 98.44 192 LEU A C 1
ATOM 1538 O O . LEU A 1 192 ? -6.879 -10.344 13.68 1 98.44 192 LEU A O 1
ATOM 1542 N N . LEU A 1 193 ? -8.969 -10.023 14.336 1 97.62 193 LEU A N 1
ATOM 1543 C CA . LEU A 1 193 ? -8.914 -10.984 15.438 1 97.62 193 LEU A CA 1
ATOM 1544 C C . LEU A 1 193 ? -9.141 -12.406 14.93 1 97.62 193 LEU A C 1
ATOM 1546 O O . LEU A 1 193 ? -8.742 -13.375 15.578 1 97.62 193 LEU A O 1
ATOM 1550 N N . ASP A 1 194 ? -9.867 -12.445 13.797 1 96.31 194 ASP A N 1
ATOM 1551 C CA . ASP A 1 194 ? -10.312 -13.75 13.32 1 96.31 194 ASP A CA 1
ATOM 1552 C C . ASP A 1 194 ? -9.844 -14.008 11.891 1 96.31 194 ASP A C 1
ATOM 1554 O O . ASP A 1 194 ? -10.648 -14.359 11.023 1 96.31 194 ASP A O 1
ATOM 1558 N N . LEU A 1 195 ? -8.578 -13.734 11.68 1 98.62 195 LEU A N 1
ATOM 1559 C CA . LEU A 1 195 ? -8.039 -13.984 10.352 1 98.62 195 LEU A CA 1
ATOM 1560 C C . LEU A 1 195 ? -8.023 -15.477 10.047 1 98.62 195 LEU A C 1
ATOM 1562 O O . LEU A 1 195 ? -7.578 -16.281 10.867 1 98.62 195 LEU A O 1
ATOM 1566 N N . ASP A 1 196 ? -8.539 -15.883 8.883 1 98.75 196 ASP A N 1
ATOM 1567 C CA . ASP A 1 196 ? -8.477 -17.266 8.43 1 98.75 196 ASP A CA 1
ATOM 1568 C C . ASP A 1 196 ? -7.16 -17.562 7.715 1 98.75 196 ASP A C 1
ATOM 1570 O O . ASP A 1 196 ? -7.074 -17.469 6.488 1 98.75 196 ASP A O 1
ATOM 1574 N N . ILE A 1 197 ? -6.148 -17.938 8.469 1 98.88 197 ILE A N 1
ATOM 1575 C CA . ILE A 1 197 ? -4.82 -18.266 7.965 1 98.88 197 ILE A CA 1
ATOM 1576 C C . ILE A 1 197 ? -4.598 -19.766 8.031 1 98.88 197 ILE A C 1
ATOM 1578 O O . ILE A 1 197 ? -4.617 -20.359 9.117 1 98.88 197 ILE A O 1
ATOM 1582 N N . ARG A 1 198 ? -4.379 -20.344 6.879 1 98.88 198 ARG A N 1
ATOM 1583 C CA . ARG A 1 198 ? -4.25 -21.797 6.789 1 98.88 198 ARG A CA 1
ATOM 1584 C C . ARG A 1 198 ? -2.883 -22.203 6.25 1 98.88 198 ARG A C 1
ATOM 1586 O O . ARG A 1 198 ? -2.406 -21.625 5.27 1 98.88 198 ARG A O 1
ATOM 1593 N N . PRO A 1 199 ? -2.297 -23.188 6.867 1 98.88 199 PRO A N 1
ATOM 1594 C CA . PRO A 1 199 ? -1.029 -23.672 6.328 1 98.88 199 PRO A CA 1
ATOM 1595 C C . PRO A 1 199 ? -1.21 -24.469 5.035 1 98.88 199 PRO A C 1
ATOM 1597 O O . PRO A 1 199 ? -2.199 -25.188 4.879 1 98.88 199 PRO A O 1
ATOM 1600 N N . ILE A 1 200 ? -0.289 -24.344 4.121 1 98.88 200 ILE A N 1
ATOM 1601 C CA . ILE A 1 200 ? -0.214 -25.156 2.906 1 98.88 200 ILE A CA 1
ATOM 1602 C C . ILE A 1 200 ? 1.245 -25.453 2.578 1 98.88 200 ILE A C 1
ATOM 1604 O O . ILE A 1 200 ? 2.119 -24.609 2.76 1 98.88 200 ILE A O 1
ATOM 1608 N N . GLN A 1 201 ? 1.548 -26.594 2.156 1 98.56 201 GLN A N 1
ATOM 1609 C CA . GLN A 1 201 ? 2.908 -27.016 1.837 1 98.56 201 GLN A CA 1
ATOM 1610 C C . GLN A 1 201 ? 2.916 -28.047 0.702 1 98.56 201 GLN A C 1
ATOM 1612 O O . GLN A 1 201 ? 1.874 -28.609 0.361 1 98.56 201 GLN A O 1
ATOM 1617 N N . PRO A 1 202 ? 4.086 -28.234 0.047 1 97.81 202 PRO A N 1
ATOM 1618 C CA . PRO A 1 202 ? 4.141 -29.234 -1.02 1 97.81 202 PRO A CA 1
ATOM 1619 C C . PRO A 1 202 ? 3.535 -30.578 -0.603 1 97.81 202 PRO A C 1
ATOM 1621 O O . PRO A 1 202 ? 3.826 -31.078 0.486 1 97.81 202 PRO A O 1
ATOM 1624 N N . GLY A 1 203 ? 2.738 -31.078 -1.406 1 97.56 203 GLY A N 1
ATOM 1625 C CA . GLY A 1 203 ? 1.971 -32.281 -1.099 1 97.56 203 GLY A CA 1
ATOM 1626 C C . GLY A 1 203 ? 0.498 -32 -0.865 1 97.56 203 GLY A C 1
ATOM 1627 O O . GLY A 1 203 ? -0.337 -32.906 -0.986 1 97.56 203 GLY A O 1
ATOM 1628 N N . ASP A 1 204 ? 0.204 -30.734 -0.474 1 98.44 204 ASP A N 1
ATOM 1629 C CA . ASP A 1 204 ? -1.18 -30.312 -0.278 1 98.44 204 ASP A CA 1
ATOM 1630 C C . ASP A 1 204 ? -1.809 -29.859 -1.595 1 98.44 204 ASP A C 1
ATOM 1632 O O . ASP A 1 204 ? -1.11 -29.703 -2.596 1 98.44 204 ASP A O 1
ATOM 1636 N N . SER A 1 205 ? -3.117 -29.766 -1.605 1 98.12 205 SER A N 1
ATOM 1637 C CA . SER A 1 205 ? -3.895 -29.219 -2.713 1 98.12 205 SER A CA 1
ATOM 1638 C C . SER A 1 205 ? -5.129 -28.484 -2.207 1 98.12 205 SER A C 1
ATOM 1640 O O . SER A 1 205 ? -5.711 -28.859 -1.187 1 98.12 205 SER A O 1
ATOM 1642 N N . VAL A 1 206 ? -5.473 -27.391 -2.869 1 98.62 206 VAL A N 1
ATOM 1643 C CA . VAL A 1 206 ? -6.652 -26.609 -2.518 1 98.62 206 VAL A CA 1
ATOM 1644 C C . VAL A 1 206 ? -7.547 -26.453 -3.744 1 98.62 206 VAL A C 1
ATOM 1646 O O . VAL A 1 206 ? -7.113 -25.922 -4.77 1 98.62 206 VAL A O 1
ATOM 1649 N N . LEU A 1 207 ? -8.789 -26.938 -3.643 1 98 207 LEU A N 1
ATOM 1650 C CA . LEU A 1 207 ? -9.789 -26.656 -4.672 1 98 207 LEU A CA 1
ATOM 1651 C C . LEU A 1 207 ? -10.312 -25.234 -4.555 1 98 207 LEU A C 1
ATOM 1653 O O . LEU A 1 207 ? -11.086 -24.922 -3.648 1 98 207 LEU A O 1
ATOM 1657 N N . VAL A 1 208 ? -9.906 -24.375 -5.465 1 97.31 208 VAL A N 1
ATOM 1658 C CA . VAL A 1 208 ? -10.305 -22.984 -5.371 1 97.31 208 VAL A CA 1
ATOM 1659 C C . VAL A 1 208 ? -11.664 -22.781 -6.031 1 97.31 208 VAL A C 1
ATOM 1661 O O . VAL A 1 208 ? -12.422 -21.891 -5.641 1 97.31 208 VAL A O 1
ATOM 1664 N N . THR A 1 209 ? -11.945 -23.438 -7.086 1 96.44 209 THR A N 1
ATOM 1665 C CA . THR A 1 209 ? -13.258 -23.656 -7.688 1 96.44 209 THR A CA 1
ATOM 1666 C C . THR A 1 209 ? -13.469 -25.125 -8.031 1 96.44 209 THR A C 1
ATOM 1668 O O . THR A 1 209 ? -12.531 -25.922 -7.953 1 96.44 209 THR A O 1
ATOM 1671 N N . PRO A 1 210 ? -14.641 -25.438 -8.383 1 94.06 210 PRO A N 1
ATOM 1672 C CA . PRO A 1 210 ? -14.844 -26.828 -8.797 1 94.06 210 PRO A CA 1
ATOM 1673 C C . PRO A 1 210 ? -13.953 -27.234 -9.977 1 94.06 210 PRO A C 1
ATOM 1675 O O . PRO A 1 210 ? -13.656 -28.406 -10.164 1 94.06 210 PRO A O 1
ATOM 1678 N N . GLU A 1 211 ? -13.516 -26.25 -10.672 1 95.5 211 GLU A N 1
ATOM 1679 C CA . GLU A 1 211 ? -12.789 -26.531 -11.898 1 95.5 211 GLU A CA 1
ATOM 1680 C C . GLU A 1 211 ? -11.297 -26.266 -11.734 1 95.5 211 GLU A C 1
ATOM 1682 O O . GLU A 1 211 ? -10.492 -26.625 -12.602 1 95.5 211 GLU A O 1
ATOM 1687 N N . TYR A 1 212 ? -10.922 -25.625 -10.602 1 97.75 212 TYR A N 1
ATOM 1688 C CA . TYR A 1 212 ? -9.523 -25.219 -10.477 1 97.75 212 TYR A CA 1
ATOM 1689 C C . TYR A 1 212 ? -8.953 -25.641 -9.125 1 97.75 212 TYR A C 1
ATOM 1691 O O . TYR A 1 212 ? -9.633 -25.562 -8.102 1 97.75 212 TYR A O 1
ATOM 1699 N N . GLU A 1 213 ? -7.707 -26.078 -9.227 1 98.19 213 GLU A N 1
ATOM 1700 C CA . GLU A 1 213 ? -6.969 -26.5 -8.039 1 98.19 213 GLU A CA 1
ATOM 1701 C C . GLU A 1 213 ? -5.582 -25.859 -7.996 1 98.19 213 GLU A C 1
ATOM 1703 O O . GLU A 1 213 ? -4.949 -25.656 -9.031 1 98.19 213 GLU A O 1
ATOM 1708 N N . ILE A 1 214 ? -5.137 -25.547 -6.738 1 98.81 214 ILE A N 1
ATOM 1709 C CA . ILE A 1 214 ? -3.805 -24.969 -6.578 1 98.81 214 ILE A CA 1
ATOM 1710 C C . ILE A 1 214 ? -2.943 -25.906 -5.734 1 98.81 214 ILE A C 1
ATOM 1712 O O . ILE A 1 214 ? -3.391 -26.406 -4.699 1 98.81 214 ILE A O 1
ATOM 1716 N N . ARG A 1 215 ? -1.726 -26.172 -6.211 1 98.81 215 ARG A N 1
ATOM 1717 C CA . ARG A 1 215 ? -0.745 -26.984 -5.512 1 98.81 215 ARG A CA 1
ATOM 1718 C C . ARG A 1 215 ? 0.569 -26.234 -5.328 1 98.81 215 ARG A C 1
ATOM 1720 O O . ARG A 1 215 ? 1.111 -25.688 -6.285 1 98.81 215 ARG A O 1
ATOM 1727 N N . PRO A 1 216 ? 1.056 -26.234 -4.059 1 98.75 216 PRO A N 1
ATOM 1728 C CA . PRO A 1 216 ? 2.352 -25.594 -3.832 1 98.75 216 PRO A CA 1
ATOM 1729 C C . PRO A 1 216 ? 3.529 -26.469 -4.242 1 98.75 216 PRO A C 1
ATOM 1731 O O . PRO A 1 216 ? 3.391 -27.688 -4.328 1 98.75 216 PRO A O 1
ATOM 1734 N N . PHE A 1 217 ? 4.66 -25.875 -4.59 1 98.56 217 PHE A N 1
ATOM 1735 C CA . PHE A 1 217 ? 5.934 -26.562 -4.793 1 98.56 217 PHE A CA 1
ATOM 1736 C C . PHE A 1 217 ? 7.074 -25.797 -4.141 1 98.56 217 PHE A C 1
ATOM 1738 O O . PHE A 1 217 ? 6.992 -24.578 -3.979 1 98.56 217 PHE A O 1
ATOM 1745 N N . ALA A 1 218 ? 8.109 -26.438 -3.76 1 97.88 218 ALA A N 1
ATOM 1746 C CA . ALA A 1 218 ? 9.242 -25.812 -3.074 1 97.88 218 ALA A CA 1
ATOM 1747 C C . ALA A 1 218 ? 10.07 -24.969 -4.043 1 97.88 218 ALA A C 1
ATOM 1749 O O . ALA A 1 218 ? 10.25 -25.344 -5.203 1 97.88 218 ALA A O 1
ATOM 1750 N N . THR A 1 219 ? 10.547 -23.828 -3.582 1 98.19 219 THR A N 1
ATOM 1751 C CA . THR A 1 219 ? 11.477 -22.984 -4.34 1 98.19 219 THR A CA 1
ATOM 1752 C C . THR A 1 219 ? 12.773 -22.781 -3.57 1 98.19 219 THR A C 1
ATOM 1754 O O . THR A 1 219 ? 12.969 -23.375 -2.502 1 98.19 219 THR A O 1
ATOM 1757 N N . PHE A 1 220 ? 13.75 -22.078 -4.188 1 98.06 220 PHE A N 1
ATOM 1758 C CA . PHE A 1 220 ? 15.047 -21.828 -3.586 1 98.06 220 PHE A CA 1
ATOM 1759 C C . PHE A 1 220 ? 15.219 -20.344 -3.277 1 98.06 220 PHE A C 1
ATOM 1761 O O . PHE A 1 220 ? 15.43 -19.531 -4.184 1 98.06 220 PHE A O 1
ATOM 1768 N N . HIS A 1 221 ? 15.117 -19.969 -2.021 1 98 221 HIS A N 1
ATOM 1769 C CA . HIS A 1 221 ? 15.242 -18.594 -1.555 1 98 221 HIS A CA 1
ATOM 1770 C C . HIS A 1 221 ? 15.906 -18.531 -0.184 1 98 221 HIS A C 1
ATOM 1772 O O . HIS A 1 221 ? 16.281 -19.562 0.375 1 98 221 HIS A O 1
ATOM 1778 N N . ARG A 1 222 ? 16.172 -17.375 0.311 1 96.69 222 ARG A N 1
ATOM 1779 C CA . ARG A 1 222 ? 16.953 -17.172 1.531 1 96.69 222 ARG A CA 1
ATOM 1780 C C . ARG A 1 222 ? 16.156 -17.594 2.762 1 96.69 222 ARG A C 1
ATOM 1782 O O . ARG A 1 222 ? 16.719 -17.781 3.838 1 96.69 222 ARG A O 1
ATOM 1789 N N . VAL A 1 223 ? 14.852 -17.672 2.65 1 97.44 223 VAL A N 1
ATOM 1790 C CA . VAL A 1 223 ? 13.93 -18.156 3.672 1 97.44 223 VAL A CA 1
ATOM 1791 C C . VAL A 1 223 ? 13.039 -19.25 3.092 1 97.44 223 VAL A C 1
ATOM 1793 O O . VAL A 1 223 ? 12.977 -19.422 1.873 1 97.44 223 VAL A O 1
ATOM 1796 N N . PRO A 1 224 ? 12.398 -20.047 3.992 1 97.38 224 PRO A N 1
ATOM 1797 C CA . PRO A 1 224 ? 11.453 -21.016 3.422 1 97.38 224 PRO A CA 1
ATOM 1798 C C . PRO A 1 224 ? 10.477 -20.375 2.443 1 97.38 224 PRO A C 1
ATOM 1800 O O . PRO A 1 224 ? 9.852 -19.359 2.766 1 97.38 224 PRO A O 1
ATOM 1803 N N . SER A 1 225 ? 10.422 -20.969 1.249 1 98.38 225 SER A N 1
ATOM 1804 C CA . SER A 1 225 ? 9.625 -20.359 0.186 1 98.38 225 SER A CA 1
ATOM 1805 C C . SER A 1 225 ? 8.992 -21.438 -0.7 1 98.38 225 SER A C 1
ATOM 1807 O O . SER A 1 225 ? 9.445 -22.578 -0.727 1 98.38 225 SER A O 1
ATOM 1809 N N . GLN A 1 226 ? 7.926 -21.094 -1.279 1 98.69 226 GLN A N 1
ATOM 1810 C CA . GLN A 1 226 ? 7.211 -21.984 -2.18 1 98.69 226 GLN A CA 1
ATOM 1811 C C . GLN A 1 226 ? 6.516 -21.219 -3.297 1 98.69 226 GLN A C 1
ATOM 1813 O O . GLN A 1 226 ? 6.281 -20.016 -3.168 1 98.69 226 GLN A O 1
ATOM 1818 N N . GLY A 1 227 ? 6.309 -21.859 -4.414 1 98.81 227 GLY A N 1
ATOM 1819 C CA . GLY A 1 227 ? 5.477 -21.375 -5.504 1 98.81 227 GLY A CA 1
ATOM 1820 C C . GLY A 1 227 ? 4.156 -22.109 -5.613 1 98.81 227 GLY A C 1
ATOM 1821 O O . GLY A 1 227 ? 3.83 -22.953 -4.766 1 98.81 227 GLY A O 1
ATOM 1822 N N . TYR A 1 228 ? 3.391 -21.766 -6.664 1 98.94 228 TYR A N 1
ATOM 1823 C CA . TYR A 1 228 ? 2.057 -22.344 -6.789 1 98.94 228 TYR A CA 1
ATOM 1824 C C . TYR A 1 228 ? 1.752 -22.703 -8.242 1 98.94 228 TYR A C 1
ATOM 1826 O O . TYR A 1 228 ? 2.102 -21.953 -9.156 1 98.94 228 TYR A O 1
ATOM 1834 N N . LEU A 1 229 ? 1.142 -23.859 -8.422 1 98.88 229 LEU A N 1
ATOM 1835 C CA . LEU A 1 229 ? 0.627 -24.328 -9.703 1 98.88 229 LEU A CA 1
ATOM 1836 C C . LEU A 1 229 ? -0.897 -24.312 -9.711 1 98.88 229 LEU A C 1
ATOM 1838 O O . LEU A 1 229 ? -1.534 -24.812 -8.781 1 98.88 229 LEU A O 1
ATOM 1842 N N . LEU A 1 230 ? -1.451 -23.703 -10.672 1 98.81 230 LEU A N 1
ATOM 1843 C CA . LEU A 1 230 ? -2.891 -23.719 -10.906 1 98.81 230 LEU A CA 1
ATOM 1844 C C . LEU A 1 230 ? -3.258 -24.766 -11.945 1 98.81 230 LEU A C 1
ATOM 1846 O O . LEU A 1 230 ? -2.768 -24.734 -13.078 1 98.81 230 LEU A O 1
ATOM 1850 N N . TYR A 1 231 ? -4.094 -25.688 -11.562 1 98.38 231 TYR A N 1
ATOM 1851 C CA . TYR A 1 231 ? -4.555 -26.75 -12.438 1 98.38 231 TYR A CA 1
ATOM 1852 C C . TYR A 1 231 ? -6.008 -26.547 -12.844 1 98.38 231 TYR A C 1
ATOM 1854 O O . TYR A 1 231 ? -6.809 -26.016 -12.062 1 98.38 231 TYR A O 1
ATOM 1862 N N . HIS A 1 232 ? -6.332 -26.922 -14.008 1 97.62 232 HIS A N 1
ATOM 1863 C CA . HIS A 1 232 ? -7.699 -26.922 -14.508 1 97.62 232 HIS A CA 1
ATOM 1864 C C . HIS A 1 232 ? -8.219 -28.328 -14.727 1 97.62 232 HIS A C 1
ATOM 1866 O O . HIS A 1 232 ? -7.523 -29.172 -15.305 1 97.62 232 HIS A O 1
ATOM 1872 N N . ARG A 1 233 ? -9.383 -28.578 -14.266 1 95.38 233 ARG A N 1
ATOM 1873 C CA . ARG A 1 233 ? -10.031 -29.875 -14.414 1 95.38 233 ARG A CA 1
ATOM 1874 C C . ARG A 1 233 ? -10.469 -30.094 -15.859 1 95.38 233 ARG A C 1
ATOM 1876 O O . ARG A 1 233 ? -11.109 -29.234 -16.453 1 95.38 233 ARG A O 1
ATOM 1883 N N . TYR A 1 234 ? -10.07 -31.219 -16.375 1 92.56 234 TYR A N 1
ATOM 1884 C CA . TYR A 1 234 ? -10.461 -31.609 -17.719 1 92.56 234 TYR A CA 1
ATOM 1885 C C . TYR A 1 234 ? -11.141 -32.969 -17.719 1 92.56 234 TYR A C 1
ATOM 1887 O O . TYR A 1 234 ? -10.648 -33.906 -17.094 1 92.56 234 TYR A O 1
ATOM 1895 N N . LYS A 1 235 ? -12.336 -33.031 -18.344 1 88.94 235 LYS A N 1
ATOM 1896 C CA . LYS A 1 235 ? -13.078 -34.281 -18.469 1 88.94 235 LYS A CA 1
ATOM 1897 C C . LYS A 1 235 ? -13.023 -34.812 -19.906 1 88.94 235 LYS A C 1
ATOM 1899 O O . LYS A 1 235 ? -13.32 -34.062 -20.844 1 88.94 235 LYS A O 1
ATOM 1904 N N . ARG A 1 236 ? -12.547 -36 -19.953 1 88.56 236 ARG A N 1
ATOM 1905 C CA . ARG A 1 236 ? -12.531 -36.688 -21.25 1 88.56 236 ARG A CA 1
ATOM 1906 C C . ARG A 1 236 ? -13.266 -38 -21.172 1 88.56 236 ARG A C 1
ATOM 1908 O O . ARG A 1 236 ? -13.188 -38.719 -20.172 1 88.56 236 ARG A O 1
ATOM 1915 N N . LEU A 1 237 ? -13.945 -38.219 -22.219 1 87.88 237 LEU A N 1
ATOM 1916 C CA . LEU A 1 237 ? -14.625 -39.5 -22.297 1 87.88 237 LEU A CA 1
ATOM 1917 C C . LEU A 1 237 ? -13.625 -40.656 -22.203 1 87.88 237 LEU A C 1
ATOM 1919 O O . LEU A 1 237 ? -12.586 -40.625 -22.875 1 87.88 237 LEU A O 1
ATOM 1923 N N . LYS A 1 238 ? -13.961 -41.656 -21.438 1 89.5 238 LYS A N 1
ATOM 1924 C CA . LYS A 1 238 ? -13.125 -42.844 -21.359 1 89.5 238 LYS A CA 1
ATOM 1925 C C . LYS A 1 238 ? -13.023 -43.531 -22.719 1 89.5 238 LYS A C 1
ATOM 1927 O O . LYS A 1 238 ? -13.969 -43.5 -23.516 1 89.5 238 LYS A O 1
ATOM 1932 N N . PRO A 1 239 ? -11.805 -44.062 -22.938 1 89.69 239 PRO A N 1
ATOM 1933 C CA . PRO A 1 239 ? -11.594 -44.688 -24.234 1 89.69 239 PRO A CA 1
ATOM 1934 C C . PRO A 1 239 ? -12.695 -45.688 -24.594 1 89.69 239 PRO A C 1
ATOM 1936 O O . PRO A 1 239 ? -13.078 -45.812 -25.75 1 89.69 239 PRO A O 1
ATOM 1939 N N . LEU A 1 240 ? -13.242 -46.312 -23.609 1 87.38 240 LEU A N 1
ATOM 1940 C CA . LEU A 1 240 ? -14.258 -47.344 -23.812 1 87.38 240 LEU A CA 1
ATOM 1941 C C . LEU A 1 240 ? -15.531 -46.75 -24.406 1 87.38 240 LEU A C 1
ATOM 1943 O O . LEU A 1 240 ? -16.266 -47.438 -25.109 1 87.38 240 LEU A O 1
ATOM 1947 N N . TYR A 1 241 ? -15.617 -45.5 -24.141 1 87.5 241 TYR A N 1
ATOM 1948 C CA . TYR A 1 241 ? -16.891 -44.906 -24.516 1 87.5 241 TYR A CA 1
ATOM 1949 C C . TYR A 1 241 ? -16.703 -43.938 -25.688 1 87.5 241 TYR A C 1
ATOM 1951 O O . TYR A 1 241 ? -17.656 -43.312 -26.141 1 87.5 241 TYR A O 1
ATOM 1959 N N . ARG A 1 242 ? -15.477 -43.75 -26.141 1 87.81 242 ARG A N 1
ATOM 1960 C CA . ARG A 1 242 ? -15.156 -42.75 -27.141 1 87.81 242 ARG A CA 1
ATOM 1961 C C . ARG A 1 242 ? -15.805 -43.094 -28.484 1 87.81 242 ARG A C 1
ATOM 1963 O O . ARG A 1 242 ? -15.977 -42.219 -29.344 1 87.81 242 ARG A O 1
ATOM 1970 N N . HIS A 1 243 ? -16.234 -44.312 -28.641 1 89.94 243 HIS A N 1
ATOM 1971 C CA . HIS A 1 243 ? -16.844 -44.75 -29.891 1 89.94 243 HIS A CA 1
ATOM 1972 C C . HIS A 1 243 ? -18.344 -44.438 -29.906 1 89.94 243 HIS A C 1
ATOM 1974 O O . HIS A 1 243 ? -18.984 -44.531 -30.953 1 89.94 243 HIS A O 1
ATOM 1980 N N . LEU A 1 244 ? -18.812 -44.156 -28.734 1 87.19 244 LEU A N 1
ATOM 1981 C CA . LEU A 1 244 ? -20.25 -43.938 -28.625 1 87.19 244 LEU A CA 1
ATOM 1982 C C . LEU A 1 244 ? -20.656 -42.594 -29.25 1 87.19 244 LEU A C 1
ATOM 1984 O O . LEU A 1 244 ? -19.844 -41.656 -29.297 1 87.19 244 LEU A O 1
ATOM 1988 N N . ARG A 1 245 ? -21.891 -42.594 -29.688 1 85.12 245 ARG A N 1
ATOM 1989 C CA . ARG A 1 245 ? -22.469 -41.375 -30.266 1 85.12 245 ARG A CA 1
ATOM 1990 C C . ARG A 1 245 ? -22.906 -40.406 -29.156 1 85.12 245 ARG A C 1
ATOM 1992 O O . ARG A 1 245 ? -23.219 -40.844 -28.047 1 85.12 245 ARG A O 1
ATOM 1999 N N . PRO A 1 246 ? -22.844 -39.156 -29.375 1 86.88 246 PRO A N 1
ATOM 2000 C CA . PRO A 1 246 ? -23.219 -38.125 -28.406 1 86.88 246 PRO A CA 1
ATOM 2001 C C . PRO A 1 246 ? -24.562 -38.406 -27.734 1 86.88 246 PRO A C 1
ATOM 2003 O O . PRO A 1 246 ? -24.703 -38.219 -26.516 1 86.88 246 PRO A O 1
ATOM 2006 N N . LYS A 1 247 ? -25.531 -38.812 -28.516 1 88.19 247 LYS A N 1
ATOM 2007 C CA . LYS A 1 247 ? -26.844 -39.156 -27.938 1 88.19 247 LYS A CA 1
ATOM 2008 C C . LYS A 1 247 ? -26.734 -40.281 -26.938 1 88.19 247 LYS A C 1
ATOM 2010 O O . LYS A 1 247 ? -27.406 -40.281 -25.906 1 88.19 247 LYS A O 1
ATOM 2015 N N . GLU A 1 248 ? -25.922 -41.312 -27.344 1 84 248 GLU A N 1
ATOM 2016 C CA . GLU A 1 248 ? -25.688 -42.438 -26.438 1 84 248 GLU A CA 1
ATOM 2017 C C . GLU A 1 248 ? -24.969 -42 -25.172 1 84 248 GLU A C 1
ATOM 2019 O O . GLU A 1 248 ? -25.266 -42.469 -24.078 1 84 248 GLU A O 1
ATOM 2024 N N . ILE A 1 249 ? -24.031 -41.125 -25.391 1 86.12 249 ILE A N 1
ATOM 2025 C CA . ILE A 1 249 ? -23.297 -40.594 -24.25 1 86.12 249 ILE A CA 1
ATOM 2026 C C . ILE A 1 249 ? -24.25 -39.844 -23.312 1 86.12 249 ILE A C 1
ATOM 2028 O O . ILE A 1 249 ? -24.188 -40 -22.094 1 86.12 249 ILE A O 1
ATOM 2032 N N . ALA A 1 250 ? -25.078 -39.094 -23.859 1 85.31 250 ALA A N 1
ATOM 2033 C CA . ALA A 1 250 ? -26.062 -38.344 -23.094 1 85.31 250 ALA A CA 1
ATOM 2034 C C . ALA A 1 250 ? -26.969 -39.281 -22.281 1 85.31 250 ALA A C 1
ATOM 2036 O O . ALA A 1 250 ? -27.281 -39 -21.125 1 85.31 250 ALA A O 1
ATOM 2037 N N . VAL A 1 251 ? -27.391 -40.312 -22.922 1 80.31 251 VAL A N 1
ATOM 2038 C CA . VAL A 1 251 ? -28.234 -41.312 -22.266 1 80.31 251 VAL A CA 1
ATOM 2039 C C . VAL A 1 251 ? -27.484 -41.938 -21.094 1 80.31 251 VAL A C 1
ATOM 2041 O O . VAL A 1 251 ? -28.047 -42.125 -20.016 1 80.31 251 VAL A O 1
ATOM 2044 N N . MET A 1 252 ? -26.234 -42.188 -21.469 1 80.88 252 MET A N 1
ATOM 2045 C CA . MET A 1 252 ? -25.391 -42.812 -20.438 1 80.88 252 MET A CA 1
ATOM 2046 C C . MET A 1 252 ? -25.156 -41.844 -19.281 1 80.88 252 MET A C 1
ATOM 2048 O O . MET A 1 252 ? -25.156 -42.25 -18.125 1 80.88 252 MET A O 1
ATOM 2052 N N . GLU A 1 253 ? -24.984 -40.562 -19.562 1 81.25 253 GLU A N 1
ATOM 2053 C CA . GLU A 1 253 ? -24.781 -39.562 -18.531 1 81.25 253 GLU A CA 1
ATOM 2054 C C . GLU A 1 253 ? -26.016 -39.406 -17.641 1 81.25 253 GLU A C 1
ATOM 2056 O O . GLU A 1 253 ? -25.891 -39.219 -16.422 1 81.25 253 GLU A O 1
ATOM 2061 N N . ASN A 1 254 ? -27.094 -39.594 -18.234 1 78.75 254 ASN A N 1
ATOM 2062 C CA . ASN A 1 254 ? -28.344 -39.469 -17.516 1 78.75 254 ASN A CA 1
ATOM 2063 C C . ASN A 1 254 ? -28.688 -40.719 -16.75 1 78.75 254 ASN A C 1
ATOM 2065 O O . ASN A 1 254 ? -29.234 -40.656 -15.648 1 78.75 254 ASN A O 1
ATOM 2069 N N . GLN A 1 255 ? -28.5 -41.844 -17.375 1 69.81 255 GLN A N 1
ATOM 2070 C CA . GLN A 1 255 ? -28.938 -43.125 -16.797 1 69.81 255 GLN A CA 1
ATOM 2071 C C . GLN A 1 255 ? -27.938 -43.625 -15.758 1 69.81 255 GLN A C 1
ATOM 2073 O O . GLN A 1 255 ? -28.312 -44.25 -14.781 1 69.81 255 GLN A O 1
ATOM 2078 N N . CYS A 1 256 ? -26.656 -43.469 -16.172 1 61.03 256 CYS A N 1
ATOM 2079 C CA . CYS A 1 256 ? -25.641 -44.062 -15.289 1 61.03 256 CYS A CA 1
ATOM 2080 C C . CYS A 1 256 ? -24.922 -42.938 -14.508 1 61.03 256 CYS A C 1
ATOM 2082 O O . CYS A 1 256 ? -23.734 -42.719 -14.711 1 61.03 256 CYS A O 1
ATOM 2084 N N . ARG A 1 257 ? -25.688 -42.188 -13.812 1 58.62 257 ARG A N 1
ATOM 2085 C CA . ARG A 1 257 ? -25.141 -41.094 -13.008 1 58.62 257 ARG A CA 1
ATOM 2086 C C . ARG A 1 257 ? -23.938 -41.562 -12.211 1 58.62 257 ARG A C 1
ATOM 2088 O O . ARG A 1 257 ? -23.016 -40.781 -11.953 1 58.62 257 ARG A O 1
ATOM 2095 N N . GLU A 1 258 ? -24.125 -42.875 -12 1 57.28 258 GLU A N 1
ATOM 2096 C CA . GLU A 1 258 ? -23.109 -43.406 -11.102 1 57.28 258 GLU A CA 1
ATOM 2097 C C . GLU A 1 258 ? -21.828 -43.75 -11.852 1 57.28 258 GLU A C 1
ATOM 2099 O O . GLU A 1 258 ? -20.75 -43.781 -11.258 1 57.28 258 GLU A O 1
ATOM 2104 N N . GLU A 1 259 ? -22.094 -44.188 -13.102 1 60.91 259 GLU A N 1
ATOM 2105 C CA . GLU A 1 259 ? -20.891 -44.594 -13.812 1 60.91 259 GLU A CA 1
ATOM 2106 C C . GLU A 1 259 ? -20.203 -43.375 -14.445 1 60.91 259 GLU A C 1
ATOM 2108 O O . GLU A 1 259 ? -20.797 -42.688 -15.266 1 60.91 259 GLU A O 1
ATOM 2113 N N . ASN A 1 260 ? -19.156 -42.844 -13.883 1 72.62 260 ASN A N 1
ATOM 2114 C CA . ASN A 1 260 ? -18.312 -41.75 -14.359 1 72.62 260 ASN A CA 1
ATOM 2115 C C . ASN A 1 260 ? -17.656 -42.094 -15.695 1 72.62 260 ASN A C 1
ATOM 2117 O O . ASN A 1 260 ? -16.703 -42.875 -15.742 1 72.62 260 ASN A O 1
ATOM 2121 N N . ILE A 1 261 ? -18.375 -41.875 -16.844 1 82.25 261 ILE A N 1
ATOM 2122 C CA . ILE A 1 261 ? -17.891 -42.188 -18.188 1 82.25 261 ILE A CA 1
ATOM 2123 C C . ILE A 1 261 ? -16.75 -41.281 -18.562 1 82.25 261 ILE A C 1
ATOM 2125 O O . ILE A 1 261 ? -16.141 -41.406 -19.625 1 82.25 261 ILE A O 1
ATOM 2129 N N . TYR A 1 262 ? -16.5 -40.438 -17.672 1 86.94 262 TYR A N 1
ATOM 2130 C CA . TYR A 1 262 ? -15.43 -39.469 -17.969 1 86.94 262 TYR A CA 1
ATOM 2131 C C . TYR A 1 262 ? -14.195 -39.781 -17.125 1 86.94 262 TYR A C 1
ATOM 2133 O O . TYR A 1 262 ? -14.297 -40.281 -16.016 1 86.94 262 TYR A O 1
ATOM 2141 N N . GLU A 1 263 ? -13.109 -39.625 -17.797 1 89.62 263 GLU A N 1
ATOM 2142 C CA . GLU A 1 263 ? -11.844 -39.531 -17.062 1 89.62 263 GLU A CA 1
ATOM 2143 C C . GLU A 1 263 ? -11.484 -38.094 -16.734 1 89.62 263 GLU A C 1
ATOM 2145 O O . GLU A 1 263 ? -11.617 -37.188 -17.594 1 89.62 263 GLU A O 1
ATOM 2150 N N . VAL A 1 264 ? -11.203 -37.938 -15.43 1 90.25 264 VAL A N 1
ATOM 2151 C CA . VAL A 1 264 ? -10.891 -36.594 -14.984 1 90.25 264 VAL A CA 1
ATOM 2152 C C . VAL A 1 264 ? -9.375 -36.438 -14.859 1 90.25 264 VAL A C 1
ATOM 2154 O O . VAL A 1 264 ? -8.695 -37.281 -14.297 1 90.25 264 VAL A O 1
ATOM 2157 N N . SER A 1 265 ? -8.883 -35.406 -15.57 1 94 265 SER A N 1
ATOM 2158 C CA . SER A 1 265 ? -7.473 -35.062 -15.43 1 94 265 SER A CA 1
ATOM 2159 C C . SER A 1 265 ? -7.297 -33.594 -15.047 1 94 265 SER A C 1
ATOM 2161 O O . SER A 1 265 ? -8.18 -32.781 -15.289 1 94 265 SER A O 1
ATOM 2163 N N . TRP A 1 266 ? -6.219 -33.375 -14.312 1 95.88 266 TRP A N 1
ATOM 2164 C CA . TRP A 1 266 ? -5.859 -32.031 -13.93 1 95.88 266 TRP A CA 1
ATOM 2165 C C . TRP A 1 266 ? -4.676 -31.516 -14.75 1 95.88 266 TRP A C 1
ATOM 2167 O O . TRP A 1 266 ? -3.564 -32.031 -14.633 1 95.88 266 TRP A O 1
ATOM 2177 N N . LEU A 1 267 ? -4.953 -30.5 -15.562 1 97 267 LEU A N 1
ATOM 2178 C CA . LEU A 1 267 ? -3.922 -29.969 -16.453 1 97 267 LEU A CA 1
ATOM 2179 C C . LEU A 1 267 ? -3.266 -28.734 -15.836 1 97 267 LEU A C 1
ATOM 2181 O O . LEU A 1 267 ? -3.955 -27.828 -15.352 1 97 267 LEU A O 1
ATOM 2185 N N . PRO A 1 268 ? -1.914 -28.719 -15.797 1 98.25 268 PRO A N 1
ATOM 2186 C CA . PRO A 1 268 ? -1.254 -27.516 -15.297 1 98.25 268 PRO A CA 1
ATOM 2187 C C . PRO A 1 268 ? -1.439 -26.312 -16.234 1 98.25 268 PRO A C 1
ATOM 2189 O O . PRO A 1 268 ? -1.183 -26.422 -17.438 1 98.25 268 PRO A O 1
ATOM 2192 N N . GLU A 1 269 ? -1.957 -25.203 -15.703 1 98.38 269 GLU A N 1
ATOM 2193 C CA . GLU A 1 269 ? -2.305 -24.062 -16.547 1 98.38 269 GLU A CA 1
ATOM 2194 C C . GLU A 1 269 ? -1.408 -22.859 -16.25 1 98.38 269 GLU A C 1
ATOM 2196 O O . GLU A 1 269 ? -0.828 -22.266 -17.156 1 98.38 269 GLU A O 1
ATOM 2201 N N . VAL A 1 270 ? -1.313 -22.453 -14.953 1 98.81 270 VAL A N 1
ATOM 2202 C CA . VAL A 1 270 ? -0.54 -21.281 -14.555 1 98.81 270 VAL A CA 1
ATOM 2203 C C . VAL A 1 270 ? 0.394 -21.641 -13.398 1 98.81 270 VAL A C 1
ATOM 2205 O O . VAL A 1 270 ? 0.007 -22.375 -12.492 1 98.81 270 VAL A O 1
ATOM 2208 N N . ALA A 1 271 ? 1.624 -21.156 -13.461 1 98.88 271 ALA A N 1
ATOM 2209 C CA . ALA A 1 271 ? 2.553 -21.312 -12.344 1 98.88 271 ALA A CA 1
ATOM 2210 C C . ALA A 1 271 ? 3.068 -19.953 -11.875 1 98.88 271 ALA A C 1
ATOM 2212 O O . ALA A 1 271 ? 3.309 -19.047 -12.688 1 98.88 271 ALA A O 1
ATOM 2213 N N . PHE A 1 272 ? 3.16 -19.812 -10.641 1 98.94 272 PHE A N 1
ATOM 2214 C CA . PHE A 1 272 ? 3.748 -18.672 -9.953 1 98.94 272 PHE A CA 1
ATOM 2215 C C . PHE A 1 272 ? 4.914 -19.094 -9.078 1 98.94 272 PHE A C 1
ATOM 2217 O O . PHE A 1 272 ? 4.738 -19.891 -8.141 1 98.94 272 PHE A O 1
ATOM 2224 N N . THR A 1 273 ? 6.082 -18.516 -9.289 1 98.81 273 THR A N 1
ATOM 2225 C CA . THR A 1 273 ? 7.25 -19.062 -8.625 1 98.81 273 THR A CA 1
ATOM 2226 C C . THR A 1 273 ? 7.496 -18.359 -7.289 1 98.81 273 THR A C 1
ATOM 2228 O O . THR A 1 273 ? 8.141 -18.922 -6.398 1 98.81 273 THR A O 1
ATOM 2231 N N . GLY A 1 274 ? 7.039 -17.109 -7.074 1 98.56 274 GLY A N 1
ATOM 2232 C CA . GLY A 1 274 ? 7.59 -16.297 -6.004 1 98.56 274 GLY A CA 1
ATOM 2233 C C . GLY A 1 274 ? 9.055 -15.969 -6.195 1 98.56 274 GLY A C 1
ATOM 2234 O O . GLY A 1 274 ? 9.539 -15.906 -7.328 1 98.56 274 GLY A O 1
ATOM 2235 N N . ASP A 1 275 ? 9.711 -15.688 -5.098 1 98.81 275 ASP A N 1
ATOM 2236 C CA . ASP A 1 275 ? 11.148 -15.445 -5.156 1 98.81 275 ASP A CA 1
ATOM 2237 C C . ASP A 1 275 ? 11.93 -16.75 -5.172 1 98.81 275 ASP A C 1
ATOM 2239 O O . ASP A 1 275 ? 11.672 -17.641 -4.359 1 98.81 275 ASP A O 1
ATOM 2243 N N . THR A 1 276 ? 12.859 -16.828 -6.098 1 98.75 276 THR A N 1
ATOM 2244 C CA . THR A 1 276 ? 13.648 -18.062 -6.184 1 98.75 276 THR A CA 1
ATOM 2245 C C . THR A 1 276 ? 14.898 -17.844 -7.027 1 98.75 276 THR A C 1
ATOM 2247 O O . THR A 1 276 ? 14.922 -16.953 -7.891 1 98.75 276 THR A O 1
ATOM 2250 N N . THR A 1 277 ? 15.883 -18.625 -6.742 1 98.62 277 THR A N 1
ATOM 2251 C CA . THR A 1 277 ? 17 -18.734 -7.68 1 98.62 277 THR A CA 1
ATOM 2252 C C . THR A 1 277 ? 16.625 -19.609 -8.867 1 98.62 277 THR A C 1
ATOM 2254 O O . THR A 1 277 ? 15.602 -20.281 -8.852 1 98.62 277 THR A O 1
ATOM 2257 N N . PHE A 1 278 ? 17.484 -19.547 -9.914 1 98.25 278 PHE A N 1
ATOM 2258 C CA . PHE A 1 278 ? 17.234 -20.328 -11.117 1 98.25 278 PHE A CA 1
ATOM 2259 C C . PHE A 1 278 ? 17.422 -21.812 -10.844 1 98.25 278 PHE A C 1
ATOM 2261 O O . PHE A 1 278 ? 17 -22.656 -11.648 1 98.25 278 PHE A O 1
ATOM 2268 N N . GLU A 1 279 ? 17.953 -22.203 -9.719 1 97.31 279 GLU A N 1
ATOM 2269 C CA . GLU A 1 279 ? 18.141 -23.609 -9.32 1 97.31 279 GLU A CA 1
ATOM 2270 C C . GLU A 1 279 ? 16.812 -24.359 -9.352 1 97.31 279 GLU A C 1
ATOM 2272 O O . GLU A 1 279 ? 16.781 -25.578 -9.539 1 97.31 279 GLU A O 1
ATOM 2277 N N . LEU A 1 280 ? 15.727 -23.625 -9.219 1 98.19 280 LEU A N 1
ATOM 2278 C CA . LEU A 1 280 ? 14.391 -24.203 -9.281 1 98.19 280 LEU A CA 1
ATOM 2279 C C . LEU A 1 280 ? 14.211 -25.031 -10.555 1 98.19 280 LEU A C 1
ATOM 2281 O O . LEU A 1 280 ? 13.609 -26.094 -10.531 1 98.19 280 LEU A O 1
ATOM 2285 N N . PHE A 1 281 ? 14.805 -24.609 -11.625 1 97.81 281 PHE A N 1
ATOM 2286 C CA . PHE A 1 281 ? 14.578 -25.219 -12.93 1 97.81 281 PHE A CA 1
ATOM 2287 C C . PHE A 1 281 ? 15.664 -26.234 -13.25 1 97.81 281 PHE A C 1
ATOM 2289 O O . PHE A 1 281 ? 15.516 -27.047 -14.172 1 97.81 281 PHE A O 1
ATOM 2296 N N . LEU A 1 282 ? 16.703 -26.172 -12.461 1 96.38 282 LEU A N 1
ATOM 2297 C CA . LEU A 1 282 ? 17.844 -27.031 -12.766 1 96.38 282 LEU A CA 1
ATOM 2298 C C . LEU A 1 282 ? 17.875 -28.25 -11.836 1 96.38 282 LEU A C 1
ATOM 2300 O O . LEU A 1 282 ? 18.484 -29.266 -12.164 1 96.38 282 LEU A O 1
ATOM 2304 N N . ASN A 1 283 ? 17.25 -28.047 -10.711 1 93.5 283 ASN A N 1
ATOM 2305 C CA . ASN A 1 283 ? 17.328 -29.094 -9.695 1 93.5 283 ASN A CA 1
ATOM 2306 C C . ASN A 1 283 ? 15.992 -29.812 -9.516 1 93.5 283 ASN A C 1
ATOM 2308 O O . ASN A 1 283 ? 15.305 -29.609 -8.516 1 93.5 283 ASN A O 1
ATOM 2312 N N . ASN A 1 284 ? 15.656 -30.703 -10.406 1 88.88 284 ASN A N 1
ATOM 2313 C CA . ASN A 1 284 ? 14.477 -31.562 -10.352 1 88.88 284 ASN A CA 1
ATOM 2314 C C . ASN A 1 284 ? 13.203 -30.75 -10.148 1 88.88 284 ASN A C 1
ATOM 2316 O O . ASN A 1 284 ? 12.508 -30.906 -9.141 1 88.88 284 ASN A O 1
ATOM 2320 N N . PRO A 1 285 ? 12.914 -29.859 -11.055 1 90.31 285 PRO A N 1
ATOM 2321 C CA . PRO A 1 285 ? 11.672 -29.094 -10.961 1 90.31 285 PRO A CA 1
ATOM 2322 C C . PRO A 1 285 ? 10.43 -29.984 -10.977 1 90.31 285 PRO A C 1
ATOM 2324 O O . PRO A 1 285 ? 10.477 -31.109 -11.477 1 90.31 285 PRO A O 1
ATOM 2327 N N . PRO A 1 286 ? 9.359 -29.484 -10.305 1 93.38 286 PRO A N 1
ATOM 2328 C CA . PRO A 1 286 ? 8.109 -30.219 -10.5 1 93.38 286 PRO A CA 1
ATOM 2329 C C . PRO A 1 286 ? 7.816 -30.5 -11.969 1 93.38 286 PRO A C 1
ATOM 2331 O O . PRO A 1 286 ? 8.023 -29.641 -12.82 1 93.38 286 PRO A O 1
ATOM 2334 N N . ALA A 1 287 ? 7.383 -31.672 -12.289 1 90.88 287 ALA A N 1
ATOM 2335 C CA . ALA A 1 287 ? 7.191 -32.125 -13.656 1 90.88 287 ALA A CA 1
ATOM 2336 C C . ALA A 1 287 ? 6.27 -31.203 -14.43 1 90.88 287 ALA A C 1
ATOM 2338 O O . ALA A 1 287 ? 6.488 -30.953 -15.617 1 90.88 287 ALA A O 1
ATOM 2339 N N . ASP A 1 288 ? 5.363 -30.609 -13.75 1 96.62 288 ASP A N 1
ATOM 2340 C CA . ASP A 1 288 ? 4.316 -29.828 -14.414 1 96.62 288 ASP A CA 1
ATOM 2341 C C . ASP A 1 288 ? 4.723 -28.375 -14.562 1 96.62 288 ASP A C 1
ATOM 2343 O O . ASP A 1 288 ? 4.098 -27.625 -15.305 1 96.62 288 ASP A O 1
ATOM 2347 N N . LEU A 1 289 ? 5.77 -27.938 -13.852 1 97.81 289 LEU A N 1
ATOM 2348 C CA . LEU A 1 289 ? 6.168 -26.531 -13.805 1 97.81 289 LEU A CA 1
ATOM 2349 C C . LEU A 1 289 ? 6.492 -26.016 -15.203 1 97.81 289 LEU A C 1
ATOM 2351 O O . LEU A 1 289 ? 6.152 -24.875 -15.539 1 97.81 289 LEU A O 1
ATOM 2355 N N . LEU A 1 290 ? 7.07 -26.844 -16.016 1 97.12 290 LEU A N 1
ATOM 2356 C CA . LEU A 1 290 ? 7.531 -26.422 -17.328 1 97.12 290 LEU A CA 1
ATOM 2357 C C . LEU A 1 290 ? 6.539 -26.844 -18.406 1 97.12 290 LEU A C 1
ATOM 2359 O O . LEU A 1 290 ? 6.855 -26.797 -19.609 1 97.12 290 LEU A O 1
ATOM 2363 N N . LYS A 1 291 ? 5.336 -27.219 -18.062 1 97 291 LYS A N 1
ATOM 2364 C CA . LYS A 1 291 ? 4.301 -27.641 -19 1 97 291 LYS A CA 1
ATOM 2365 C C . LYS A 1 291 ? 3.094 -26.703 -18.938 1 97 291 LYS A C 1
ATOM 2367 O O . LYS A 1 291 ? 2.082 -26.953 -19.594 1 97 291 LYS A O 1
ATOM 2372 N N . VAL A 1 292 ? 3.232 -25.688 -18.188 1 98.44 292 VAL A N 1
ATOM 2373 C CA . VAL A 1 292 ? 2.104 -24.781 -17.984 1 98.44 292 VAL A CA 1
ATOM 2374 C C . VAL A 1 292 ? 1.921 -23.891 -19.203 1 98.44 292 VAL A C 1
ATOM 2376 O O . VAL A 1 292 ? 2.844 -23.75 -20.016 1 98.44 292 VAL A O 1
ATOM 2379 N N . ARG A 1 293 ? 0.716 -23.328 -19.312 1 97.94 293 ARG A N 1
ATOM 2380 C CA . ARG A 1 293 ? 0.449 -22.344 -20.359 1 97.94 293 ARG A CA 1
ATOM 2381 C C . ARG A 1 293 ? 1.098 -21 -20.047 1 97.94 293 ARG A C 1
ATOM 2383 O O . ARG A 1 293 ? 1.679 -20.359 -20.922 1 97.94 293 ARG A O 1
ATOM 2390 N N . VAL A 1 294 ? 0.985 -20.594 -18.766 1 98.69 294 VAL A N 1
ATOM 2391 C CA . VAL A 1 294 ? 1.571 -19.328 -18.359 1 98.69 294 VAL A CA 1
ATOM 2392 C C . VAL A 1 294 ? 2.475 -19.547 -17.141 1 98.69 294 VAL A C 1
ATOM 2394 O O . VAL A 1 294 ? 2.023 -20.047 -16.109 1 98.69 294 VAL A O 1
ATOM 2397 N N . LEU A 1 295 ? 3.717 -19.203 -17.297 1 98.75 295 LEU A N 1
ATOM 2398 C CA . LEU A 1 295 ? 4.668 -19.25 -16.188 1 98.75 295 LEU A CA 1
ATOM 2399 C C . LEU A 1 295 ? 5.02 -17.828 -15.734 1 98.75 295 LEU A C 1
ATOM 2401 O O . LEU A 1 295 ? 5.609 -17.062 -16.484 1 98.75 295 LEU A O 1
ATOM 2405 N N . ILE A 1 296 ? 4.617 -17.469 -14.523 1 98.88 296 ILE A N 1
ATOM 2406 C CA . ILE A 1 296 ? 4.977 -16.203 -13.898 1 98.88 296 ILE A CA 1
ATOM 2407 C C . ILE A 1 296 ? 6.234 -16.375 -13.047 1 98.88 296 ILE A C 1
ATOM 2409 O O . ILE A 1 296 ? 6.191 -17.016 -11.992 1 98.88 296 ILE A O 1
ATOM 2413 N N . LEU A 1 297 ? 7.309 -15.828 -13.516 1 97.81 297 LEU A N 1
ATOM 2414 C CA . LEU A 1 297 ? 8.625 -16.094 -12.953 1 97.81 297 LEU A CA 1
ATOM 2415 C C . LEU A 1 297 ? 9.336 -14.789 -12.602 1 97.81 297 LEU A C 1
ATOM 2417 O O . LEU A 1 297 ? 9.219 -13.797 -13.32 1 97.81 297 LEU A O 1
ATOM 2421 N N . GLU A 1 298 ? 10.102 -14.773 -11.477 1 98.25 298 GLU A N 1
ATOM 2422 C CA . GLU A 1 298 ? 10.844 -13.562 -11.133 1 98.25 298 GLU A CA 1
ATOM 2423 C C . GLU A 1 298 ? 12.086 -13.414 -12.008 1 98.25 298 GLU A C 1
ATOM 2425 O O . GLU A 1 298 ? 12.656 -14.406 -12.461 1 98.25 298 GLU A O 1
ATOM 2430 N N . ALA A 1 299 ? 12.398 -12.25 -12.344 1 97.81 299 ALA A N 1
ATOM 2431 C CA . ALA A 1 299 ? 13.664 -11.82 -12.938 1 97.81 299 ALA A CA 1
ATOM 2432 C C . ALA A 1 299 ? 14.156 -10.523 -12.312 1 97.81 299 ALA A C 1
ATOM 2434 O O . ALA A 1 299 ? 14.133 -9.469 -12.953 1 97.81 299 ALA A O 1
ATOM 2435 N N . THR A 1 300 ? 14.664 -10.633 -11.117 1 98.38 300 THR A N 1
ATOM 2436 C CA . THR A 1 300 ? 14.984 -9.477 -10.289 1 98.38 300 THR A CA 1
ATOM 2437 C C . THR A 1 300 ? 16.094 -8.648 -10.93 1 98.38 300 THR A C 1
ATOM 2439 O O . THR A 1 300 ? 16.047 -7.414 -10.93 1 98.38 300 THR A O 1
ATOM 2442 N N . TYR A 1 301 ? 17.062 -9.367 -11.523 1 98 301 TYR A N 1
ATOM 2443 C CA . TYR A 1 301 ? 18.219 -8.688 -12.102 1 98 301 TYR A CA 1
ATOM 2444 C C . TYR A 1 301 ? 18.219 -8.828 -13.625 1 98 301 TYR A C 1
ATOM 2446 O O . TYR A 1 301 ? 17.969 -9.906 -14.156 1 98 301 TYR A O 1
ATOM 2454 N N . LEU A 1 302 ? 18.516 -7.68 -14.305 1 96.75 302 LEU A N 1
ATOM 2455 C CA . LEU A 1 302 ? 18.406 -7.652 -15.758 1 96.75 302 LEU A CA 1
ATOM 2456 C C . LEU A 1 302 ? 19.719 -7.277 -16.406 1 96.75 302 LEU A C 1
ATOM 2458 O O . LEU A 1 302 ? 19.984 -7.656 -17.547 1 96.75 302 LEU A O 1
ATOM 2462 N N . GLU A 1 303 ? 20.5 -6.5 -15.672 1 90.06 303 GLU A N 1
ATOM 2463 C CA . GLU A 1 303 ? 21.672 -5.906 -16.297 1 90.06 303 GLU A CA 1
ATOM 2464 C C . GLU A 1 303 ? 22.859 -6.867 -16.266 1 90.06 303 GLU A C 1
ATOM 2466 O O . GLU A 1 303 ? 22.859 -7.844 -15.516 1 90.06 303 GLU A O 1
ATOM 2471 N N . ASN A 1 304 ? 23.797 -6.551 -17.172 1 89.44 304 ASN A N 1
ATOM 2472 C CA . ASN A 1 304 ? 25 -7.371 -17.234 1 89.44 304 ASN A CA 1
ATOM 2473 C C . ASN A 1 304 ? 26.266 -6.52 -17.125 1 89.44 304 ASN A C 1
ATOM 2475 O O . ASN A 1 304 ? 27.359 -6.992 -17.422 1 89.44 304 ASN A O 1
ATOM 2479 N N . VAL A 1 305 ? 26.094 -5.359 -16.719 1 88.44 305 VAL A N 1
ATOM 2480 C CA . VAL A 1 305 ? 27.234 -4.445 -16.703 1 88.44 305 VAL A CA 1
ATOM 2481 C C . VAL A 1 305 ? 28 -4.598 -15.398 1 88.44 305 VAL A C 1
ATOM 2483 O O . VAL A 1 305 ? 29.203 -4.359 -15.352 1 88.44 305 VAL A O 1
ATOM 2486 N N . THR A 1 306 ? 27.391 -4.945 -14.328 1 90.5 306 THR A N 1
ATOM 2487 C CA . THR A 1 306 ? 28.031 -5.117 -13.031 1 90.5 306 THR A CA 1
ATOM 2488 C C . THR A 1 306 ? 28.734 -6.473 -12.945 1 90.5 306 THR A C 1
ATOM 2490 O O . THR A 1 306 ? 28.094 -7.516 -13.094 1 90.5 306 THR A O 1
ATOM 2493 N N . PRO A 1 307 ? 30 -6.422 -12.672 1 92.38 307 PRO A N 1
ATOM 2494 C CA . PRO A 1 307 ? 30.719 -7.695 -12.57 1 92.38 307 PRO A CA 1
ATOM 2495 C C . PRO A 1 307 ? 30.172 -8.594 -11.461 1 92.38 307 PRO A C 1
ATOM 2497 O O . PRO A 1 307 ? 29.922 -8.125 -10.344 1 92.38 307 PRO A O 1
ATOM 2500 N N . GLY A 1 308 ? 29.891 -9.844 -11.773 1 95 308 GLY A N 1
ATOM 2501 C CA . GLY A 1 308 ? 29.469 -10.82 -10.789 1 95 308 GLY A CA 1
ATOM 2502 C C . GLY A 1 308 ? 27.984 -10.703 -10.445 1 95 308 GLY A C 1
ATOM 2503 O O . GLY A 1 308 ? 27.547 -11.25 -9.438 1 95 308 GLY A O 1
ATOM 2504 N N . ILE A 1 309 ? 27.25 -10.047 -11.234 1 94.38 309 ILE A N 1
ATOM 2505 C CA . ILE A 1 309 ? 25.875 -9.719 -10.906 1 94.38 309 ILE A CA 1
ATOM 2506 C C . ILE A 1 309 ? 25.047 -11 -10.828 1 94.38 309 ILE A C 1
ATOM 2508 O O . ILE A 1 309 ? 24.109 -11.102 -10.023 1 94.38 309 ILE A O 1
ATOM 2512 N N . VAL A 1 310 ? 25.344 -11.977 -11.602 1 96.56 310 VAL A N 1
ATOM 2513 C CA . VAL A 1 310 ? 24.609 -13.234 -11.586 1 96.56 310 VAL A CA 1
ATOM 2514 C C . VAL A 1 310 ? 24.859 -13.961 -10.258 1 96.56 310 VAL A C 1
ATOM 2516 O O . VAL A 1 310 ? 23.922 -14.461 -9.633 1 96.56 310 VAL A O 1
ATOM 2519 N N . ARG A 1 311 ? 26.094 -13.984 -9.836 1 96.62 311 ARG A N 1
ATOM 2520 C CA . ARG A 1 311 ? 26.438 -14.57 -8.547 1 96.62 311 ARG A CA 1
ATOM 2521 C C . ARG A 1 311 ? 25.75 -13.828 -7.406 1 96.62 311 ARG A C 1
ATOM 2523 O O . ARG A 1 311 ? 25.234 -14.445 -6.48 1 96.62 311 ARG A O 1
ATOM 2530 N N . LYS A 1 312 ? 25.766 -12.555 -7.508 1 95.94 312 LYS A N 1
ATOM 2531 C CA . LYS A 1 312 ? 25.109 -11.742 -6.492 1 95.94 312 LYS A CA 1
ATOM 2532 C C . LYS A 1 312 ? 23.609 -12.031 -6.445 1 95.94 312 LYS A C 1
ATOM 2534 O O . LYS A 1 312 ? 23.031 -12.102 -5.363 1 95.94 312 LYS A O 1
ATOM 2539 N N . ALA A 1 313 ? 23.047 -12.141 -7.594 1 97.25 313 ALA A N 1
ATOM 2540 C CA . ALA A 1 313 ? 21.625 -12.484 -7.672 1 97.25 313 ALA A CA 1
ATOM 2541 C C . ALA A 1 313 ? 21.328 -13.789 -6.934 1 97.25 313 ALA A C 1
ATOM 2543 O O . ALA A 1 313 ? 20.406 -13.859 -6.133 1 97.25 313 ALA A O 1
ATOM 2544 N N . ARG A 1 314 ? 22.156 -14.773 -7.117 1 97.25 314 ARG A N 1
ATOM 2545 C CA . ARG A 1 314 ? 21.984 -16.078 -6.484 1 97.25 314 ARG A CA 1
ATOM 2546 C C . ARG A 1 314 ? 22.188 -15.984 -4.973 1 97.25 314 ARG A C 1
ATOM 2548 O O . ARG A 1 314 ? 21.422 -16.578 -4.203 1 97.25 314 ARG A O 1
ATOM 2555 N N . GLU A 1 315 ? 23.172 -15.234 -4.594 1 97.12 315 GLU A N 1
ATOM 2556 C CA . GLU A 1 315 ? 23.438 -15.047 -3.17 1 97.12 315 GLU A CA 1
ATOM 2557 C C . GLU A 1 315 ? 22.266 -14.391 -2.463 1 97.12 315 GLU A C 1
ATOM 2559 O O . GLU A 1 315 ? 21.984 -14.688 -1.297 1 97.12 315 GLU A O 1
ATOM 2564 N N . ARG A 1 316 ? 21.578 -13.594 -3.203 1 96.62 316 ARG A N 1
ATOM 2565 C CA . ARG A 1 316 ? 20.422 -12.898 -2.637 1 96.62 316 ARG A CA 1
ATOM 2566 C C . ARG A 1 316 ? 19.156 -13.711 -2.826 1 96.62 316 ARG A C 1
ATOM 2568 O O . ARG A 1 316 ? 18.062 -13.266 -2.453 1 96.62 316 ARG A O 1
ATOM 2575 N N . GLY A 1 317 ? 19.266 -14.852 -3.438 1 98.31 317 GLY A N 1
ATOM 2576 C CA . GLY A 1 317 ? 18.141 -15.766 -3.582 1 98.31 317 GLY A CA 1
ATOM 2577 C C . GLY A 1 317 ? 17.25 -15.414 -4.754 1 98.31 317 GLY A C 1
ATOM 2578 O O . GLY A 1 317 ? 16.031 -15.641 -4.699 1 98.31 317 GLY A O 1
ATOM 2579 N N . HIS A 1 318 ? 17.812 -14.805 -5.82 1 98.75 318 HIS A N 1
ATOM 2580 C CA . HIS A 1 318 ? 16.984 -14.344 -6.926 1 98.75 318 HIS A CA 1
ATOM 2581 C C . HIS A 1 318 ? 17.516 -14.836 -8.266 1 98.75 318 HIS A C 1
ATOM 2583 O O . HIS A 1 318 ? 18.594 -15.445 -8.32 1 98.75 318 HIS A O 1
ATOM 2589 N N . THR A 1 319 ? 16.781 -14.656 -9.312 1 98.62 319 THR A N 1
ATOM 2590 C CA . THR A 1 319 ? 17.109 -15.07 -10.68 1 98.62 319 THR A CA 1
ATOM 2591 C C . THR A 1 319 ? 17.562 -13.875 -11.508 1 98.62 319 THR A C 1
ATOM 2593 O O . THR A 1 319 ? 16.969 -12.797 -11.43 1 98.62 319 THR A O 1
ATOM 2596 N N . HIS A 1 320 ? 18.641 -14.078 -12.227 1 98.44 320 HIS A N 1
ATOM 2597 C CA . HIS A 1 320 ? 19.078 -13.109 -13.219 1 98.44 320 HIS A CA 1
ATOM 2598 C C . HIS A 1 320 ? 18.531 -13.445 -14.602 1 98.44 320 HIS A C 1
ATOM 2600 O O . HIS A 1 320 ? 18.469 -14.617 -14.984 1 98.44 320 HIS A O 1
ATOM 2606 N N . LEU A 1 321 ? 18.25 -12.43 -15.383 1 97.88 321 LEU A N 1
ATOM 2607 C CA . LEU A 1 321 ? 17.672 -12.57 -16.719 1 97.88 321 LEU A CA 1
ATOM 2608 C C . LEU A 1 321 ? 18.531 -13.461 -17.594 1 97.88 321 LEU A C 1
ATOM 2610 O O . LEU A 1 321 ? 18.031 -14.273 -18.375 1 97.88 321 LEU A O 1
ATOM 2614 N N . SER A 1 322 ? 19.828 -13.398 -17.5 1 97 322 SER A N 1
ATOM 2615 C CA . SER A 1 322 ? 20.734 -14.164 -18.344 1 97 322 SER A CA 1
ATOM 2616 C C . SER A 1 322 ? 20.578 -15.664 -18.125 1 97 322 SER A C 1
ATOM 2618 O O . SER A 1 322 ? 20.812 -16.469 -19.031 1 97 322 SER A O 1
ATOM 2620 N N . GLU A 1 323 ? 20.172 -16.047 -16.953 1 97.75 323 GLU A N 1
ATOM 2621 C CA . GLU A 1 323 ? 19.969 -17.469 -16.672 1 97.75 323 GLU A CA 1
ATOM 2622 C C . GLU A 1 323 ? 18.75 -18 -17.422 1 97.75 323 GLU A C 1
ATOM 2624 O O . GLU A 1 323 ? 18.766 -19.156 -17.891 1 97.75 323 GLU A O 1
ATOM 2629 N N . ILE A 1 324 ? 17.75 -17.219 -17.547 1 97.25 324 ILE A N 1
ATOM 2630 C CA . ILE A 1 324 ? 16.578 -17.594 -18.328 1 97.25 324 ILE A CA 1
ATOM 2631 C C . ILE A 1 324 ? 16.969 -17.703 -19.812 1 97.25 324 ILE A C 1
ATOM 2633 O O . ILE A 1 324 ? 16.609 -18.672 -20.484 1 97.25 324 ILE A O 1
ATOM 2637 N N . ILE A 1 325 ? 17.781 -16.75 -20.234 1 96.25 325 ILE A N 1
ATOM 2638 C CA . ILE A 1 325 ? 18.188 -16.688 -21.641 1 96.25 325 ILE A CA 1
ATOM 2639 C C . ILE A 1 325 ? 19.078 -17.891 -21.969 1 96.25 325 ILE A C 1
ATOM 2641 O O . ILE A 1 325 ? 18.875 -18.562 -22.969 1 96.25 325 ILE A O 1
ATOM 2645 N N . ASP A 1 326 ? 20 -18.188 -21.094 1 96.44 326 ASP A N 1
ATOM 2646 C CA . ASP A 1 326 ? 20.984 -19.25 -21.312 1 96.44 326 ASP A CA 1
ATOM 2647 C C . ASP A 1 326 ? 20.312 -20.625 -21.328 1 96.44 326 ASP A C 1
ATOM 2649 O O . ASP A 1 326 ? 20.844 -21.578 -21.891 1 96.44 326 ASP A O 1
ATOM 2653 N N . HIS A 1 327 ? 19.203 -20.703 -20.734 1 97 327 HIS A N 1
ATOM 2654 C CA . HIS A 1 327 ? 18.5 -21.984 -20.672 1 97 327 HIS A CA 1
ATOM 2655 C C . HIS A 1 327 ? 17.141 -21.906 -21.344 1 97 327 HIS A C 1
ATOM 2657 O O . HIS A 1 327 ? 16.156 -22.484 -20.875 1 97 327 HIS A O 1
ATOM 2663 N N . ALA A 1 328 ? 17.047 -21.188 -22.391 1 96.25 328 ALA A N 1
ATOM 2664 C CA . ALA A 1 328 ? 15.812 -20.938 -23.141 1 96.25 328 ALA A CA 1
ATOM 2665 C C . ALA A 1 328 ? 15.117 -22.25 -23.5 1 96.25 328 ALA A C 1
ATOM 2667 O O . ALA A 1 328 ? 13.891 -22.312 -23.547 1 96.25 328 ALA A O 1
ATOM 2668 N N . HIS A 1 329 ? 15.828 -23.281 -23.734 1 95.19 329 HIS A N 1
ATOM 2669 C CA . HIS A 1 329 ? 15.297 -24.562 -24.188 1 95.19 329 HIS A CA 1
ATOM 2670 C C . HIS A 1 329 ? 14.391 -25.188 -23.141 1 95.19 329 HIS A C 1
ATOM 2672 O O . HIS A 1 329 ? 13.492 -25.969 -23.469 1 95.19 329 HIS A O 1
ATOM 2678 N N . LEU A 1 330 ? 14.602 -24.875 -21.875 1 95.94 330 LEU A N 1
ATOM 2679 C CA . LEU A 1 330 ? 13.805 -25.422 -20.797 1 95.94 330 LEU A CA 1
ATOM 2680 C C . LEU A 1 330 ? 12.352 -24.984 -20.906 1 95.94 330 LEU A C 1
ATOM 2682 O O . LEU A 1 330 ? 11.453 -25.641 -20.375 1 95.94 330 LEU A O 1
ATOM 2686 N N . PHE A 1 331 ? 12.148 -23.875 -21.625 1 96.5 331 PHE A N 1
ATOM 2687 C CA . PHE A 1 331 ? 10.828 -23.266 -21.625 1 96.5 331 PHE A CA 1
ATOM 2688 C C 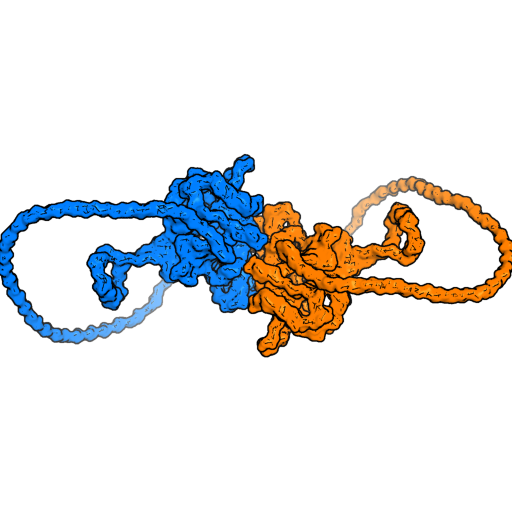. PHE A 1 331 ? 10.102 -23.516 -22.938 1 96.5 331 PHE A C 1
ATOM 2690 O O . PHE A 1 331 ? 9.148 -22.812 -23.281 1 96.5 331 PHE A O 1
ATOM 2697 N N . SER A 1 332 ? 10.523 -24.484 -23.688 1 94.88 332 SER A N 1
ATOM 2698 C CA . SER A 1 332 ? 9.984 -24.766 -25.016 1 94.88 332 SER A CA 1
ATOM 2699 C C . SER A 1 332 ? 8.5 -25.109 -24.953 1 94.88 332 SER A C 1
ATOM 2701 O O . SER A 1 332 ? 7.73 -24.75 -25.844 1 94.88 332 SER A O 1
ATOM 2703 N N . ASP A 1 333 ? 8.094 -25.75 -23.859 1 95.56 333 ASP A N 1
ATOM 2704 C CA . ASP A 1 333 ? 6.715 -26.219 -23.766 1 95.56 333 ASP A CA 1
ATOM 2705 C C . ASP A 1 333 ? 5.832 -25.203 -23.047 1 95.56 333 ASP A C 1
ATOM 2707 O O . ASP A 1 333 ? 4.617 -25.391 -22.938 1 95.56 333 ASP A O 1
ATOM 2711 N N . VAL A 1 334 ? 6.418 -24.156 -22.531 1 96.94 334 VAL A N 1
ATOM 2712 C CA . VAL A 1 334 ? 5.668 -23.078 -21.891 1 96.94 334 VAL A CA 1
ATOM 2713 C C . VAL A 1 334 ? 5.176 -22.094 -22.953 1 96.94 334 VAL A C 1
ATOM 2715 O O . VAL A 1 334 ? 5.941 -21.688 -23.828 1 96.94 334 VAL A O 1
ATOM 2718 N N . GLU A 1 335 ? 3.92 -21.75 -22.922 1 97.06 335 GLU A N 1
ATOM 2719 C CA . GLU A 1 335 ? 3.369 -20.875 -23.953 1 97.06 335 GLU A CA 1
ATOM 2720 C C . GLU A 1 335 ? 3.752 -19.422 -23.719 1 97.06 335 GLU A C 1
ATOM 2722 O O . GLU A 1 335 ? 4.125 -18.719 -24.656 1 97.06 335 GLU A O 1
ATOM 2727 N N . ARG A 1 336 ? 3.619 -18.969 -22.453 1 97.88 336 ARG A N 1
ATOM 2728 C CA . ARG A 1 336 ? 3.938 -17.578 -22.125 1 97.88 336 ARG A CA 1
ATOM 2729 C C . ARG A 1 336 ? 4.777 -17.5 -20.844 1 97.88 336 ARG A C 1
ATOM 2731 O O . ARG A 1 336 ? 4.531 -18.234 -19.891 1 97.88 336 ARG A O 1
ATOM 2738 N N . LEU A 1 337 ? 5.742 -16.625 -20.875 1 97.88 337 LEU A N 1
ATOM 2739 C CA . LEU A 1 337 ? 6.566 -16.312 -19.719 1 97.88 337 LEU A CA 1
ATOM 2740 C C . LEU A 1 337 ? 6.32 -14.875 -19.266 1 97.88 337 LEU A C 1
ATOM 2742 O O . LEU A 1 337 ? 6.543 -13.922 -20.016 1 97.88 337 LEU A O 1
ATOM 2746 N N . VAL A 1 338 ? 5.824 -14.695 -18.062 1 98.5 338 VAL A N 1
ATOM 2747 C CA . VAL A 1 338 ? 5.629 -13.375 -17.484 1 98.5 338 VAL A CA 1
ATOM 2748 C C . VAL A 1 338 ? 6.719 -13.094 -16.453 1 98.5 338 VAL A C 1
ATOM 2750 O O . VAL A 1 338 ? 6.77 -13.742 -15.398 1 98.5 338 VAL A O 1
ATOM 2753 N N . LEU A 1 339 ? 7.555 -12.133 -16.75 1 98.44 339 LEU A N 1
ATOM 2754 C CA . LEU A 1 339 ? 8.641 -11.781 -15.836 1 98.44 339 LEU A CA 1
ATOM 2755 C C . LEU A 1 339 ? 8.219 -10.68 -14.875 1 98.44 339 LEU A C 1
ATOM 2757 O O . LEU A 1 339 ? 7.75 -9.617 -15.305 1 98.44 339 LEU A O 1
ATOM 2761 N N . ILE A 1 340 ? 8.398 -10.945 -13.539 1 98.56 340 ILE A N 1
ATOM 2762 C CA . ILE A 1 340 ? 8 -9.992 -12.508 1 98.56 340 ILE A CA 1
ATOM 2763 C C . ILE A 1 340 ? 9.164 -9.758 -11.547 1 98.56 340 ILE A C 1
ATOM 2765 O O . ILE A 1 340 ? 10.289 -10.195 -11.805 1 98.56 340 ILE A O 1
ATOM 2769 N N . HIS A 1 341 ? 8.891 -8.992 -10.477 1 98.75 341 HIS A N 1
ATOM 2770 C CA . HIS A 1 341 ? 9.789 -8.781 -9.344 1 98.75 341 HIS A CA 1
ATOM 2771 C C . HIS A 1 341 ? 11.086 -8.109 -9.789 1 98.75 341 HIS A C 1
ATOM 2773 O O . HIS A 1 341 ? 12.172 -8.469 -9.328 1 98.75 341 HIS A O 1
ATOM 2779 N N . LEU A 1 342 ? 10.984 -7.215 -10.75 1 98.38 342 LEU A N 1
ATOM 2780 C CA . LEU A 1 342 ? 12.117 -6.453 -11.258 1 98.38 342 LEU A CA 1
ATOM 2781 C C . LEU A 1 342 ? 12.656 -5.504 -10.195 1 98.38 342 LEU A C 1
ATOM 2783 O O . LEU A 1 342 ? 11.891 -4.828 -9.516 1 98.38 342 LEU A O 1
ATOM 2787 N N . SER A 1 343 ? 13.938 -5.477 -10.094 1 97.69 343 SER A N 1
ATOM 2788 C CA . SER A 1 343 ? 14.547 -4.5 -9.203 1 97.69 343 SER A CA 1
ATOM 2789 C C . SER A 1 343 ? 14.125 -3.08 -9.562 1 97.69 343 SER A C 1
ATOM 2791 O O . SER A 1 343 ? 14.039 -2.732 -10.742 1 97.69 343 SER A O 1
ATOM 2793 N N . ASP A 1 344 ? 13.961 -2.256 -8.562 1 96.81 344 ASP A N 1
ATOM 2794 C CA . ASP A 1 344 ? 13.484 -0.892 -8.781 1 96.81 344 ASP A CA 1
ATOM 2795 C C . ASP A 1 344 ? 14.578 -0.025 -9.406 1 96.81 344 ASP A C 1
ATOM 2797 O O . ASP A 1 344 ? 14.305 1.08 -9.883 1 96.81 344 ASP A O 1
ATOM 2801 N N . LYS A 1 345 ? 15.805 -0.497 -9.422 1 95.06 345 LYS A N 1
ATOM 2802 C CA . LYS A 1 345 ? 16.891 0.274 -10.008 1 95.06 345 LYS A CA 1
ATOM 2803 C C . LYS A 1 345 ? 16.75 0.378 -11.523 1 95.06 345 LYS A C 1
ATOM 2805 O O . LYS A 1 345 ? 17.359 1.241 -12.156 1 95.06 345 LYS A O 1
ATOM 2810 N N . TYR A 1 346 ? 16 -0.535 -12.078 1 96.69 346 TYR A N 1
ATOM 2811 C CA . TYR A 1 346 ? 15.781 -0.505 -13.523 1 96.69 346 TYR A CA 1
ATOM 2812 C C . TYR A 1 346 ? 14.523 0.286 -13.859 1 96.69 346 TYR A C 1
ATOM 2814 O O . TYR A 1 346 ? 13.469 0.074 -13.266 1 96.69 346 TYR A O 1
ATOM 2822 N N . SER A 1 347 ? 14.609 1.137 -14.797 1 96.06 347 SER A N 1
ATOM 2823 C CA . SER A 1 347 ? 13.414 1.79 -15.32 1 96.06 347 SER A CA 1
ATOM 2824 C C . SER A 1 347 ? 12.578 0.826 -16.156 1 96.06 347 SER A C 1
ATOM 2826 O O . SER A 1 347 ? 13.078 -0.213 -16.594 1 96.06 347 SER A O 1
ATOM 2828 N N . SER A 1 348 ? 11.312 1.226 -16.312 1 96.25 348 SER A N 1
ATOM 2829 C CA . SER A 1 348 ? 10.445 0.41 -17.156 1 96.25 348 SER A CA 1
ATOM 2830 C C . SER A 1 348 ? 11 0.298 -18.578 1 96.25 348 SER A C 1
ATOM 2832 O O . SER A 1 348 ? 10.945 -0.773 -19.188 1 96.25 348 SER A O 1
ATOM 2834 N N . SER A 1 349 ? 11.508 1.377 -19.062 1 96.06 349 SER A N 1
ATOM 2835 C CA . SER A 1 349 ? 12.078 1.376 -20.422 1 96.06 349 SER A CA 1
ATOM 2836 C C . SER A 1 349 ? 13.297 0.469 -20.5 1 96.06 349 SER A C 1
ATOM 2838 O O . SER A 1 349 ? 13.445 -0.291 -21.453 1 96.06 349 SER A O 1
ATOM 2840 N N . PHE A 1 350 ? 14.148 0.576 -19.5 1 96.5 350 PHE A N 1
ATOM 2841 C CA . PHE A 1 350 ? 15.32 -0.292 -19.469 1 96.5 350 PHE A CA 1
ATOM 2842 C C . PHE A 1 350 ? 14.906 -1.759 -19.469 1 96.5 350 PHE A C 1
ATOM 2844 O O . PHE A 1 350 ? 15.5 -2.58 -20.172 1 96.5 350 PHE A O 1
ATOM 2851 N N . ALA A 1 351 ? 13.922 -2.088 -18.656 1 96.56 351 ALA A N 1
ATOM 2852 C CA . ALA A 1 351 ? 13.461 -3.467 -18.547 1 96.56 351 ALA A CA 1
ATOM 2853 C C . ALA A 1 351 ? 12.945 -3.984 -19.875 1 96.56 351 ALA A C 1
ATOM 2855 O O . ALA A 1 351 ? 13.281 -5.094 -20.297 1 96.56 351 ALA A O 1
ATOM 2856 N N . ARG A 1 352 ? 12.172 -3.217 -20.562 1 94.75 352 ARG A N 1
ATOM 2857 C CA . ARG A 1 352 ? 11.641 -3.6 -21.859 1 94.75 352 ARG A CA 1
ATOM 2858 C C . ARG A 1 352 ? 12.758 -3.783 -22.875 1 94.75 352 ARG A C 1
ATOM 2860 O O . ARG A 1 352 ? 12.758 -4.742 -23.656 1 94.75 352 ARG A O 1
ATOM 2867 N N . ASP A 1 353 ? 13.703 -2.893 -22.812 1 94.56 353 ASP A N 1
ATOM 2868 C CA . ASP A 1 353 ? 14.836 -2.967 -23.719 1 94.56 353 ASP A CA 1
ATOM 2869 C C . ASP A 1 353 ? 15.68 -4.211 -23.453 1 94.56 353 ASP A C 1
ATOM 2871 O O . ASP A 1 353 ? 16.156 -4.863 -24.375 1 94.56 353 ASP A O 1
ATOM 2875 N N . ALA A 1 354 ? 15.844 -4.441 -22.172 1 93.12 354 ALA A N 1
ATOM 2876 C CA . ALA A 1 354 ? 16.641 -5.605 -21.797 1 93.12 354 ALA A CA 1
ATOM 2877 C C . ALA A 1 354 ? 16.047 -6.887 -22.391 1 93.12 354 ALA A C 1
ATOM 2879 O O . ALA A 1 354 ? 16.797 -7.734 -22.891 1 93.12 354 ALA A O 1
ATOM 2880 N N . VAL A 1 355 ? 14.781 -7.043 -22.328 1 90.44 355 VAL A N 1
ATOM 2881 C CA . VAL A 1 355 ? 14.117 -8.219 -22.859 1 90.44 355 VAL A CA 1
ATOM 2882 C C . VAL A 1 355 ? 14.18 -8.203 -24.391 1 90.44 355 VAL A C 1
ATOM 2884 O O . VAL A 1 355 ? 14.547 -9.203 -25.016 1 90.44 355 VAL A O 1
ATOM 2887 N N . SER A 1 356 ? 13.945 -7.109 -25.016 1 90.56 356 SER A N 1
ATOM 2888 C CA . SER A 1 356 ? 13.898 -6.988 -26.469 1 90.56 356 SER A CA 1
ATOM 2889 C C . SER A 1 356 ? 15.266 -7.254 -27.094 1 90.56 356 SER A C 1
ATOM 2891 O O . SER A 1 356 ? 15.359 -7.875 -28.156 1 90.56 356 SER A O 1
ATOM 2893 N N . PHE A 1 357 ? 16.25 -6.875 -26.406 1 90.94 357 PHE A N 1
ATOM 2894 C CA . PHE A 1 357 ? 17.578 -6.922 -27.016 1 90.94 357 PHE A CA 1
ATOM 2895 C C . PHE A 1 357 ? 18.281 -8.227 -26.672 1 90.94 357 PHE A C 1
ATOM 2897 O O . PHE A 1 357 ? 19.109 -8.719 -27.453 1 90.94 357 PHE A O 1
ATOM 2904 N N . GLN A 1 358 ? 17.969 -8.727 -25.578 1 90.25 358 GLN A N 1
ATOM 2905 C CA . GLN A 1 358 ? 18.766 -9.859 -25.109 1 90.25 358 GLN A CA 1
ATOM 2906 C C . GLN A 1 358 ? 18.062 -11.18 -25.391 1 90.25 358 GLN A C 1
ATOM 2908 O O . GLN A 1 358 ? 18.703 -12.227 -25.469 1 90.25 358 GLN A O 1
ATOM 2913 N N . MET A 1 359 ? 16.859 -11.148 -25.516 1 91.75 359 MET A N 1
ATOM 2914 C CA . MET A 1 359 ? 16.078 -12.383 -25.594 1 91.75 359 MET A CA 1
ATOM 2915 C C . MET A 1 359 ? 16.281 -13.062 -26.953 1 91.75 359 MET A C 1
ATOM 2917 O O . MET A 1 359 ? 16.219 -12.414 -28 1 91.75 359 MET A O 1
ATOM 2921 N N . PRO A 1 360 ? 16.578 -14.32 -26.969 1 93.75 360 PRO A N 1
ATOM 2922 C CA . PRO A 1 360 ? 16.656 -15.047 -28.25 1 93.75 360 PRO A CA 1
ATOM 2923 C C . PRO A 1 360 ? 15.289 -15.156 -28.938 1 93.75 360 PRO A C 1
ATOM 2925 O O . PRO A 1 360 ? 14.25 -15.039 -28.281 1 93.75 360 PRO A O 1
ATOM 2928 N N . PRO A 1 361 ? 15.273 -15.453 -30.188 1 90.69 361 PRO A N 1
ATOM 2929 C CA . PRO A 1 361 ? 14.023 -15.516 -30.953 1 90.69 361 PRO A CA 1
ATOM 2930 C C . PRO A 1 361 ? 13.055 -16.562 -30.391 1 90.69 361 PRO A C 1
ATOM 2932 O O . PRO A 1 361 ? 11.836 -16.359 -30.438 1 90.69 361 PRO A O 1
ATOM 2935 N N . SER A 1 362 ? 13.578 -17.625 -29.844 1 90.19 362 SER A N 1
ATOM 2936 C CA . SER A 1 362 ? 12.75 -18.703 -29.344 1 90.19 362 SER A CA 1
ATOM 2937 C C . SER A 1 362 ? 11.898 -18.25 -28.156 1 90.19 362 SER A C 1
ATOM 2939 O O . SER A 1 362 ? 10.859 -18.844 -27.859 1 90.19 362 SER A O 1
ATOM 2941 N N . LEU A 1 363 ? 12.344 -17.156 -27.438 1 92.75 363 LEU A N 1
ATOM 2942 C CA . LEU A 1 363 ? 11.633 -16.703 -26.25 1 92.75 363 LEU A CA 1
ATOM 2943 C C . LEU A 1 363 ? 10.992 -15.336 -26.5 1 92.75 363 LEU A C 1
ATOM 2945 O O . LEU A 1 363 ? 10.078 -14.938 -25.766 1 92.75 363 LEU A O 1
ATOM 2949 N N . LEU A 1 364 ? 11.484 -14.641 -27.469 1 89.5 364 LEU A N 1
ATOM 2950 C CA . LEU A 1 364 ? 11.117 -13.25 -27.672 1 89.5 364 LEU A CA 1
ATOM 2951 C C . LEU A 1 364 ? 9.602 -13.109 -27.828 1 89.5 364 LEU A C 1
ATOM 2953 O O . LEU A 1 364 ? 9 -12.195 -27.25 1 89.5 364 LEU A O 1
ATOM 2957 N N . ASN A 1 365 ? 8.953 -14.086 -28.469 1 88.38 365 ASN A N 1
ATOM 2958 C CA . ASN A 1 365 ? 7.523 -13.961 -28.734 1 88.38 365 ASN A CA 1
ATOM 2959 C C . ASN A 1 365 ? 6.684 -14.453 -27.562 1 88.38 365 ASN A C 1
ATOM 2961 O O . ASN A 1 365 ? 5.477 -14.219 -27.516 1 88.38 365 ASN A O 1
ATOM 2965 N N . LYS A 1 366 ? 7.336 -15.062 -26.578 1 94.56 366 LYS A N 1
ATOM 2966 C CA . LYS A 1 366 ? 6.531 -15.641 -25.516 1 94.56 366 LYS A CA 1
ATOM 2967 C C . LYS A 1 366 ? 6.738 -14.891 -24.203 1 94.56 366 LYS A C 1
ATOM 2969 O O . LYS A 1 366 ? 5.973 -15.07 -23.25 1 94.56 366 LYS A O 1
ATOM 2974 N N . VAL A 1 367 ? 7.684 -13.969 -24.125 1 96.44 367 VAL A N 1
ATOM 2975 C CA . VAL A 1 367 ? 8.039 -13.32 -22.859 1 96.44 367 VAL A CA 1
ATOM 2976 C C . VAL A 1 367 ? 7.297 -11.992 -22.734 1 96.44 367 VAL A C 1
ATOM 2978 O O . VAL A 1 367 ? 7.238 -11.211 -23.688 1 96.44 367 VAL A O 1
ATOM 2981 N N . VAL A 1 368 ? 6.711 -11.781 -21.641 1 96 368 VAL A N 1
ATOM 2982 C CA . VAL A 1 368 ? 6.094 -10.516 -21.266 1 96 368 VAL A CA 1
ATOM 2983 C C . VAL A 1 368 ? 6.758 -9.977 -20 1 96 368 VAL A C 1
ATOM 2985 O O . VAL A 1 368 ? 6.848 -10.688 -18.984 1 96 368 VAL A O 1
ATOM 2988 N N . ILE A 1 369 ? 7.254 -8.805 -20.047 1 96 369 ILE A N 1
ATOM 2989 C CA . ILE A 1 369 ? 7.852 -8.188 -18.859 1 96 369 ILE A CA 1
ATOM 2990 C C . ILE A 1 369 ? 6.812 -7.32 -18.156 1 96 369 ILE A C 1
ATOM 2992 O O . ILE A 1 369 ? 6.242 -6.406 -18.75 1 96 369 ILE A O 1
ATOM 2996 N N . ALA A 1 370 ? 6.543 -7.566 -16.938 1 96.56 370 ALA A N 1
ATOM 2997 C CA . ALA A 1 370 ? 5.496 -6.875 -16.172 1 96.56 370 ALA A CA 1
ATOM 2998 C C . ALA A 1 370 ? 6.047 -5.621 -15.5 1 96.56 370 ALA A C 1
ATOM 3000 O O . ALA A 1 370 ? 6.695 -5.707 -14.453 1 96.56 370 ALA A O 1
ATOM 3001 N N . THR A 1 371 ? 5.68 -4.43 -16.047 1 94.12 371 THR A N 1
ATOM 3002 C CA . THR A 1 371 ? 6.164 -3.172 -15.492 1 94.12 371 THR A CA 1
ATOM 3003 C C . THR A 1 371 ? 5.02 -2.375 -14.875 1 94.12 371 THR A C 1
ATOM 3005 O O . THR A 1 371 ? 5.172 -1.188 -14.57 1 94.12 371 THR A O 1
ATOM 3008 N N . LEU A 1 372 ? 3.93 -3 -14.648 1 92.69 372 LEU A N 1
ATOM 3009 C CA . LEU A 1 372 ? 2.705 -2.35 -14.195 1 92.69 372 LEU A CA 1
ATOM 3010 C C . LEU A 1 372 ? 2.957 -1.539 -12.93 1 92.69 372 LEU A C 1
ATOM 3012 O O . LEU A 1 372 ? 2.65 -0.345 -12.883 1 92.69 372 LEU A O 1
ATOM 3016 N N . ALA A 1 373 ? 3.488 -2.152 -11.891 1 92.88 373 ALA A N 1
ATOM 3017 C CA . ALA A 1 373 ? 3.701 -1.492 -10.602 1 92.88 373 ALA A CA 1
ATOM 3018 C C . ALA A 1 373 ? 4.645 -0.3 -10.75 1 92.88 373 ALA A C 1
ATOM 3020 O O . ALA A 1 373 ? 4.434 0.744 -10.125 1 92.88 373 ALA A O 1
ATOM 3021 N N . LYS A 1 374 ? 5.668 -0.437 -11.578 1 92.19 374 LYS A N 1
ATOM 3022 C CA . LYS A 1 374 ? 6.621 0.645 -11.812 1 92.19 374 LYS A CA 1
ATOM 3023 C C . LYS A 1 374 ? 5.961 1.812 -12.539 1 92.19 374 LYS A C 1
ATOM 3025 O O . LYS A 1 374 ? 6.242 2.975 -12.242 1 92.19 374 LYS A O 1
ATOM 3030 N N . ASP A 1 375 ? 5.121 1.479 -13.445 1 89.69 375 ASP A N 1
ATOM 3031 C CA . ASP A 1 375 ? 4.484 2.49 -14.281 1 89.69 375 ASP A CA 1
ATOM 3032 C C . ASP A 1 375 ? 3.412 3.252 -13.508 1 89.69 375 ASP A C 1
ATOM 3034 O O . ASP A 1 375 ? 3.129 4.414 -13.812 1 89.69 375 ASP A O 1
ATOM 3038 N N . ARG A 1 376 ? 2.844 2.682 -12.469 1 84.75 376 ARG A N 1
ATOM 3039 C CA . ARG A 1 376 ? 1.674 3.27 -11.82 1 84.75 376 ARG A CA 1
ATOM 3040 C C . ARG A 1 376 ? 2.018 3.773 -10.422 1 84.75 376 ARG A C 1
ATOM 3042 O O . ARG A 1 376 ? 1.246 4.523 -9.82 1 84.75 376 ARG A O 1
ATOM 3049 N N . SER A 1 377 ? 3.145 3.375 -9.914 1 81 377 SER A N 1
ATOM 3050 C CA . SER A 1 377 ? 3.494 3.807 -8.562 1 81 377 SER A CA 1
ATOM 3051 C C . SER A 1 377 ? 4.117 5.199 -8.57 1 81 377 SER A C 1
ATOM 3053 O O . SER A 1 377 ? 4.664 5.633 -9.586 1 81 377 SER A O 1
ATOM 3055 N N . MET B 1 1 ? -6.891 -10.148 73.375 1 17.36 1 MET B N 1
ATOM 3056 C CA . MET B 1 1 ? -5.664 -9.984 74.125 1 17.36 1 MET B CA 1
ATOM 3057 C C . MET B 1 1 ? -4.566 -9.352 73.312 1 17.36 1 MET B C 1
ATOM 3059 O O . MET B 1 1 ? -4.59 -9.438 72.062 1 17.36 1 MET B O 1
ATOM 3063 N N . LEU B 1 2 ? -3.381 -8.812 73.938 1 16.59 2 LEU B N 1
ATOM 3064 C CA . LEU B 1 2 ? -2.432 -7.707 74 1 16.59 2 LEU B CA 1
ATOM 3065 C C . LEU B 1 2 ? -1.291 -7.93 73 1 16.59 2 LEU B C 1
ATOM 3067 O O . LEU B 1 2 ? -0.386 -7.102 72.875 1 16.59 2 LEU B O 1
ATOM 3071 N N . LYS B 1 3 ? -1.143 -9.047 72.25 1 16.61 3 LYS B N 1
ATOM 3072 C CA . LYS B 1 3 ? 0.254 -9.469 72.25 1 16.61 3 LYS B CA 1
ATOM 3073 C C . LYS B 1 3 ? 1.109 -8.477 71.438 1 16.61 3 LYS B C 1
ATOM 3075 O O . LYS B 1 3 ? 0.916 -8.289 70.25 1 16.61 3 LYS B O 1
ATOM 3080 N N . LYS B 1 4 ? 1.881 -7.445 72 1 17.47 4 LYS B N 1
ATOM 3081 C CA . LYS B 1 4 ? 2.604 -6.18 71.938 1 17.47 4 LYS B CA 1
ATOM 3082 C C . LYS B 1 4 ? 3.814 -6.301 71 1 17.47 4 LYS B C 1
ATOM 3084 O O . LYS B 1 4 ? 4.078 -5.41 70.188 1 17.47 4 LYS B O 1
ATOM 3089 N N . HIS B 1 5 ? 4.781 -7.297 71.125 1 17.09 5 HIS B N 1
ATOM 3090 C CA . HIS B 1 5 ? 6.09 -6.848 71.625 1 17.09 5 HIS B CA 1
ATOM 3091 C C . HIS B 1 5 ? 6.848 -6.133 70.5 1 17.09 5 HIS B C 1
ATOM 3093 O O . HIS B 1 5 ? 6.496 -6.25 69.312 1 17.09 5 HIS B O 1
ATOM 3099 N N . GLU B 1 6 ? 8.273 -5.93 70.625 1 16.44 6 GLU B N 1
ATOM 3100 C CA . GLU B 1 6 ? 9.406 -5.039 70.875 1 16.44 6 GLU B CA 1
ATOM 3101 C C . GLU B 1 6 ? 10.344 -5.031 69.688 1 16.44 6 GLU B C 1
ATOM 3103 O O . GLU B 1 6 ? 11.328 -4.289 69.625 1 16.44 6 GLU B O 1
ATOM 3108 N N . VAL B 1 7 ? 10.102 -5.672 68.562 1 17.94 7 VAL B N 1
ATOM 3109 C CA . VAL B 1 7 ? 11.398 -6.039 68 1 17.94 7 VAL B CA 1
ATOM 3110 C C . VAL B 1 7 ? 12.219 -4.785 67.75 1 17.94 7 VAL B C 1
ATOM 3112 O O . VAL B 1 7 ? 11.695 -3.791 67.25 1 17.94 7 VAL B O 1
ATOM 3115 N N . LEU B 1 8 ? 13.578 -4.719 68.125 1 16.45 8 LEU B N 1
ATOM 3116 C CA . LEU B 1 8 ? 14.836 -4.082 68.5 1 16.45 8 LEU B CA 1
ATOM 3117 C C . LEU B 1 8 ? 15.422 -3.309 67.312 1 16.45 8 LEU B C 1
ATOM 3119 O O . LEU B 1 8 ? 15.352 -3.762 66.125 1 16.45 8 LEU B O 1
ATOM 3123 N N . SER B 1 9 ? 15.875 -1.914 67.5 1 17.2 9 SER B N 1
ATOM 3124 C CA . SER B 1 9 ? 16.328 -0.586 67.062 1 17.2 9 SER B CA 1
ATOM 3125 C C . SER B 1 9 ? 17.781 -0.622 66.625 1 17.2 9 SER B C 1
ATOM 3127 O O . SER B 1 9 ? 18.375 0.424 66.375 1 17.2 9 SER B O 1
ATOM 3129 N N . PHE B 1 10 ? 18.359 -1.781 66.312 1 16.22 10 PHE B N 1
ATOM 3130 C CA . PHE B 1 10 ? 19.797 -1.724 66.562 1 16.22 10 PHE B CA 1
ATOM 3131 C C . PHE B 1 10 ? 20.422 -0.569 65.75 1 16.22 10 PHE B C 1
ATOM 3133 O O . PHE B 1 10 ? 19.953 -0.232 64.688 1 16.22 10 PHE B O 1
ATOM 3140 N N . ALA B 1 11 ? 21.547 0.134 66.375 1 15.69 11 ALA B N 1
ATOM 3141 C CA . ALA B 1 11 ? 22.469 1.236 66.625 1 15.69 11 ALA B CA 1
ATOM 3142 C C . ALA B 1 11 ? 23.328 1.53 65.375 1 15.69 11 ALA B C 1
ATOM 3144 O O . ALA B 1 11 ? 23.391 2.668 64.938 1 15.69 11 ALA B O 1
ATOM 3145 N N . SER B 1 12 ? 24.641 1.117 65.375 1 14.62 12 SER B N 1
ATOM 3146 C CA . SER B 1 12 ? 25.828 1.894 65.688 1 14.62 12 SER B CA 1
ATOM 3147 C C . SER B 1 12 ? 26.562 2.295 64.438 1 14.62 12 SER B C 1
ATOM 3149 O O . SER B 1 12 ? 27.281 3.299 64.375 1 14.62 12 SER B O 1
ATOM 3151 N N . LYS B 1 13 ? 26.766 1.398 63.406 1 16.2 13 LYS B N 1
ATOM 3152 C CA . LYS B 1 13 ? 28.188 1.263 63.156 1 16.2 13 LYS B CA 1
ATOM 3153 C C . LYS B 1 13 ? 28.781 2.576 62.656 1 16.2 13 LYS B C 1
ATOM 3155 O O . LYS B 1 13 ? 28.125 3.324 61.906 1 16.2 13 LYS B O 1
ATOM 3160 N N . THR B 1 14 ? 30.125 2.85 62.719 1 15.65 14 THR B N 1
ATOM 3161 C CA . THR B 1 14 ? 31.297 3.66 63.031 1 15.65 14 THR B CA 1
ATOM 3162 C C . THR B 1 14 ? 31.656 4.555 61.844 1 15.65 14 THR B C 1
ATOM 3164 O O . THR B 1 14 ? 31.188 4.324 60.719 1 15.65 14 THR B O 1
ATOM 3167 N N . LYS B 1 15 ? 32.969 4.973 61.781 1 15.74 15 LYS B N 1
ATOM 3168 C CA . LYS B 1 15 ? 33.906 6.086 61.875 1 15.74 15 LYS B CA 1
ATOM 3169 C C . LYS B 1 15 ? 34.312 6.586 60.5 1 15.74 15 LYS B C 1
ATOM 3171 O O . LYS B 1 15 ? 34.188 7.773 60.188 1 15.74 15 LYS B O 1
ATOM 3176 N N . SER B 1 16 ? 35.562 6.227 60 1 14.87 16 SER B N 1
ATOM 3177 C CA . SER B 1 16 ? 36.781 7.043 60.062 1 14.87 16 SER B CA 1
ATOM 3178 C C . SER B 1 16 ? 37.094 7.668 58.688 1 14.87 16 SER B C 1
ATOM 3180 O O . SER B 1 16 ? 37.938 8.562 58.594 1 14.87 16 SER B O 1
ATOM 3182 N N . ALA B 1 17 ? 36.75 7.055 57.562 1 15.92 17 ALA B N 1
ATOM 3183 C CA . ALA B 1 17 ? 37.938 7.141 56.719 1 15.92 17 ALA B CA 1
ATOM 3184 C C . ALA B 1 17 ? 38.312 8.594 56.406 1 15.92 17 ALA B C 1
ATOM 3186 O O . ALA B 1 17 ? 37.438 9.461 56.375 1 15.92 17 ALA B O 1
ATOM 3187 N N . GLY B 1 18 ? 39.531 8.844 55.812 1 15.21 18 GLY B N 1
ATOM 3188 C CA . GLY B 1 18 ? 40.75 9.656 55.812 1 15.21 18 GLY B CA 1
ATOM 3189 C C . GLY B 1 18 ? 40.531 11.023 55.156 1 15.21 18 GLY B C 1
ATOM 3190 O O . GLY B 1 18 ? 39.531 11.266 54.5 1 15.21 18 GLY B O 1
ATOM 3191 N N . ARG B 1 19 ? 41.75 11.797 54.875 1 15.59 19 ARG B N 1
ATOM 3192 C CA . ARG B 1 19 ? 42.531 12.984 55.156 1 15.59 19 ARG B CA 1
ATOM 3193 C C . ARG B 1 19 ? 42.344 14.031 54.062 1 15.59 19 ARG B C 1
ATOM 3195 O O . ARG B 1 19 ? 42 15.18 54.344 1 15.59 19 ARG B O 1
ATOM 3202 N N . ILE B 1 20 ? 43.438 14.281 53.188 1 15.33 20 ILE B N 1
ATOM 3203 C CA . ILE B 1 20 ? 44.344 15.422 53.344 1 15.33 20 ILE B CA 1
ATOM 3204 C C . ILE B 1 20 ? 43.906 16.547 52.406 1 15.33 20 ILE B C 1
ATOM 3206 O O . ILE B 1 20 ? 43.719 17.688 52.844 1 15.33 20 ILE B O 1
ATOM 3210 N N . TYR B 1 21 ? 44.562 16.688 51.125 1 15.65 21 TYR B N 1
ATOM 3211 C CA . TYR B 1 21 ? 45.562 17.719 50.906 1 15.65 21 TYR B CA 1
ATOM 3212 C C . TYR B 1 21 ? 44.906 18.984 50.344 1 15.65 21 TYR B C 1
ATOM 3214 O O . TYR B 1 21 ? 43.844 18.938 49.781 1 15.65 21 TYR B O 1
ATOM 3222 N N . LYS B 1 22 ? 45.781 20.156 50.125 1 16.16 22 LYS B N 1
ATOM 3223 C CA . LYS B 1 22 ? 46.062 21.562 50.312 1 16.16 22 LYS B CA 1
ATOM 3224 C C . LYS B 1 22 ? 45.594 22.391 49.125 1 16.16 22 LYS B C 1
ATOM 3226 O O . LYS B 1 22 ? 44.938 23.422 49.312 1 16.16 22 LYS B O 1
ATOM 3231 N N . ARG B 1 23 ? 46.25 22.391 47.844 1 16.23 23 ARG B N 1
ATOM 3232 C CA . ARG B 1 23 ? 47.094 23.531 47.469 1 16.23 23 ARG B CA 1
ATOM 3233 C C . ARG B 1 23 ? 46.25 24.656 46.875 1 16.23 23 ARG B C 1
ATOM 3235 O O . ARG B 1 23 ? 45.156 24.406 46.344 1 16.23 23 ARG B O 1
ATOM 3242 N N . ASN B 1 24 ? 46.812 26.031 46.812 1 16.03 24 ASN B N 1
ATOM 3243 C CA . ASN B 1 24 ? 46.812 27.484 46.938 1 16.03 24 ASN B CA 1
ATOM 3244 C C . ASN B 1 24 ? 46.531 28.125 45.562 1 16.03 24 ASN B C 1
ATOM 3246 O O . ASN B 1 24 ? 46.625 29.359 45.438 1 16.03 24 ASN B O 1
ATOM 3250 N N . LEU B 1 25 ? 46.438 27.453 44.406 1 16.94 25 LEU B N 1
ATOM 3251 C CA . LEU B 1 25 ? 47.031 28.188 43.281 1 16.94 25 LEU B CA 1
ATOM 3252 C C . LEU B 1 25 ? 46.344 29.516 43.062 1 16.94 25 LEU B C 1
ATOM 3254 O O . LEU B 1 25 ? 45.125 29.625 43.188 1 16.94 25 LEU B O 1
ATOM 3258 N N . HIS B 1 26 ? 47.156 30.688 42.688 1 15.85 26 HIS B N 1
ATOM 3259 C CA . HIS B 1 26 ? 47.469 32.125 42.688 1 15.85 26 HIS B CA 1
ATOM 3260 C C . HIS B 1 26 ? 46.562 32.875 41.719 1 15.85 26 HIS B C 1
ATOM 3262 O O . HIS B 1 26 ? 46.031 33.938 42.062 1 15.85 26 HIS B O 1
ATOM 3268 N N . GLN B 1 27 ? 46.625 32.562 40.344 1 16.58 27 GLN B N 1
ATOM 3269 C CA . GLN B 1 27 ? 47.125 33.625 39.438 1 16.58 27 GLN B CA 1
ATOM 3270 C C . GLN B 1 27 ? 46.094 34.719 39.25 1 16.58 27 GLN B C 1
ATOM 3272 O O . GLN B 1 27 ? 44.875 34.469 39.312 1 16.58 27 GLN B O 1
ATOM 3277 N N . ASP B 1 28 ? 46.5 36.031 38.938 1 16.42 28 ASP B N 1
ATOM 3278 C CA . ASP B 1 28 ? 46.5 37.469 39.031 1 16.42 28 ASP B CA 1
ATOM 3279 C C . ASP B 1 28 ? 45.594 38.094 37.969 1 16.42 28 ASP B C 1
ATOM 3281 O O . ASP B 1 28 ? 45.438 39.312 37.906 1 16.42 28 ASP B O 1
ATOM 3285 N N . LEU B 1 29 ? 44.938 37.375 36.969 1 17.3 29 LEU B N 1
ATOM 3286 C CA . LEU B 1 29 ? 44.812 38.156 35.75 1 17.3 29 LEU B CA 1
ATOM 3287 C C . LEU B 1 29 ? 43.938 39.375 35.938 1 17.3 29 LEU B C 1
ATOM 3289 O O . LEU B 1 29 ? 42.781 39.281 36.281 1 17.3 29 LEU B O 1
ATOM 3293 N N . CYS B 1 30 ? 44.656 40.5 36.281 1 16.48 30 CYS B N 1
ATOM 3294 C CA . CYS B 1 30 ? 44.312 41.906 36.594 1 16.48 30 CYS B CA 1
ATOM 3295 C C . CYS B 1 30 ? 43.562 42.531 35.406 1 16.48 30 CYS B C 1
ATOM 3297 O O . CYS B 1 30 ? 44.094 42.656 34.312 1 16.48 30 CYS B O 1
ATOM 3299 N N . LEU B 1 31 ? 42.25 42.25 35.188 1 16.77 31 LEU B N 1
ATOM 3300 C CA . LEU B 1 31 ? 41.375 42.781 34.156 1 16.77 31 LEU B CA 1
ATOM 3301 C C . LEU B 1 31 ? 41.344 44.312 34.188 1 16.77 31 LEU B C 1
ATOM 3303 O O . LEU B 1 31 ? 40.938 44.875 35.188 1 16.77 31 LEU B O 1
ATOM 3307 N N . THR B 1 32 ? 42.438 44.875 33.594 1 16.3 32 THR B N 1
ATOM 3308 C CA . THR B 1 32 ? 42.75 46.281 33.406 1 16.3 32 THR B CA 1
ATOM 3309 C C . THR B 1 32 ? 41.594 47.031 32.781 1 16.3 32 THR B C 1
ATOM 3311 O O . THR B 1 32 ? 41.219 46.781 31.641 1 16.3 32 THR B O 1
ATOM 3314 N N . LEU B 1 33 ? 40.5 47.25 33.469 1 17.42 33 LEU B N 1
ATOM 3315 C CA . LEU B 1 33 ? 39.312 48 33.031 1 17.42 33 LEU B CA 1
ATOM 3316 C C . LEU B 1 33 ? 39.688 49.469 32.688 1 17.42 33 LEU B C 1
ATOM 3318 O O . LEU B 1 33 ? 40.094 50.219 33.562 1 17.42 33 LEU B O 1
ATOM 3322 N N . THR B 1 34 ? 40.438 49.531 31.594 1 16.34 34 THR B N 1
ATOM 3323 C CA . THR B 1 34 ? 40.969 50.844 31.141 1 16.34 34 THR B CA 1
ATOM 3324 C C . THR B 1 34 ? 39.844 51.875 31.109 1 16.34 34 THR B C 1
ATOM 3326 O O . THR B 1 34 ? 38.75 51.594 30.609 1 16.34 34 THR B O 1
ATOM 3329 N N . ARG B 1 35 ? 39.938 52.969 31.844 1 16.19 35 ARG B N 1
ATOM 3330 C CA . ARG B 1 35 ? 39.312 54.188 32.375 1 16.19 35 ARG B CA 1
ATOM 3331 C C . ARG B 1 35 ? 39.062 55.219 31.297 1 16.19 35 ARG B C 1
ATOM 3333 O O . ARG B 1 35 ? 38.75 56.375 31.578 1 16.19 35 ARG B O 1
ATOM 3340 N N . ARG B 1 36 ? 39.219 54.719 29.953 1 15.91 36 ARG B N 1
ATOM 3341 C CA . ARG B 1 36 ? 39.562 55.938 29.25 1 15.91 36 ARG B CA 1
ATOM 3342 C C . ARG B 1 36 ? 38.562 57.062 29.594 1 15.91 36 ARG B C 1
ATOM 3344 O O . ARG B 1 36 ? 37.438 56.781 30 1 15.91 36 ARG B O 1
ATOM 3351 N N . ARG B 1 37 ? 38.938 58.281 29.078 1 16.62 37 ARG B N 1
ATOM 3352 C CA . ARG B 1 37 ? 39 59.719 29.328 1 16.62 37 ARG B CA 1
ATOM 3353 C C . ARG B 1 37 ? 37.688 60.406 29.047 1 16.62 37 ARG B C 1
ATOM 3355 O O . ARG B 1 37 ? 36.906 59.969 28.188 1 16.62 37 ARG B O 1
ATOM 3362 N N . GLU B 1 38 ? 37.344 61.281 29.984 1 17.05 38 GLU B N 1
ATOM 3363 C CA . GLU B 1 38 ? 36.375 62.219 30.531 1 17.05 38 GLU B CA 1
ATOM 3364 C C . GLU B 1 38 ? 35.938 63.25 29.469 1 17.05 38 GLU B C 1
ATOM 3366 O O . GLU B 1 38 ? 36.781 64 28.969 1 17.05 38 GLU B O 1
ATOM 3371 N N . THR B 1 39 ? 35.094 62.781 28.562 1 18.34 39 THR B N 1
ATOM 3372 C CA . THR B 1 39 ? 34.5 63.5 27.422 1 18.34 39 THR B CA 1
ATOM 3373 C C . THR B 1 39 ? 33.781 64.75 27.875 1 18.34 39 THR B C 1
ATOM 3375 O O . THR B 1 39 ? 33.062 65.375 27.094 1 18.34 39 THR B O 1
ATOM 3378 N N . VAL B 1 40 ? 34.125 65.438 28.938 1 16.39 40 VAL B N 1
ATOM 3379 C CA . VAL B 1 40 ? 33.031 66.188 29.5 1 16.39 40 VAL B CA 1
ATOM 3380 C C . VAL B 1 40 ? 32.719 67.375 28.594 1 16.39 40 VAL B C 1
ATOM 3382 O O . VAL B 1 40 ? 32.938 68.562 28.984 1 16.39 40 VAL B O 1
ATOM 3385 N N . ARG B 1 41 ? 33.219 67.375 27.359 1 16.12 41 ARG B N 1
ATOM 3386 C CA . ARG B 1 41 ? 33.25 68.75 26.891 1 16.12 41 ARG B CA 1
ATOM 3387 C C . ARG B 1 41 ? 31.953 69.438 27.25 1 16.12 41 ARG B C 1
ATOM 3389 O O . ARG B 1 41 ? 30.891 68.875 27.312 1 16.12 41 ARG B O 1
ATOM 3396 N N . HIS B 1 42 ? 32.188 70.688 27.656 1 16.3 42 HIS B N 1
ATOM 3397 C CA . HIS B 1 42 ? 31.562 71.812 28.281 1 16.3 42 HIS B CA 1
ATOM 3398 C C . HIS B 1 42 ? 30.297 72.25 27.547 1 16.3 42 HIS B C 1
ATOM 3400 O O . HIS B 1 42 ? 30.094 71.875 26.391 1 16.3 42 HIS B O 1
ATOM 3406 N N . LEU B 1 43 ? 29.719 73.312 28.047 1 17.05 43 LEU B N 1
ATOM 3407 C CA . LEU B 1 43 ? 28.484 73.938 28.531 1 17.05 43 LEU B CA 1
ATOM 3408 C C . LEU B 1 43 ? 27.781 74.688 27.422 1 17.05 43 LEU B C 1
ATOM 3410 O O . LEU B 1 43 ? 26.641 75.125 27.594 1 17.05 43 LEU B O 1
ATOM 3414 N N . ASN B 1 44 ? 28.484 74.688 26.203 1 17 44 ASN B N 1
ATOM 3415 C CA . ASN B 1 44 ? 28.219 76.062 25.703 1 17 44 ASN B CA 1
ATOM 3416 C C . ASN B 1 44 ? 26.734 76.312 25.5 1 17 44 ASN B C 1
ATOM 3418 O O . ASN B 1 44 ? 26.016 75.438 24.984 1 17 44 ASN B O 1
ATOM 3422 N N . ASP B 1 45 ? 26.203 77.312 26.172 1 16.11 45 ASP B N 1
ATOM 3423 C CA . ASP B 1 45 ? 24.922 77.812 26.641 1 16.11 45 ASP B CA 1
ATOM 3424 C C . ASP B 1 45 ? 24.016 78.188 25.469 1 16.11 45 ASP B C 1
ATOM 3426 O O . ASP B 1 45 ? 22.797 78.25 25.609 1 16.11 45 ASP B O 1
ATOM 3430 N N . GLU B 1 46 ? 24.641 78.562 24.281 1 17.91 46 GLU B N 1
ATOM 3431 C CA . GLU B 1 46 ? 24.016 79.812 23.875 1 17.91 46 GLU B CA 1
ATOM 3432 C C . GLU B 1 46 ? 22.547 79.625 23.516 1 17.91 46 GLU B C 1
ATOM 3434 O O . GLU B 1 46 ? 22.172 78.562 22.953 1 17.91 46 GLU B O 1
ATOM 3439 N N . ASP B 1 47 ? 21.625 80.438 24.094 1 17.09 47 ASP B N 1
ATOM 3440 C CA . ASP B 1 47 ? 20.203 80.625 24.391 1 17.09 47 ASP B CA 1
ATOM 3441 C C . ASP B 1 47 ? 19.406 80.812 23.094 1 17.09 47 ASP B C 1
ATOM 3443 O O . ASP B 1 47 ? 18.172 80.75 23.109 1 17.09 47 ASP B O 1
ATOM 3447 N N . HIS B 1 48 ? 20.094 81.125 21.922 1 18.33 48 HIS B N 1
ATOM 3448 C CA . HIS B 1 48 ? 19.344 82.188 21.266 1 18.33 48 HIS B CA 1
ATOM 3449 C C . HIS B 1 48 ? 17.938 81.688 20.906 1 18.33 48 HIS B C 1
ATOM 3451 O O . HIS B 1 48 ? 17.703 80.562 20.609 1 18.33 48 HIS B O 1
ATOM 3457 N N . PHE B 1 49 ? 16.875 82.562 21.188 1 17.91 49 PHE B N 1
ATOM 3458 C CA . PHE B 1 49 ? 15.422 82.625 21.344 1 17.91 49 PHE B CA 1
ATOM 3459 C C . PHE B 1 49 ? 14.719 82.438 20.016 1 17.91 49 PHE B C 1
ATOM 3461 O O . PHE B 1 49 ? 13.539 82.062 19.984 1 17.91 49 PHE B O 1
ATOM 3468 N N . PHE B 1 50 ? 15.438 82.438 18.828 1 16.94 50 PHE B N 1
ATOM 3469 C CA . PHE B 1 50 ? 14.672 83.312 17.938 1 16.94 50 PHE B CA 1
ATOM 3470 C C . PHE B 1 50 ? 13.289 82.75 17.688 1 16.94 50 PHE B C 1
ATOM 3472 O O . PHE B 1 50 ? 13.047 81.562 17.969 1 16.94 50 PHE B O 1
ATOM 3479 N N . PHE B 1 51 ? 12.719 83.188 16.438 1 18.25 51 PHE B N 1
ATOM 3480 C CA . PHE B 1 51 ? 11.531 83.812 15.867 1 18.25 51 PHE B CA 1
ATOM 3481 C C . PHE B 1 51 ? 10.523 82.75 15.422 1 18.25 51 PHE B C 1
ATOM 3483 O O . PHE B 1 51 ? 10.891 81.75 14.836 1 18.25 51 PHE B O 1
ATOM 3490 N N . LEU B 1 52 ? 9.328 82.75 16.031 1 18.25 52 LEU B N 1
ATOM 3491 C CA . LEU B 1 52 ? 8.117 81.938 16.109 1 18.25 52 LEU B CA 1
ATOM 3492 C C . LEU B 1 52 ? 7.473 81.812 14.727 1 18.25 52 LEU B C 1
ATOM 3494 O O . LEU B 1 52 ? 6.402 81.188 14.602 1 18.25 52 LEU B O 1
ATOM 3498 N N . ASN B 1 53 ? 8.109 82.25 13.594 1 19.44 53 ASN B N 1
ATOM 3499 C CA . ASN B 1 53 ? 7.109 82.688 12.609 1 19.44 53 ASN B CA 1
ATOM 3500 C C . ASN B 1 53 ? 6.152 81.562 12.266 1 19.44 53 ASN B C 1
ATOM 3502 O O . ASN B 1 53 ? 6.582 80.438 12.047 1 19.44 53 ASN B O 1
ATOM 3506 N N . ARG B 1 54 ? 4.828 81.75 12.5 1 19.81 54 ARG B N 1
ATOM 3507 C CA . ARG B 1 54 ? 3.619 80.938 12.508 1 19.81 54 ARG B CA 1
ATOM 3508 C C . ARG B 1 54 ? 3.328 80.312 11.125 1 19.81 54 ARG B C 1
ATOM 3510 O O . ARG B 1 54 ? 2.174 80.312 10.695 1 19.81 54 ARG B O 1
ATOM 3517 N N . ARG B 1 55 ? 4.262 80.438 10.125 1 20.44 55 ARG B N 1
ATOM 3518 C CA . ARG B 1 55 ? 3.623 80.438 8.812 1 20.44 55 ARG B CA 1
ATOM 3519 C C . ARG B 1 55 ? 2.734 79.188 8.625 1 20.44 55 ARG B C 1
ATOM 3521 O O . ARG B 1 55 ? 2.979 78.125 9.227 1 20.44 55 ARG B O 1
ATOM 3528 N N . GLY B 1 56 ? 1.494 79.375 7.934 1 21.5 56 GLY B N 1
ATOM 3529 C CA . GLY B 1 56 ? 0.219 78.75 7.648 1 21.5 56 GLY B CA 1
ATOM 3530 C C . GLY B 1 56 ? 0.362 77.438 6.898 1 21.5 56 GLY B C 1
ATOM 3531 O O . GLY B 1 56 ? 0.979 77.375 5.832 1 21.5 56 GLY B O 1
ATOM 3532 N N . PHE B 1 57 ? 0.703 76.312 7.5 1 21 57 PHE B N 1
ATOM 3533 C CA . PHE B 1 57 ? 1.037 75 6.879 1 21 57 PHE B CA 1
ATOM 3534 C C . PHE B 1 57 ? -0.106 74.5 5.996 1 21 57 PHE B C 1
ATOM 3536 O O . PHE B 1 57 ? -1.235 74.375 6.465 1 21 57 PHE B O 1
ATOM 3543 N N . HIS B 1 58 ? -0.121 75.062 4.73 1 22.7 58 HIS B N 1
ATOM 3544 C CA . HIS B 1 58 ? -1.094 74.625 3.734 1 22.7 58 HIS B CA 1
ATOM 3545 C C . HIS B 1 58 ? -1.173 73.125 3.664 1 22.7 58 HIS B C 1
ATOM 3547 O O . HIS B 1 58 ? -0.147 72.438 3.555 1 22.7 58 HIS B O 1
ATOM 3553 N N . THR B 1 59 ? -2.131 72.5 4.32 1 22.67 59 THR B N 1
ATOM 3554 C CA . THR B 1 59 ? -2.396 71.062 4.492 1 22.67 59 THR B CA 1
ATOM 3555 C C . THR B 1 59 ? -2.6 70.375 3.143 1 22.67 59 THR B C 1
ATOM 3557 O O . THR B 1 59 ? -2.979 69.25 3.084 1 22.67 59 THR B O 1
ATOM 3560 N N . SER B 1 60 ? -1.792 70.75 2.057 1 22.25 60 SER B N 1
ATOM 3561 C CA . SER B 1 60 ? -2.256 70.125 0.835 1 22.25 60 SER B CA 1
ATOM 3562 C C . SER B 1 60 ? -2.318 68.625 1.004 1 22.25 60 SER B C 1
ATOM 3564 O O . SER B 1 60 ? -1.328 68 1.382 1 22.25 60 SER B O 1
ATOM 3566 N N . LYS B 1 61 ? -3.504 68.062 1.275 1 25.42 61 LYS B N 1
ATOM 3567 C CA . LYS B 1 61 ? -3.734 66.625 1.47 1 25.42 61 LYS B CA 1
ATOM 3568 C C . LYS B 1 61 ? -3.262 65.812 0.261 1 25.42 61 LYS B C 1
ATOM 3570 O O . LYS B 1 61 ? -3.721 66.062 -0.86 1 25.42 61 LYS B O 1
ATOM 3575 N N . PRO B 1 62 ? -1.945 65.5 0.151 1 25.03 62 PRO B N 1
ATOM 3576 C CA . PRO B 1 62 ? -1.588 64.812 -1.061 1 25.03 62 PRO B CA 1
ATOM 3577 C C . PRO B 1 62 ? -2.477 63.562 -1.291 1 25.03 62 PRO B C 1
ATOM 3579 O O . PRO B 1 62 ? -2.85 62.875 -0.335 1 25.03 62 PRO B O 1
ATOM 3582 N N . SER B 1 63 ? -3.383 63.656 -2.324 1 24.05 63 SER B N 1
ATOM 3583 C CA . SER B 1 63 ? -4.324 62.656 -2.771 1 24.05 63 SER B CA 1
ATOM 3584 C C . SER B 1 63 ? -3.611 61.312 -3.049 1 24.05 63 SER B C 1
ATOM 3586 O O . SER B 1 63 ? -2.707 61.25 -3.885 1 24.05 63 SER B O 1
ATOM 3588 N N . LEU B 1 64 ? -3.234 60.656 -1.97 1 23.64 64 LEU B N 1
ATOM 3589 C CA . LEU B 1 64 ? -2.648 59.344 -2.152 1 23.64 64 LEU B CA 1
ATOM 3590 C C . LEU B 1 64 ? -3.479 58.5 -3.119 1 23.64 64 LEU B C 1
ATOM 3592 O O . LEU B 1 64 ? -4.617 58.125 -2.814 1 23.64 64 LEU B O 1
ATOM 3596 N N . THR B 1 65 ? -3.406 58.969 -4.398 1 23.81 65 THR B N 1
ATOM 3597 C CA . THR B 1 65 ? -3.986 58.094 -5.41 1 23.81 65 THR B CA 1
ATOM 3598 C C . THR B 1 65 ? -3.525 56.656 -5.199 1 23.81 65 THR B C 1
ATOM 3600 O O . THR B 1 65 ? -2.34 56.344 -5.344 1 23.81 65 THR B O 1
ATOM 3603 N N . ILE B 1 66 ? -3.939 56.094 -4.141 1 21.42 66 ILE B N 1
ATOM 3604 C CA . ILE B 1 66 ? -3.67 54.688 -4.074 1 21.42 66 ILE B CA 1
ATOM 3605 C C . ILE B 1 66 ? -4.039 54.031 -5.402 1 21.42 66 ILE B C 1
ATOM 3607 O O . ILE B 1 66 ? -5.191 54.062 -5.828 1 21.42 66 ILE B O 1
ATOM 3611 N N . ALA B 1 67 ? -3.146 54.125 -6.406 1 24.53 67 ALA B N 1
ATOM 3612 C CA . ALA B 1 67 ? -3.393 53.312 -7.586 1 24.53 67 ALA B CA 1
ATOM 3613 C C . ALA B 1 67 ? -4.051 52 -7.199 1 24.53 67 ALA B C 1
ATOM 3615 O O . ALA B 1 67 ? -3.52 51.25 -6.375 1 24.53 67 ALA B O 1
ATOM 3616 N N . LYS B 1 68 ? -5.336 52.062 -7.215 1 24.97 68 LYS B N 1
ATOM 3617 C CA . LYS B 1 68 ? -6.078 50.812 -7.125 1 24.97 68 LYS B CA 1
ATOM 3618 C C . LYS B 1 68 ? -5.34 49.688 -7.844 1 24.97 68 LYS B C 1
ATOM 3620 O O . LYS B 1 68 ? -5.098 49.75 -9.055 1 24.97 68 LYS B O 1
ATOM 3625 N N . LYS B 1 69 ? -4.387 49.156 -7.168 1 26.27 69 LYS B N 1
ATOM 3626 C CA . LYS B 1 69 ? -3.934 47.906 -7.781 1 26.27 69 LYS B CA 1
ATOM 3627 C C . LYS B 1 69 ? -5.086 47.188 -8.477 1 26.27 69 LYS B C 1
ATOM 3629 O O . LYS B 1 69 ? -6.129 46.969 -7.867 1 26.27 69 LYS B O 1
ATOM 3634 N N . LYS B 1 70 ? -5.254 47.5 -9.727 1 27.45 70 LYS B N 1
ATOM 3635 C CA . LYS B 1 70 ? -6.137 46.625 -10.508 1 27.45 70 LYS B CA 1
ATOM 3636 C C . LYS B 1 70 ? -6.211 45.219 -9.906 1 27.45 70 LYS B C 1
ATOM 3638 O O . LYS B 1 70 ? -5.184 44.562 -9.719 1 27.45 70 LYS B O 1
ATOM 3643 N N . ALA B 1 71 ? -7.203 45.094 -8.992 1 26.06 71 ALA B N 1
ATOM 3644 C CA . ALA B 1 71 ? -7.578 43.75 -8.594 1 26.06 71 ALA B CA 1
ATOM 3645 C C . ALA B 1 71 ? -7.367 42.75 -9.734 1 26.06 71 ALA B C 1
ATOM 3647 O O . ALA B 1 71 ? -8.102 42.781 -10.727 1 26.06 71 ALA B O 1
ATOM 3648 N N . GLY B 1 72 ? -6.121 42.719 -10.188 1 27.08 72 GLY B N 1
ATOM 3649 C CA . GLY B 1 72 ? -5.934 41.688 -11.195 1 27.08 72 GLY B CA 1
ATOM 3650 C C . GLY B 1 72 ? -6.816 40.469 -10.977 1 27.08 72 GLY B C 1
ATOM 3651 O O . GLY B 1 72 ? -7.121 40.094 -9.844 1 27.08 72 GLY B O 1
ATOM 3652 N N . SER B 1 73 ? -7.824 40.344 -11.891 1 28.86 73 SER B N 1
ATOM 3653 C CA . SER B 1 73 ? -8.617 39.125 -11.938 1 28.86 73 SER B CA 1
ATOM 3654 C C . SER B 1 73 ? -7.801 37.938 -11.461 1 28.86 73 SER B C 1
ATOM 3656 O O . SER B 1 73 ? -6.746 37.625 -12.016 1 28.86 73 SER B O 1
ATOM 3658 N N . ILE B 1 74 ? -7.66 37.906 -10.148 1 30.25 74 ILE B N 1
ATOM 3659 C CA . ILE B 1 74 ? -7.137 36.625 -9.664 1 30.25 74 ILE B CA 1
ATOM 3660 C C . ILE B 1 74 ? -7.703 35.5 -10.508 1 30.25 74 ILE B C 1
ATOM 3662 O O . ILE B 1 74 ? -8.906 35.219 -10.469 1 30.25 74 ILE B O 1
ATOM 3666 N N . ILE B 1 75 ? -7.309 35.469 -11.773 1 31.56 75 ILE B N 1
ATOM 3667 C CA . ILE B 1 75 ? -7.57 34.219 -12.445 1 31.56 75 ILE B CA 1
ATOM 3668 C C . ILE B 1 75 ? -7.41 33.062 -11.461 1 31.56 75 ILE B C 1
ATOM 3670 O O . ILE B 1 75 ? -6.418 32.969 -10.734 1 31.56 75 ILE B O 1
ATOM 3674 N N . PRO B 1 76 ? -8.539 32.594 -10.977 1 33.5 76 PRO B N 1
ATOM 3675 C CA . PRO B 1 76 ? -8.367 31.391 -10.18 1 33.5 76 PRO B CA 1
ATOM 3676 C C . PRO B 1 76 ? -7.168 30.562 -10.625 1 33.5 76 PRO B C 1
ATOM 3678 O O . PRO B 1 76 ? -7.004 30.297 -11.82 1 33.5 76 PRO B O 1
ATOM 3681 N N . SER B 1 77 ? -6.02 30.875 -10.117 1 32.62 77 SER B N 1
ATOM 3682 C CA . SER B 1 77 ? -4.953 29.922 -10.422 1 32.62 77 SER B CA 1
ATOM 3683 C C . SER B 1 77 ? -5.484 28.5 -10.531 1 32.62 77 SER B C 1
ATOM 3685 O O . SER B 1 77 ? -6.109 28 -9.594 1 32.62 77 SER B O 1
ATOM 3687 N N . LYS B 1 78 ? -6.051 28.141 -11.617 1 36.5 78 LYS B N 1
ATOM 3688 C CA . LYS B 1 78 ? -6.297 26.719 -11.883 1 36.5 78 LYS B CA 1
ATOM 3689 C C . LYS B 1 78 ? -5.266 25.844 -11.188 1 36.5 78 LYS B C 1
ATOM 3691 O O . LYS B 1 78 ? -4.066 25.969 -11.43 1 36.5 78 LYS B O 1
ATOM 3696 N N . SER B 1 79 ? -5.48 25.719 -9.883 1 40.34 79 SER B N 1
ATOM 3697 C CA . SER B 1 79 ? -4.656 24.641 -9.344 1 40.34 79 SER B CA 1
ATOM 3698 C C . SER B 1 79 ? -4.336 23.594 -10.414 1 40.34 79 SER B C 1
ATOM 3700 O O . SER B 1 79 ? -5.234 22.938 -10.93 1 40.34 79 SER B O 1
ATOM 3702 N N . SER B 1 80 ? -3.623 23.922 -11.414 1 40.44 80 SER B N 1
ATOM 3703 C CA . SER B 1 80 ? -3.26 22.938 -12.422 1 40.44 80 SER B CA 1
ATOM 3704 C C . SER B 1 80 ? -2.777 21.641 -11.781 1 40.44 80 SER B C 1
ATOM 3706 O O . SER B 1 80 ? -1.934 21.672 -10.883 1 40.44 80 SER B O 1
ATOM 3708 N N . PRO B 1 81 ? -3.66 20.703 -11.562 1 45.75 81 PRO B N 1
ATOM 3709 C CA . PRO B 1 81 ? -2.998 19.453 -11.203 1 45.75 81 PRO B CA 1
ATOM 3710 C C . PRO B 1 81 ? -1.603 19.312 -11.812 1 45.75 81 PRO B C 1
ATOM 3712 O O . PRO B 1 81 ? -1.437 19.484 -13.023 1 45.75 81 PRO B O 1
ATOM 3715 N N . SER B 1 82 ? -0.674 19.891 -11.094 1 50.78 82 SER B N 1
ATOM 3716 C CA . SER B 1 82 ? 0.696 19.703 -11.562 1 50.78 82 SER B CA 1
ATOM 3717 C C . SER B 1 82 ? 0.916 18.297 -12.086 1 50.78 82 SER B C 1
ATOM 3719 O O . SER B 1 82 ? 0.112 17.391 -11.828 1 50.78 82 SER B O 1
ATOM 3721 N N . LEU B 1 83 ? 1.97 18.078 -12.695 1 57.5 83 LEU B N 1
ATOM 3722 C CA . LEU B 1 83 ? 2.639 16.875 -13.195 1 57.5 83 LEU B CA 1
ATOM 3723 C C . LEU B 1 83 ? 2.805 15.844 -12.094 1 57.5 83 LEU B C 1
ATOM 3725 O O . LEU B 1 83 ? 3.268 16.172 -11 1 57.5 83 LEU B O 1
ATOM 3729 N N . ARG B 1 84 ? 2.244 14.789 -12.016 1 73.88 84 ARG B N 1
ATOM 3730 C CA . ARG B 1 84 ? 2.506 13.484 -11.406 1 73.88 84 ARG B CA 1
ATOM 3731 C C . ARG B 1 84 ? 1.852 13.383 -10.031 1 73.88 84 ARG B C 1
ATOM 3733 O O . ARG B 1 84 ? 2.439 12.836 -9.102 1 73.88 84 ARG B O 1
ATOM 3740 N N . GLY B 1 85 ? 0.695 14.336 -9.586 1 88.56 85 GLY B N 1
ATOM 3741 C CA . GLY B 1 85 ? -0.094 14.094 -8.391 1 88.56 85 GLY B CA 1
ATOM 3742 C C . GLY B 1 85 ? 0.114 15.148 -7.312 1 88.56 85 GLY B C 1
ATOM 3743 O O . GLY B 1 85 ? -0.618 15.18 -6.32 1 88.56 85 GLY B O 1
ATOM 3744 N N . TRP B 1 86 ? 1.013 16.047 -7.465 1 94.75 86 TRP B N 1
ATOM 3745 C CA . TRP B 1 86 ? 1.329 17.078 -6.488 1 94.75 86 TRP B CA 1
ATOM 3746 C C . TRP B 1 86 ? 0.421 18.297 -6.668 1 94.75 86 TRP B C 1
ATOM 3748 O O . TRP B 1 86 ? 0.137 18.703 -7.797 1 94.75 86 TRP B O 1
ATOM 3758 N N . LEU B 1 87 ? 0.008 18.859 -5.508 1 96.19 87 LEU B N 1
ATOM 3759 C CA . LEU B 1 87 ? -0.623 20.172 -5.449 1 96.19 87 LEU B CA 1
ATOM 3760 C C . LEU B 1 87 ? 0.373 21.234 -4.996 1 96.19 87 LEU B C 1
ATOM 3762 O O . LEU B 1 87 ? 1.138 21.016 -4.055 1 96.19 87 LEU B O 1
ATOM 3766 N N . THR B 1 88 ? 0.469 22.297 -5.707 1 96.06 88 THR B N 1
ATOM 3767 C CA . THR B 1 88 ? 1.252 23.453 -5.273 1 96.06 88 THR B CA 1
ATOM 3768 C C . THR B 1 88 ? 0.341 24.578 -4.785 1 96.06 88 THR B C 1
ATOM 3770 O O . THR B 1 88 ? -0.377 25.188 -5.574 1 96.06 88 THR B O 1
ATOM 3773 N N . LEU B 1 89 ? 0.369 24.781 -3.455 1 96.56 89 LEU B N 1
ATOM 3774 C CA . LEU B 1 89 ? -0.545 25.734 -2.822 1 96.56 89 LEU B CA 1
ATOM 3775 C C . LEU B 1 89 ? 0.197 26.625 -1.84 1 96.56 89 LEU B C 1
ATOM 3777 O O . LEU B 1 89 ? 0.766 26.156 -0.858 1 96.56 89 LEU B O 1
ATOM 3781 N N . GLU B 1 90 ? 0.195 27.922 -2.098 1 96.31 90 GLU B N 1
ATOM 3782 C CA . GLU B 1 90 ? 0.644 28.938 -1.146 1 96.31 90 GLU B CA 1
ATOM 3783 C C . GLU B 1 90 ? 2.059 28.641 -0.655 1 96.31 90 GLU B C 1
ATOM 3785 O O . GLU B 1 90 ? 2.326 28.688 0.547 1 96.31 90 GLU B O 1
ATOM 3790 N N . GLY B 1 91 ? 2.91 28.172 -1.495 1 96.19 91 GLY B N 1
ATOM 3791 C CA . GLY B 1 91 ? 4.312 27.969 -1.171 1 96.19 91 GLY B CA 1
ATOM 3792 C C . GLY B 1 91 ? 4.617 26.562 -0.702 1 96.19 91 GLY B C 1
ATOM 3793 O O . GLY B 1 91 ? 5.762 26.25 -0.369 1 96.19 91 GLY B O 1
ATOM 3794 N N . TYR B 1 92 ? 3.59 25.703 -0.697 1 97.69 92 TYR B N 1
ATOM 3795 C CA . TYR B 1 92 ? 3.766 24.328 -0.261 1 97.69 92 TYR B CA 1
ATOM 3796 C C . TYR B 1 92 ? 3.346 23.359 -1.354 1 97.69 92 TYR B C 1
ATOM 3798 O O . TYR B 1 92 ? 2.453 23.656 -2.15 1 97.69 92 TYR B O 1
ATOM 3806 N N . ARG B 1 93 ? 4.051 22.312 -1.43 1 97.31 93 ARG B N 1
ATOM 3807 C CA . ARG B 1 93 ? 3.676 21.188 -2.275 1 97.31 93 ARG B CA 1
ATOM 3808 C C . ARG B 1 93 ? 3.066 20.062 -1.449 1 97.31 93 ARG B C 1
ATOM 3810 O O . ARG B 1 93 ? 3.648 19.625 -0.451 1 97.31 93 ARG B O 1
ATOM 3817 N N . ILE B 1 94 ? 1.903 19.625 -1.905 1 98.31 94 ILE B N 1
ATOM 3818 C CA . ILE B 1 94 ? 1.156 18.641 -1.144 1 98.31 94 ILE B CA 1
ATOM 3819 C C . ILE B 1 94 ? 0.857 17.422 -2.027 1 98.31 94 ILE B C 1
ATOM 3821 O O . ILE B 1 94 ? 0.388 17.578 -3.158 1 98.31 94 ILE B O 1
ATOM 3825 N N . TYR B 1 95 ? 1.245 16.25 -1.629 1 97.81 95 TYR B N 1
ATOM 3826 C CA . TYR B 1 95 ? 0.836 14.992 -2.242 1 97.81 95 TYR B CA 1
ATOM 3827 C C . TYR B 1 95 ? -0.257 14.312 -1.424 1 97.81 95 TYR B C 1
ATOM 3829 O O . TYR B 1 95 ? 0.033 13.555 -0.494 1 97.81 95 TYR B O 1
ATOM 3837 N N . PRO B 1 96 ? -1.527 14.57 -1.774 1 98.25 96 PRO B N 1
ATOM 3838 C CA . PRO B 1 96 ? -2.65 14.219 -0.902 1 98.25 96 PRO B CA 1
ATOM 3839 C C . PRO B 1 96 ? -3.248 12.852 -1.234 1 98.25 96 PRO B C 1
ATOM 3841 O O . PRO B 1 96 ? -4.387 12.773 -1.703 1 98.25 96 PRO B O 1
ATOM 3844 N N . TRP B 1 97 ? -2.527 11.758 -0.879 1 97.88 97 TRP B N 1
ATOM 3845 C CA . TRP B 1 97 ? -3.027 10.398 -1.053 1 97.88 97 TRP B CA 1
ATOM 3846 C C . TRP B 1 97 ? -3.951 10.008 0.096 1 97.88 97 TRP B C 1
ATOM 3848 O O . TRP B 1 97 ? -3.494 9.766 1.216 1 97.88 97 TRP B O 1
ATOM 3858 N N . SER B 1 98 ? -5.312 9.914 -0.305 1 98.5 98 SER B N 1
ATOM 3859 C CA . SER B 1 98 ? -6.211 9.633 0.812 1 98.5 98 SER B CA 1
ATOM 3860 C C . SER B 1 98 ? -7.562 9.125 0.322 1 98.5 98 SER B C 1
ATOM 3862 O O . SER B 1 98 ? -8.195 9.742 -0.537 1 98.5 98 SER B O 1
ATOM 3864 N N . ILE B 1 99 ? -7.922 7.98 0.791 1 98.19 99 ILE B N 1
ATOM 3865 C CA . ILE B 1 99 ? -9.258 7.414 0.638 1 98.19 99 ILE B CA 1
ATOM 3866 C C . ILE B 1 99 ? -9.734 6.848 1.974 1 98.19 99 ILE B C 1
ATOM 3868 O O . ILE B 1 99 ? -9.031 6.055 2.604 1 98.19 99 ILE B O 1
ATOM 3872 N N . SER B 1 100 ? -10.914 7.266 2.367 1 98.31 100 SER B N 1
ATOM 3873 C CA . SER B 1 100 ? -11.461 6.867 3.66 1 98.31 100 SER B CA 1
ATOM 3874 C C . SER B 1 100 ? -11.5 5.352 3.803 1 98.31 100 SER B C 1
ATOM 3876 O O . SER B 1 100 ? -11.969 4.648 2.906 1 98.31 100 SER B O 1
ATOM 3878 N N . GLY B 1 101 ? -10.969 4.855 4.855 1 97.25 101 GLY B N 1
ATOM 3879 C CA . GLY B 1 101 ? -11.016 3.436 5.172 1 97.25 101 GLY B CA 1
ATOM 3880 C C . GLY B 1 101 ? -9.969 2.623 4.434 1 97.25 101 GLY B C 1
ATOM 3881 O O . GLY B 1 101 ? -9.656 1.499 4.828 1 97.25 101 GLY B O 1
ATOM 3882 N N . LEU B 1 102 ? -9.375 3.166 3.443 1 97.31 102 LEU B N 1
ATOM 3883 C CA . LEU B 1 102 ? -8.43 2.41 2.627 1 97.31 102 LEU B CA 1
ATOM 3884 C C . LEU B 1 102 ? -6.992 2.809 2.949 1 97.31 102 LEU B C 1
ATOM 3886 O O . LEU B 1 102 ? -6.207 1.985 3.426 1 97.31 102 LEU B O 1
ATOM 3890 N N . GLU B 1 103 ? -6.707 4.059 2.76 1 97.5 103 GLU B N 1
ATOM 3891 C CA . GLU B 1 103 ? -5.332 4.484 2.996 1 97.5 103 GLU B CA 1
ATOM 3892 C C . GLU B 1 103 ? -5.203 6.004 2.947 1 97.5 103 GLU B C 1
ATOM 3894 O O . GLU B 1 103 ? -5.758 6.648 2.059 1 97.5 103 GLU B O 1
ATOM 3899 N N . THR B 1 104 ? -4.559 6.598 3.926 1 98.69 104 THR B N 1
ATOM 3900 C CA . THR B 1 104 ? -4.254 8.023 3.994 1 98.69 104 THR B CA 1
ATOM 3901 C C . THR B 1 104 ? -2.758 8.25 4.195 1 98.69 104 THR B C 1
ATOM 3903 O O . THR B 1 104 ? -2.145 7.633 5.074 1 98.69 104 THR B O 1
ATOM 3906 N N . CYS B 1 105 ? -2.146 8.93 3.355 1 98.75 105 CYS B N 1
ATOM 3907 C CA . CYS B 1 105 ? -0.742 9.32 3.355 1 98.75 105 CYS B CA 1
ATOM 3908 C C . CYS B 1 105 ? -0.558 10.68 2.68 1 98.75 105 CYS B C 1
ATOM 3910 O O . CYS B 1 105 ? -0.618 10.773 1.453 1 98.75 105 CYS B O 1
ATOM 3912 N N . VAL B 1 106 ? -0.279 11.727 3.449 1 98.88 106 VAL B N 1
ATOM 3913 C CA . VAL B 1 106 ? -0.194 13.07 2.898 1 98.88 106 VAL B CA 1
ATOM 3914 C C . VAL B 1 106 ? 1.218 13.617 3.092 1 98.88 106 VAL B C 1
ATOM 3916 O O . VAL B 1 106 ? 1.686 13.766 4.223 1 98.88 106 VAL B O 1
ATOM 3919 N N . VAL B 1 107 ? 1.885 14.008 2.006 1 98.75 107 VAL B N 1
ATOM 3920 C CA . VAL B 1 107 ? 3.252 14.516 2.047 1 98.75 107 VAL B CA 1
ATOM 3921 C C . VAL B 1 107 ? 3.246 16.031 1.872 1 98.75 107 VAL B C 1
ATOM 3923 O O . VAL B 1 107 ? 2.514 16.562 1.035 1 98.75 107 VAL B O 1
ATOM 3926 N N . ILE B 1 108 ? 4.023 16.719 2.664 1 98.56 108 ILE B N 1
ATOM 3927 C CA . ILE B 1 108 ? 4.168 18.172 2.576 1 98.56 108 ILE B CA 1
ATOM 3928 C C . ILE B 1 108 ? 5.633 18.531 2.363 1 98.56 108 ILE B C 1
ATOM 3930 O O . ILE B 1 108 ? 6.504 18.094 3.115 1 98.56 108 ILE B O 1
ATOM 3934 N N . ASN B 1 109 ? 5.898 19.266 1.401 1 97.38 109 ASN B N 1
ATOM 3935 C CA . ASN B 1 109 ? 7.164 19.938 1.141 1 97.38 109 ASN B CA 1
ATOM 3936 C C . ASN B 1 109 ? 6.992 21.453 1.077 1 97.38 109 ASN B C 1
ATOM 3938 O O . ASN B 1 109 ? 5.871 21.953 0.957 1 97.38 109 ASN B O 1
ATOM 3942 N N . ALA B 1 110 ? 8.086 22.125 1.263 1 96.5 110 ALA B N 1
ATOM 3943 C CA . ALA B 1 110 ? 8.094 23.578 1.031 1 96.5 110 ALA B CA 1
ATOM 3944 C C . ALA B 1 110 ? 8.805 23.922 -0.272 1 96.5 110 ALA B C 1
ATOM 3946 O O . ALA B 1 110 ? 9.836 23.312 -0.6 1 96.5 110 ALA B O 1
ATOM 3947 N N . GLU B 1 111 ? 8.242 24.781 -0.971 1 92.44 111 GLU B N 1
ATOM 3948 C CA . GLU B 1 111 ? 8.867 25.188 -2.223 1 92.44 111 GLU B CA 1
ATOM 3949 C C . GLU B 1 111 ? 10.203 25.875 -1.966 1 92.44 111 GLU B C 1
ATOM 3951 O O . GLU B 1 111 ? 11.156 25.688 -2.727 1 92.44 111 GLU B O 1
ATOM 3956 N N . ASP B 1 112 ? 10.32 26.641 -0.87 1 86.38 112 ASP B N 1
ATOM 3957 C CA . ASP B 1 112 ? 11.477 27.484 -0.607 1 86.38 112 ASP B CA 1
ATOM 3958 C C . ASP B 1 112 ? 12.492 26.766 0.275 1 86.38 112 ASP B C 1
ATOM 3960 O O . ASP B 1 112 ? 13.625 27.234 0.446 1 86.38 112 ASP B O 1
ATOM 3964 N N . ASP B 1 113 ? 12.094 25.766 0.953 1 85.44 113 ASP B N 1
ATOM 3965 C CA . ASP B 1 113 ? 12.969 24.953 1.806 1 85.44 113 ASP B CA 1
ATOM 3966 C C . ASP B 1 113 ? 12.922 23.484 1.414 1 85.44 113 ASP B C 1
ATOM 3968 O O . ASP B 1 113 ? 12.055 22.734 1.884 1 85.44 113 ASP B O 1
ATOM 3972 N N . LYS B 1 114 ? 13.875 23.062 0.811 1 84.12 114 LYS B N 1
ATOM 3973 C CA . LYS B 1 114 ? 13.898 21.703 0.291 1 84.12 114 LYS B CA 1
ATOM 3974 C C . LYS B 1 114 ? 14.102 20.688 1.414 1 84.12 114 LYS B C 1
ATOM 3976 O O . LYS B 1 114 ? 13.891 19.484 1.22 1 84.12 114 LYS B O 1
ATOM 3981 N N . LYS B 1 115 ? 14.352 21.25 2.559 1 91.31 115 LYS B N 1
ATOM 3982 C CA . LYS B 1 115 ? 14.602 20.344 3.686 1 91.31 115 LYS B CA 1
ATOM 3983 C C . LYS B 1 115 ? 13.289 19.906 4.332 1 91.31 115 LYS B C 1
ATOM 3985 O O . LYS B 1 115 ? 13.258 18.922 5.062 1 91.31 115 LYS B O 1
ATOM 3990 N N . LEU B 1 116 ? 12.32 20.703 4.105 1 96.62 116 LEU B N 1
ATOM 3991 C CA . LEU B 1 116 ? 11.047 20.312 4.691 1 96.62 116 LEU B CA 1
ATOM 3992 C C . LEU B 1 116 ? 10.398 19.188 3.887 1 96.62 116 LEU B C 1
ATOM 3994 O O . LEU B 1 116 ? 9.984 19.391 2.744 1 96.62 116 LEU B O 1
ATOM 3998 N N . ALA B 1 117 ? 10.352 18.047 4.422 1 97.44 117 ALA B N 1
ATOM 3999 C CA . ALA B 1 117 ? 9.664 16.875 3.891 1 97.44 117 ALA B CA 1
ATOM 4000 C C . ALA B 1 117 ? 9.078 16.031 5.016 1 97.44 117 ALA B C 1
ATOM 4002 O O . ALA B 1 117 ? 9.812 15.32 5.719 1 97.44 117 ALA B O 1
ATOM 4003 N N . VAL B 1 118 ? 7.754 16.156 5.156 1 98.62 118 VAL B N 1
ATOM 4004 C CA . VAL B 1 118 ? 7.105 15.414 6.23 1 98.62 118 VAL B CA 1
ATOM 4005 C C . VAL B 1 118 ? 5.875 14.688 5.688 1 98.62 118 VAL B C 1
ATOM 4007 O O . VAL B 1 118 ? 5.312 15.086 4.664 1 98.62 118 VAL B O 1
ATOM 4010 N N . THR B 1 119 ? 5.586 13.602 6.328 1 98.88 119 THR B N 1
ATOM 4011 C CA . THR B 1 119 ? 4.391 12.844 5.984 1 98.88 119 THR B CA 1
ATOM 4012 C C . THR B 1 119 ? 3.406 12.82 7.152 1 98.88 119 THR B C 1
ATOM 4014 O O . THR B 1 119 ? 3.797 12.586 8.297 1 98.88 119 THR B O 1
ATOM 4017 N N . PHE B 1 120 ? 2.16 13.203 6.867 1 98.94 120 PHE B N 1
ATOM 4018 C CA . PHE B 1 120 ? 1.075 13.016 7.824 1 98.94 120 PHE B CA 1
ATOM 4019 C C . PHE B 1 120 ? 0.296 11.742 7.52 1 98.94 120 PHE B C 1
ATOM 4021 O O . PHE B 1 120 ? -0.284 11.609 6.441 1 98.94 120 PHE B O 1
ATOM 4028 N N . ASP B 1 121 ? 0.271 10.797 8.492 1 98.94 121 ASP B N 1
ATOM 4029 C CA . ASP B 1 121 ? -0.309 9.461 8.391 1 98.94 121 ASP B CA 1
ATOM 4030 C C . ASP B 1 121 ? 0.4 8.641 7.32 1 98.94 121 ASP B C 1
ATOM 4032 O O . ASP B 1 121 ? 1.04 9.195 6.426 1 98.94 121 ASP B O 1
ATOM 4036 N N . ILE B 1 122 ? 0.331 7.344 7.492 1 98.69 122 ILE B N 1
ATOM 4037 C CA . ILE B 1 122 ? 1.019 6.438 6.578 1 98.69 122 ILE B CA 1
ATOM 4038 C C . ILE B 1 122 ? 0.231 5.137 6.453 1 98.69 122 ILE B C 1
ATOM 4040 O O . ILE B 1 122 ? 0.717 4.07 6.836 1 98.69 122 ILE B O 1
ATOM 4044 N N . GLY B 1 123 ? -0.976 5.27 5.883 1 97.94 123 GLY B N 1
ATOM 4045 C CA . GLY B 1 123 ? -1.777 4.094 5.586 1 97.94 123 GLY B CA 1
ATOM 4046 C C . GLY B 1 123 ? -1.315 3.354 4.348 1 97.94 123 GLY B C 1
ATOM 4047 O O . GLY B 1 123 ? -1.686 2.197 4.133 1 97.94 123 GLY B O 1
ATOM 4048 N N . TYR B 1 124 ? -0.534 4.004 3.592 1 95.38 124 TYR B N 1
ATOM 4049 C CA . TYR B 1 124 ? 0.132 3.494 2.398 1 95.38 124 TYR B CA 1
ATOM 4050 C C . TYR B 1 124 ? 1.45 4.219 2.158 1 95.38 124 TYR B C 1
ATOM 4052 O O . TYR B 1 124 ? 1.58 5.406 2.473 1 95.38 124 TYR B O 1
ATOM 4060 N N . THR B 1 125 ? 2.4 3.475 1.644 1 96.94 125 THR B N 1
ATOM 4061 C CA . THR B 1 125 ? 3.703 4.07 1.373 1 96.94 125 THR B CA 1
ATOM 4062 C C . THR B 1 125 ? 3.805 4.512 -0.084 1 96.94 125 THR B C 1
ATOM 4064 O O . THR B 1 125 ? 4.168 3.719 -0.955 1 96.94 125 THR B O 1
ATOM 4067 N N . THR B 1 126 ? 3.557 5.762 -0.305 1 95.5 126 THR B N 1
ATOM 4068 C CA . THR B 1 126 ? 3.746 6.316 -1.641 1 95.5 126 THR B CA 1
ATOM 4069 C C . THR B 1 126 ? 5.223 6.602 -1.903 1 95.5 126 THR B C 1
ATOM 4071 O O . THR B 1 126 ? 6.02 6.676 -0.967 1 95.5 126 THR B O 1
ATOM 4074 N N . ARG B 1 127 ? 5.582 6.734 -3.174 1 94.5 127 ARG B N 1
ATOM 4075 C CA . ARG B 1 127 ? 6.969 7.035 -3.514 1 94.5 127 ARG B CA 1
ATOM 4076 C C . ARG B 1 127 ? 7.441 8.312 -2.828 1 94.5 127 ARG B C 1
ATOM 4078 O O . ARG B 1 127 ? 8.516 8.344 -2.23 1 94.5 127 ARG B O 1
ATOM 4085 N N . PRO B 1 128 ? 6.59 9.391 -2.787 1 96.38 128 PRO B N 1
ATOM 4086 C CA . PRO B 1 128 ? 7.031 10.609 -2.102 1 96.38 128 PRO B CA 1
ATOM 4087 C C . PRO B 1 128 ? 7.199 10.406 -0.598 1 96.38 128 PRO B C 1
ATOM 4089 O O . PRO B 1 128 ? 8.117 10.977 0.004 1 96.38 128 PRO B O 1
ATOM 4092 N N . SER B 1 129 ? 6.379 9.609 -0.001 1 98.19 129 SER B N 1
ATOM 4093 C CA . SER B 1 129 ? 6.438 9.461 1.45 1 98.19 129 SER B CA 1
ATOM 4094 C C . SER B 1 129 ? 7.703 8.727 1.878 1 98.19 129 SER B C 1
ATOM 4096 O O . SER B 1 129 ? 8.234 8.969 2.965 1 98.19 129 SER B O 1
ATOM 4098 N N . VAL B 1 130 ? 8.172 7.816 1.039 1 97.88 130 VAL B N 1
ATOM 4099 C CA . VAL B 1 130 ? 9.367 7.047 1.366 1 97.88 130 VAL B CA 1
ATOM 4100 C C . VAL B 1 130 ? 10.555 7.992 1.542 1 97.88 130 VAL B C 1
ATOM 4102 O O . VAL B 1 130 ? 11.477 7.703 2.307 1 97.88 130 VAL B O 1
ATOM 4105 N N . ARG B 1 131 ? 10.508 9.133 0.942 1 96.31 131 ARG B N 1
ATOM 4106 C CA . ARG B 1 131 ? 11.602 10.094 1 1 96.31 131 ARG B CA 1
ATOM 4107 C C . ARG B 1 131 ? 11.531 10.938 2.27 1 96.31 131 ARG B C 1
ATOM 4109 O O . ARG B 1 131 ? 12.469 11.664 2.592 1 96.31 131 ARG B O 1
ATOM 4116 N N . CYS B 1 132 ? 10.477 10.844 2.984 1 98.06 132 CYS B N 1
ATOM 4117 C CA . CYS B 1 132 ? 10.289 11.617 4.203 1 98.06 132 CYS B CA 1
ATOM 4118 C C . CYS B 1 132 ? 10.82 10.859 5.418 1 98.06 132 CYS B C 1
ATOM 4120 O O . CYS B 1 132 ? 10.359 9.758 5.711 1 98.06 132 CYS B O 1
ATOM 4122 N N . GLN B 1 133 ? 11.68 11.461 6.098 1 98.06 133 GLN B N 1
ATOM 4123 C CA . GLN B 1 133 ? 12.273 10.836 7.273 1 98.06 133 GLN B CA 1
ATOM 4124 C C . GLN B 1 133 ? 11.367 11 8.492 1 98.06 133 GLN B C 1
ATOM 4126 O O . GLN B 1 133 ? 11.461 10.219 9.445 1 98.06 133 GLN B O 1
ATOM 4131 N N . GLN B 1 134 ? 10.531 12 8.5 1 98.62 134 GLN B N 1
ATOM 4132 C CA . GLN B 1 134 ? 9.672 12.273 9.648 1 98.62 134 GLN B CA 1
ATOM 4133 C C . GLN B 1 134 ? 8.203 12.055 9.305 1 98.62 134 GLN B C 1
ATOM 4135 O O . GLN B 1 134 ? 7.676 12.68 8.383 1 98.62 134 GLN B O 1
ATOM 4140 N N . VAL B 1 135 ? 7.59 11.164 10.047 1 98.94 135 VAL B N 1
ATOM 4141 C CA . VAL B 1 135 ? 6.195 10.805 9.828 1 98.94 135 VAL B CA 1
ATOM 4142 C C . VAL B 1 135 ? 5.387 11.078 11.094 1 98.94 135 VAL B C 1
ATOM 4144 O O . VAL B 1 135 ? 5.805 10.711 12.195 1 98.94 135 VAL B O 1
ATOM 4147 N N . PHE B 1 136 ? 4.277 11.75 10.953 1 99 136 PHE B N 1
ATOM 4148 C CA . PHE B 1 136 ? 3.381 12.078 12.062 1 99 136 PHE B CA 1
ATOM 4149 C C . PHE B 1 136 ? 2.041 11.375 11.898 1 99 136 PHE B C 1
ATOM 4151 O O . PHE B 1 136 ? 1.322 11.602 10.93 1 99 136 PHE B O 1
ATOM 4158 N N . ILE B 1 137 ? 1.676 10.539 12.883 1 98.94 137 ILE B N 1
ATOM 4159 C CA . ILE B 1 137 ? 0.488 9.695 12.805 1 98.94 137 ILE B CA 1
ATOM 4160 C C . ILE B 1 137 ? -0.638 10.312 13.633 1 98.94 137 ILE B C 1
ATOM 4162 O O . ILE B 1 137 ? -0.432 10.688 14.789 1 98.94 137 ILE B O 1
ATOM 4166 N N . SER B 1 138 ? -1.799 10.398 13.008 1 98.88 138 SER B N 1
ATOM 4167 C CA . SER B 1 138 ? -2.932 11.023 13.68 1 98.88 138 SER B CA 1
ATOM 4168 C C . SER B 1 138 ? -3.57 10.07 14.688 1 98.88 138 SER B C 1
ATOM 4170 O O . SER B 1 138 ? -3.887 10.469 15.812 1 98.88 138 SER B O 1
ATOM 4172 N N . HIS B 1 139 ? -3.818 8.805 14.273 1 98.81 139 HIS B N 1
ATOM 4173 C CA . HIS B 1 139 ? -4.473 7.844 15.148 1 98.81 139 HIS B CA 1
ATOM 4174 C C . HIS B 1 139 ? -4.246 6.414 14.672 1 98.81 139 HIS B C 1
ATOM 4176 O O . HIS B 1 139 ? -3.562 6.195 13.672 1 98.81 139 HIS B O 1
ATOM 4182 N N . GLY B 1 140 ? -4.84 5.461 15.375 1 98.62 140 GLY B N 1
ATOM 4183 C CA . GLY B 1 140 ? -4.406 4.082 15.25 1 98.62 140 GLY B CA 1
ATOM 4184 C C . GLY B 1 140 ? -5.223 3.285 14.25 1 98.62 140 GLY B C 1
ATOM 4185 O O . GLY B 1 140 ? -5.012 2.084 14.078 1 98.62 140 GLY B O 1
ATOM 4186 N N . HIS B 1 141 ? -6.18 3.861 13.516 1 98.69 141 HIS B N 1
ATOM 4187 C CA . HIS B 1 141 ? -6.875 3.102 12.484 1 98.69 141 HIS B CA 1
ATOM 4188 C C . HIS B 1 141 ? -5.906 2.623 11.406 1 98.69 141 HIS B C 1
ATOM 4190 O O . HIS B 1 141 ? -4.977 3.344 11.039 1 98.69 141 HIS B O 1
ATOM 4196 N N . MET B 1 142 ? -6.172 1.502 10.836 1 98 142 MET B N 1
ATOM 4197 C CA . MET B 1 142 ? -5.305 0.836 9.867 1 98 142 MET B CA 1
ATOM 4198 C C . MET B 1 142 ? -5.035 1.739 8.672 1 98 142 MET B C 1
ATOM 4200 O O . MET B 1 142 ? -3.906 1.8 8.18 1 98 142 MET B O 1
ATOM 4204 N N . ASP B 1 143 ? -6.039 2.43 8.203 1 98 143 ASP B N 1
ATOM 4205 C CA . ASP B 1 143 ? -5.879 3.223 6.988 1 98 143 ASP B CA 1
ATOM 4206 C C . ASP B 1 143 ? -5.062 4.484 7.262 1 98 143 ASP B C 1
ATOM 4208 O O . ASP B 1 143 ? -4.816 5.277 6.348 1 98 143 ASP B O 1
ATOM 4212 N N . HIS B 1 144 ? -4.52 4.66 8.453 1 98.81 144 HIS B N 1
ATOM 4213 C CA . HIS B 1 144 ? -3.699 5.82 8.781 1 98.81 144 HIS B CA 1
ATOM 4214 C C . HIS B 1 144 ? -2.32 5.395 9.273 1 98.81 144 HIS B C 1
ATOM 4216 O O . HIS B 1 144 ? -1.398 6.211 9.328 1 98.81 144 HIS B O 1
ATOM 4222 N N . VAL B 1 145 ? -2.148 4.109 9.633 1 98.62 145 VAL B N 1
ATOM 4223 C CA . VAL B 1 145 ? -0.905 3.809 10.336 1 98.62 145 VAL B CA 1
ATOM 4224 C C . VAL B 1 145 ? -0.293 2.523 9.781 1 98.62 145 VAL B C 1
ATOM 4226 O O . VAL B 1 145 ? 0.898 2.266 9.969 1 98.62 145 VAL B O 1
ATOM 4229 N N . SER B 1 146 ? -1.024 1.716 9.062 1 97 146 SER B N 1
ATOM 4230 C CA . SER B 1 146 ? -0.634 0.34 8.766 1 97 146 SER B CA 1
ATOM 4231 C C . SER B 1 146 ? 0.553 0.292 7.812 1 97 146 SER B C 1
ATOM 4233 O O . SER B 1 146 ? 1.226 -0.736 7.699 1 97 146 SER B O 1
ATOM 4235 N N . GLY B 1 147 ? 0.846 1.321 7.086 1 98.06 147 GLY B N 1
ATOM 4236 C CA . GLY B 1 147 ? 1.959 1.356 6.152 1 98.06 147 GLY B CA 1
ATOM 4237 C C . GLY B 1 147 ? 3.289 1.658 6.816 1 98.06 147 GLY B C 1
ATOM 4238 O O . GLY B 1 147 ? 4.328 1.67 6.156 1 98.06 147 GLY B O 1
ATOM 4239 N N . LEU B 1 148 ? 3.287 1.848 8.086 1 98.69 148 LEU B N 1
ATOM 4240 C CA . LEU B 1 148 ? 4.465 2.281 8.828 1 98.69 148 LEU B CA 1
ATOM 4241 C C . LEU B 1 148 ? 5.617 1.3 8.648 1 98.69 148 LEU B C 1
ATOM 4243 O O . LEU B 1 148 ? 6.75 1.708 8.391 1 98.69 148 LEU B O 1
ATOM 4247 N N . PHE B 1 149 ? 5.367 0.056 8.672 1 98.62 149 PHE B N 1
ATOM 4248 C CA . PHE B 1 149 ? 6.398 -0.978 8.641 1 98.62 149 PHE B CA 1
ATOM 4249 C C . PHE B 1 149 ? 6.996 -1.103 7.246 1 98.62 149 PHE B C 1
ATOM 4251 O O . PHE B 1 149 ? 8.211 -1.246 7.094 1 98.62 149 PHE B O 1
ATOM 4258 N N . GLN B 1 150 ? 6.145 -1.03 6.285 1 98.06 150 GLN B N 1
ATOM 4259 C CA . GLN B 1 150 ? 6.641 -1.022 4.914 1 98.06 150 GLN B CA 1
ATOM 4260 C C . GLN B 1 150 ? 7.488 0.217 4.641 1 98.06 150 GLN B C 1
ATOM 4262 O O . GLN B 1 150 ? 8.492 0.147 3.928 1 98.06 150 GLN B O 1
ATOM 4267 N N . HIS B 1 151 ? 6.996 1.317 5.211 1 98.62 151 HIS B N 1
ATOM 4268 C CA . HIS B 1 151 ? 7.758 2.551 5.055 1 98.62 151 HIS B CA 1
ATOM 4269 C C . HIS B 1 151 ? 9.18 2.391 5.578 1 98.62 151 HIS B C 1
ATOM 4271 O O . HIS B 1 151 ? 10.141 2.725 4.879 1 98.62 151 HIS B O 1
ATOM 4277 N N . ALA B 1 152 ? 9.32 1.876 6.734 1 98.75 152 ALA B N 1
ATOM 4278 C CA . ALA B 1 152 ? 10.633 1.659 7.344 1 98.75 152 ALA B CA 1
ATOM 4279 C C . ALA B 1 152 ? 11.484 0.717 6.496 1 98.75 152 ALA B C 1
ATOM 4281 O O . ALA B 1 152 ? 12.664 0.975 6.266 1 98.75 152 ALA B O 1
ATOM 4282 N N . THR B 1 153 ? 10.867 -0.332 6.043 1 98.25 153 THR B N 1
ATOM 4283 C CA . THR B 1 153 ? 11.594 -1.345 5.281 1 98.25 153 THR B CA 1
ATOM 4284 C C . THR B 1 153 ? 12.023 -0.799 3.924 1 98.25 153 THR B C 1
ATOM 4286 O O . THR B 1 153 ? 13.133 -1.067 3.465 1 98.25 153 THR B O 1
ATOM 4289 N N . LYS B 1 154 ? 11.141 -0.054 3.281 1 97.94 154 LYS B N 1
ATOM 4290 C CA . LYS B 1 154 ? 11.469 0.522 1.98 1 97.94 154 LYS B CA 1
ATOM 4291 C C . LYS B 1 154 ? 12.602 1.538 2.098 1 97.94 154 LYS B C 1
ATOM 4293 O O . LYS B 1 154 ? 13.492 1.58 1.248 1 97.94 154 LYS B O 1
ATOM 4298 N N . ARG B 1 155 ? 12.602 2.346 3.148 1 98.06 155 ARG B N 1
ATOM 4299 C CA . ARG B 1 155 ? 13.711 3.273 3.363 1 98.06 155 ARG B CA 1
ATOM 4300 C C . ARG B 1 155 ? 15.023 2.523 3.57 1 98.06 155 ARG B C 1
ATOM 4302 O O . ARG B 1 155 ? 16.062 2.908 3.021 1 98.06 155 ARG B O 1
ATOM 4309 N N . SER B 1 156 ? 14.93 1.47 4.348 1 97.75 156 SER B N 1
ATOM 4310 C CA . SER B 1 156 ? 16.109 0.644 4.559 1 97.75 156 SER B CA 1
ATOM 4311 C C . SER B 1 156 ? 16.609 0.057 3.246 1 97.75 156 SER B C 1
ATOM 4313 O O . SER B 1 156 ? 17.828 0.053 2.984 1 97.75 156 SER B O 1
ATOM 4315 N N . LEU B 1 157 ? 15.711 -0.419 2.42 1 97 157 LEU B N 1
ATOM 4316 C CA . LEU B 1 157 ? 16.047 -0.998 1.124 1 97 157 LEU B CA 1
ATOM 4317 C C . LEU B 1 157 ? 16.797 0.006 0.259 1 97 157 LEU B C 1
ATOM 4319 O O . LEU B 1 157 ? 17.734 -0.363 -0.454 1 97 157 LEU B O 1
ATOM 4323 N N . TYR B 1 158 ? 16.406 1.254 0.372 1 97.25 158 TYR B N 1
ATOM 4324 C CA . TYR B 1 158 ? 17 2.299 -0.452 1 97.25 158 TYR B CA 1
ATOM 4325 C C . TYR B 1 158 ? 18.219 2.912 0.236 1 97.25 158 TYR B C 1
ATOM 4327 O O . TYR B 1 158 ? 18.75 3.934 -0.214 1 97.25 158 TYR B O 1
ATOM 4335 N N . ASN B 1 159 ? 18.594 2.41 1.398 1 97.19 159 ASN B N 1
ATOM 4336 C CA . ASN B 1 159 ? 19.734 2.889 2.176 1 97.19 159 ASN B CA 1
ATOM 4337 C C . ASN B 1 159 ? 19.531 4.328 2.639 1 97.19 159 ASN B C 1
ATOM 4339 O O . ASN B 1 159 ? 20.469 5.125 2.641 1 97.19 159 ASN B O 1
ATOM 4343 N N . LEU B 1 160 ? 18.297 4.68 2.887 1 97.62 160 LEU B N 1
ATOM 4344 C CA . LEU B 1 160 ? 17.969 5.973 3.48 1 97.62 160 LEU B CA 1
ATOM 4345 C C . LEU B 1 160 ? 18.062 5.91 5.004 1 97.62 160 LEU B C 1
ATOM 4347 O O . LEU B 1 160 ? 17.953 4.832 5.59 1 97.62 160 LEU B O 1
ATOM 4351 N N . SER B 1 161 ? 18.25 7.043 5.574 1 97.56 161 SER B N 1
ATOM 4352 C CA . SER B 1 161 ? 18.281 7.094 7.031 1 97.56 161 SER B CA 1
ATOM 4353 C C . SER B 1 161 ? 16.969 6.594 7.633 1 97.56 161 SER B C 1
ATOM 4355 O O . SER B 1 161 ? 15.891 6.859 7.098 1 97.56 161 SER B O 1
ATOM 4357 N N . PRO B 1 162 ? 17.094 5.859 8.789 1 98.19 162 PRO B N 1
ATOM 4358 C CA . PRO B 1 162 ? 15.859 5.402 9.438 1 98.19 162 PRO B CA 1
ATOM 4359 C C . PRO B 1 162 ? 14.898 6.547 9.758 1 98.19 162 PRO B C 1
ATOM 4361 O O . PRO B 1 162 ? 15.336 7.633 10.141 1 98.19 162 PRO B O 1
ATOM 4364 N N . ALA B 1 163 ? 13.672 6.281 9.641 1 98.62 163 ALA B N 1
ATOM 4365 C CA . ALA B 1 163 ? 12.641 7.281 9.891 1 98.62 163 ALA B CA 1
ATOM 4366 C C . ALA B 1 163 ? 12.344 7.398 11.383 1 98.62 163 ALA B C 1
ATOM 4368 O O . ALA B 1 163 ? 12.656 6.492 12.156 1 98.62 163 ALA B O 1
ATOM 4369 N N . VAL B 1 164 ? 11.797 8.539 11.711 1 98.88 164 VAL B N 1
ATOM 4370 C CA . VAL B 1 164 ? 11.203 8.773 13.023 1 98.88 164 VAL B CA 1
ATOM 4371 C C . VAL B 1 164 ? 9.68 8.867 12.891 1 98.88 164 VAL B C 1
ATOM 4373 O O . VAL B 1 164 ? 9.172 9.625 12.062 1 98.88 164 VAL B O 1
ATOM 4376 N N . TYR B 1 165 ? 9.047 8.062 13.695 1 98.94 165 TYR B N 1
ATOM 4377 C CA . TYR B 1 165 ? 7.59 8.07 13.688 1 98.94 165 TYR B CA 1
ATOM 4378 C C . TYR B 1 165 ? 7.035 8.695 14.961 1 98.94 165 TYR B C 1
ATOM 4380 O O . TYR B 1 165 ? 7.23 8.164 16.062 1 98.94 165 TYR B O 1
ATOM 4388 N N . TYR B 1 166 ? 6.387 9.844 14.805 1 98.94 166 TYR B N 1
ATOM 4389 C CA . TYR B 1 166 ? 5.695 10.492 15.914 1 98.94 166 TYR B CA 1
ATOM 4390 C C . TYR B 1 166 ? 4.238 10.047 15.977 1 98.94 166 TYR B C 1
ATOM 4392 O O . TYR B 1 166 ? 3.496 10.188 15.008 1 98.94 166 TYR B O 1
ATOM 4400 N N . VAL B 1 167 ? 3.863 9.484 17.141 1 98.94 167 VAL B N 1
ATOM 4401 C CA . VAL B 1 167 ? 2.541 8.875 17.25 1 98.94 167 VAL B CA 1
ATOM 4402 C C . VAL B 1 167 ? 1.902 9.25 18.578 1 98.94 167 VAL B C 1
ATOM 4404 O O . VAL B 1 167 ? 2.598 9.625 19.531 1 98.94 167 VAL B O 1
ATOM 4407 N N . PRO B 1 168 ? 0.518 9.211 18.625 1 98.75 168 PRO B N 1
ATOM 4408 C CA . PRO B 1 168 ? -0.081 9.281 19.969 1 98.75 168 PRO B CA 1
ATOM 4409 C C . PRO B 1 168 ? 0.519 8.266 20.938 1 98.75 168 PRO B C 1
ATOM 4411 O O . PRO B 1 168 ? 0.809 7.133 20.547 1 98.75 168 PRO B O 1
ATOM 4414 N N . PRO B 1 169 ? 0.653 8.648 22.188 1 98.62 169 PRO B N 1
ATOM 4415 C CA . PRO B 1 169 ? 1.387 7.82 23.156 1 98.62 169 PRO B CA 1
ATOM 4416 C C . PRO B 1 169 ? 0.824 6.406 23.266 1 98.62 169 PRO B C 1
ATOM 4418 O O . PRO B 1 169 ? 1.58 5.453 23.469 1 98.62 169 PRO B O 1
ATOM 4421 N N . ASN B 1 170 ? -0.428 6.203 23.125 1 97.94 170 ASN B N 1
ATOM 4422 C CA . ASN B 1 170 ? -1.073 4.91 23.328 1 97.94 170 ASN B CA 1
ATOM 4423 C C . ASN B 1 170 ? -0.696 3.916 22.234 1 97.94 170 ASN B C 1
ATOM 4425 O O . ASN B 1 170 ? -0.952 2.717 22.359 1 97.94 170 ASN B O 1
ATOM 4429 N N . LEU B 1 171 ? -0.008 4.355 21.188 1 98.69 171 LEU B N 1
ATOM 4430 C CA . LEU B 1 171 ? 0.281 3.494 20.047 1 98.69 171 LEU B CA 1
ATOM 4431 C C . LEU B 1 171 ? 1.708 2.961 20.109 1 98.69 171 LEU B C 1
ATOM 4433 O O . LEU B 1 171 ? 2.053 2.006 19.406 1 98.69 171 LEU B O 1
ATOM 4437 N N . VAL B 1 172 ? 2.605 3.516 20.891 1 98.75 172 VAL B N 1
ATOM 4438 C CA . VAL B 1 172 ? 4.051 3.346 20.828 1 98.75 172 VAL B CA 1
ATOM 4439 C C . VAL B 1 172 ? 4.406 1.871 21 1 98.75 172 VAL B C 1
ATOM 4441 O O . VAL B 1 172 ? 5.023 1.261 20.125 1 98.75 172 VAL B O 1
ATOM 4444 N N . GLU B 1 173 ? 3.971 1.309 22.047 1 98.44 173 GLU B N 1
ATOM 4445 C CA . GLU B 1 173 ? 4.395 -0.044 22.406 1 98.44 173 GLU B CA 1
ATOM 4446 C C . GLU B 1 173 ? 3.857 -1.065 21.406 1 98.44 173 GLU B C 1
ATOM 4448 O O . GLU B 1 173 ? 4.586 -1.96 20.969 1 98.44 173 GLU B O 1
ATOM 4453 N N . THR B 1 174 ? 2.588 -0.924 21.062 1 98.44 174 THR B N 1
ATOM 4454 C CA . THR B 1 174 ? 1.972 -1.862 20.125 1 98.44 174 THR B CA 1
ATOM 4455 C C . THR B 1 174 ? 2.688 -1.836 18.781 1 98.44 174 THR B C 1
ATOM 4457 O O . THR B 1 174 ? 2.969 -2.887 18.203 1 98.44 174 THR B O 1
ATOM 4460 N N . LEU B 1 175 ? 3.018 -0.67 18.297 1 98.81 175 LEU B N 1
ATOM 4461 C CA . LEU B 1 175 ? 3.682 -0.552 17.016 1 98.81 175 LEU B CA 1
ATOM 4462 C C . LEU B 1 175 ? 5.066 -1.185 17.047 1 98.81 175 LEU B C 1
ATOM 4464 O O . LEU B 1 175 ? 5.48 -1.845 16.094 1 98.81 175 LEU B O 1
ATOM 4468 N N . ARG B 1 176 ? 5.789 -1.004 18.141 1 98.62 176 ARG B N 1
ATOM 4469 C CA . ARG B 1 176 ? 7.094 -1.643 18.281 1 98.62 176 ARG B CA 1
ATOM 4470 C C . ARG B 1 176 ? 6.965 -3.162 18.266 1 98.62 176 ARG B C 1
ATOM 4472 O O . ARG B 1 176 ? 7.758 -3.848 17.609 1 98.62 176 ARG B O 1
ATOM 4479 N N . ASN B 1 177 ? 5.957 -3.637 18.922 1 98.25 177 ASN B N 1
ATOM 4480 C CA . ASN B 1 177 ? 5.738 -5.078 18.984 1 98.25 177 ASN B CA 1
ATOM 4481 C C . ASN B 1 177 ? 5.371 -5.648 17.625 1 98.25 177 ASN B C 1
ATOM 4483 O O . ASN B 1 177 ? 5.82 -6.738 17.266 1 98.25 177 ASN B O 1
ATOM 4487 N N . VAL B 1 178 ? 4.547 -4.949 16.922 1 98.56 178 VAL B N 1
ATOM 4488 C CA . VAL B 1 178 ? 4.195 -5.387 15.578 1 98.56 178 VAL B CA 1
ATOM 4489 C C . VAL B 1 178 ? 5.457 -5.484 14.719 1 98.56 178 VAL B C 1
ATOM 4491 O O . VAL B 1 178 ? 5.641 -6.457 13.984 1 98.56 178 VAL B O 1
ATOM 4494 N N . GLY B 1 179 ? 6.328 -4.461 14.828 1 98.56 179 GLY B N 1
ATOM 4495 C CA . GLY B 1 179 ? 7.59 -4.504 14.102 1 98.56 179 GLY B CA 1
ATOM 4496 C C . GLY B 1 179 ? 8.406 -5.75 14.391 1 98.56 179 GLY B C 1
ATOM 4497 O O . GLY B 1 179 ? 8.891 -6.406 13.469 1 98.56 179 GLY B O 1
ATOM 4498 N N . LYS B 1 180 ? 8.492 -6.109 15.625 1 98.38 180 LYS B N 1
ATOM 4499 C CA . LYS B 1 180 ? 9.25 -7.285 16.031 1 98.38 180 LYS B CA 1
ATOM 4500 C C . LYS B 1 180 ? 8.641 -8.562 15.469 1 98.38 180 LYS B C 1
ATOM 4502 O O . LYS B 1 180 ? 9.359 -9.453 15.008 1 98.38 180 LYS B O 1
ATOM 4507 N N . GLN B 1 181 ? 7.348 -8.625 15.516 1 97.94 181 GLN B N 1
ATOM 4508 C CA . GLN B 1 181 ? 6.672 -9.805 14.992 1 97.94 181 GLN B CA 1
ATOM 4509 C C . GLN B 1 181 ? 6.852 -9.914 13.477 1 97.94 181 GLN B C 1
ATOM 4511 O O . GLN B 1 181 ? 7.129 -11 12.953 1 97.94 181 GLN B O 1
ATOM 4516 N N . LEU B 1 182 ? 6.734 -8.844 12.805 1 98.38 182 LEU B N 1
ATOM 4517 C CA . LEU B 1 182 ? 6.922 -8.852 11.359 1 98.38 182 LEU B CA 1
ATOM 4518 C C . LEU B 1 182 ? 8.344 -9.266 11 1 98.38 182 LEU B C 1
ATOM 4520 O O . LEU B 1 182 ? 8.555 -9.992 10.023 1 98.38 182 LEU B O 1
ATOM 4524 N N . HIS B 1 183 ? 9.289 -8.781 11.828 1 98.44 183 HIS B N 1
ATOM 4525 C CA . HIS B 1 183 ? 10.672 -9.195 11.617 1 98.44 183 HIS B CA 1
ATOM 4526 C C . HIS B 1 183 ? 10.812 -10.711 11.711 1 98.44 183 HIS B C 1
ATOM 4528 O O . HIS B 1 183 ? 11.555 -11.32 10.938 1 98.44 183 HIS B O 1
ATOM 4534 N N . SER B 1 184 ? 10.117 -11.281 12.531 1 97.88 184 SER B N 1
ATOM 4535 C CA . SER B 1 184 ? 10.281 -12.703 12.812 1 97.88 184 SER B CA 1
ATOM 4536 C C . SER B 1 184 ? 9.75 -13.562 11.664 1 97.88 184 SER B C 1
ATOM 4538 O O . SER B 1 184 ? 10.039 -14.758 11.594 1 97.88 184 SER B O 1
ATOM 4540 N N . LEU B 1 185 ? 8.945 -13.031 10.797 1 96.88 185 LEU B N 1
ATOM 4541 C CA . LEU B 1 185 ? 8.406 -13.766 9.664 1 96.88 185 LEU B CA 1
ATOM 4542 C C . LEU B 1 185 ? 9.523 -14.25 8.742 1 96.88 185 LEU B C 1
ATOM 4544 O O . LEU B 1 185 ? 9.422 -15.32 8.141 1 96.88 185 LEU B O 1
ATOM 4548 N N . SER B 1 186 ? 10.562 -13.414 8.617 1 94.69 186 SER B N 1
ATOM 4549 C CA . SER B 1 186 ? 11.617 -13.742 7.668 1 94.69 186 SER B CA 1
ATOM 4550 C C . SER B 1 186 ? 13 -13.5 8.273 1 94.69 186 SER B C 1
ATOM 4552 O O . SER B 1 186 ? 14.016 -13.836 7.664 1 94.69 186 SER B O 1
ATOM 4554 N N . GLY B 1 187 ? 13.039 -12.875 9.406 1 94.75 187 GLY B N 1
ATOM 4555 C CA . GLY B 1 187 ? 14.297 -12.555 10.055 1 94.75 187 GLY B CA 1
ATOM 4556 C C . GLY B 1 187 ? 14.961 -11.305 9.492 1 94.75 187 GLY B C 1
ATOM 4557 O O . GLY B 1 187 ? 16.125 -11.031 9.789 1 94.75 187 GLY B O 1
ATOM 4558 N N . THR B 1 188 ? 14.289 -10.617 8.57 1 91.75 188 THR B N 1
ATOM 4559 C CA . THR B 1 188 ? 14.766 -9.391 7.922 1 91.75 188 THR B CA 1
ATOM 4560 C C . THR B 1 188 ? 13.594 -8.516 7.5 1 91.75 188 THR B C 1
ATOM 4562 O O . THR B 1 188 ? 12.469 -9 7.359 1 91.75 188 THR B O 1
ATOM 4565 N N . PRO B 1 189 ? 13.828 -7.199 7.422 1 95.94 189 PRO B N 1
ATOM 4566 C CA . PRO B 1 189 ? 15.086 -6.516 7.738 1 95.94 189 PRO B CA 1
ATOM 4567 C C . PRO B 1 189 ? 15.188 -6.125 9.211 1 95.94 189 PRO B C 1
ATOM 4569 O O . PRO B 1 189 ? 14.164 -5.98 9.891 1 95.94 189 PRO B O 1
ATOM 4572 N N . ASP B 1 190 ? 16.359 -5.77 9.695 1 97.25 190 ASP B N 1
ATOM 4573 C CA . ASP B 1 190 ? 16.625 -5.496 11.102 1 97.25 190 ASP B CA 1
ATOM 4574 C C . ASP B 1 190 ? 15.984 -4.176 11.539 1 97.25 190 ASP B C 1
ATOM 4576 O O . ASP B 1 190 ? 15.766 -3.949 12.727 1 97.25 190 ASP B O 1
ATOM 4580 N N . ILE B 1 191 ? 15.695 -3.334 10.602 1 98.19 191 ILE B N 1
ATOM 4581 C CA . ILE B 1 191 ? 15.117 -2.037 10.93 1 98.19 191 ILE B CA 1
ATOM 4582 C C . ILE B 1 191 ? 13.789 -2.236 11.664 1 98.19 191 ILE B C 1
ATOM 4584 O O . ILE B 1 191 ? 13.375 -1.383 12.453 1 98.19 191 ILE B O 1
ATOM 4588 N N . LEU B 1 192 ? 13.125 -3.34 11.453 1 98.44 192 LEU B N 1
ATOM 4589 C CA . LEU B 1 192 ? 11.844 -3.629 12.086 1 98.44 192 LEU B CA 1
ATOM 4590 C C . LEU B 1 192 ? 12.008 -3.863 13.578 1 98.44 192 LEU B C 1
ATOM 4592 O O . LEU B 1 192 ? 11.055 -3.729 14.352 1 98.44 192 LEU B O 1
ATOM 4596 N N . LEU B 1 193 ? 13.203 -4.211 14.031 1 97.69 193 LEU B N 1
ATOM 4597 C CA . LEU B 1 193 ? 13.492 -4.457 15.438 1 97.69 193 LEU B CA 1
ATOM 4598 C C . LEU B 1 193 ? 13.75 -3.15 16.172 1 97.69 193 LEU B C 1
ATOM 4600 O O . LEU B 1 193 ? 13.609 -3.084 17.406 1 97.69 193 LEU B O 1
ATOM 4604 N N . ASP B 1 194 ? 14.195 -2.166 15.367 1 96.31 194 ASP B N 1
ATOM 4605 C CA . ASP B 1 194 ? 14.664 -0.928 15.984 1 96.31 194 ASP B CA 1
ATOM 4606 C C . ASP B 1 194 ? 13.914 0.281 15.43 1 96.31 194 ASP B C 1
ATOM 4608 O O . ASP B 1 194 ? 14.539 1.255 15 1 96.31 194 ASP B O 1
ATOM 4612 N N . LEU B 1 195 ? 12.625 0.135 15.375 1 98.62 195 LEU B N 1
ATOM 4613 C CA . LEU B 1 195 ? 11.828 1.258 14.891 1 98.62 195 LEU B CA 1
ATOM 4614 C C . LEU B 1 195 ? 11.906 2.436 15.859 1 98.62 195 LEU B C 1
ATOM 4616 O O . LEU B 1 195 ? 11.742 2.262 17.078 1 98.62 195 LEU B O 1
ATOM 4620 N N . ASP B 1 196 ? 12.188 3.648 15.367 1 98.75 196 ASP B N 1
ATOM 4621 C CA . ASP B 1 196 ? 12.18 4.863 16.172 1 98.75 196 ASP B CA 1
ATOM 4622 C C . ASP B 1 196 ? 10.773 5.453 16.266 1 98.75 196 ASP B C 1
ATOM 4624 O O . ASP B 1 196 ? 10.406 6.324 15.469 1 98.75 196 ASP B O 1
ATOM 4628 N N . ILE B 1 197 ? 10 4.996 17.219 1 98.88 197 ILE B N 1
ATOM 4629 C CA . ILE B 1 197 ? 8.633 5.445 17.469 1 98.88 197 ILE B CA 1
ATOM 4630 C C . ILE B 1 197 ? 8.594 6.316 18.719 1 98.88 197 ILE B C 1
ATOM 4632 O O . ILE B 1 197 ? 8.914 5.852 19.812 1 98.88 197 ILE B O 1
ATOM 4636 N N . ARG B 1 198 ? 8.188 7.559 18.531 1 98.88 198 ARG B N 1
ATOM 4637 C CA . ARG B 1 198 ? 8.195 8.531 19.625 1 98.88 198 ARG B CA 1
ATOM 4638 C C . ARG B 1 198 ? 6.793 9.047 19.906 1 98.88 198 ARG B C 1
ATOM 4640 O O . ARG B 1 198 ? 6.051 9.383 18.984 1 98.88 198 ARG B O 1
ATOM 4647 N N . PRO B 1 199 ? 6.473 9.133 21.156 1 98.88 199 PRO B N 1
ATOM 4648 C CA . PRO B 1 199 ? 5.176 9.719 21.5 1 98.88 199 PRO B CA 1
ATOM 4649 C C . PRO B 1 199 ? 5.141 11.234 21.297 1 98.88 199 PRO B C 1
ATOM 4651 O O . PRO B 1 199 ? 6.141 11.914 21.531 1 98.88 199 PRO B O 1
ATOM 4654 N N . ILE B 1 200 ? 4.043 11.75 20.844 1 98.88 200 ILE B N 1
ATOM 4655 C CA . ILE B 1 200 ? 3.781 13.18 20.75 1 98.88 200 ILE B CA 1
ATOM 4656 C C . ILE B 1 200 ? 2.324 13.461 21.109 1 98.88 200 ILE B C 1
ATOM 4658 O O . ILE B 1 200 ? 1.431 12.688 20.766 1 98.88 200 ILE B O 1
ATOM 4662 N N . GLN B 1 201 ? 2.061 14.477 21.812 1 98.56 201 GLN B N 1
ATOM 4663 C CA . GLN B 1 201 ? 0.717 14.844 22.25 1 98.56 201 GLN B CA 1
ATOM 4664 C C . GLN B 1 201 ? 0.563 16.359 22.359 1 98.56 201 GLN B C 1
ATOM 4666 O O . GLN B 1 201 ? 1.555 17.094 22.344 1 98.56 201 GLN B O 1
ATOM 4671 N N . PRO B 1 202 ? -0.694 16.859 22.359 1 97.81 202 PRO B N 1
ATOM 4672 C CA . PRO B 1 202 ? -0.881 18.297 22.5 1 97.81 202 PRO B CA 1
ATOM 4673 C C . PRO B 1 202 ? -0.06 18.891 23.656 1 97.81 202 PRO B C 1
ATOM 4675 O O . PRO B 1 202 ? -0.043 18.344 24.75 1 97.81 202 PRO B O 1
ATOM 4678 N N . GLY B 1 203 ? 0.578 19.922 23.391 1 97.56 203 GLY B N 1
ATOM 4679 C CA . GLY B 1 203 ? 1.516 20.531 24.312 1 97.56 203 GLY B CA 1
ATOM 4680 C C . GLY B 1 203 ? 2.965 20.328 23.922 1 97.56 203 GLY B C 1
ATOM 4681 O O . GLY B 1 203 ? 3.842 21.078 24.359 1 97.56 203 GLY B O 1
ATOM 4682 N N . ASP B 1 204 ? 3.207 19.266 23.109 1 98.44 204 ASP B N 1
ATOM 4683 C CA . ASP B 1 204 ? 4.547 19 22.594 1 98.44 204 ASP B CA 1
ATOM 4684 C C . ASP B 1 204 ? 4.816 19.781 21.312 1 98.44 204 ASP B C 1
ATOM 4686 O O . ASP B 1 204 ? 3.898 20.375 20.734 1 98.44 204 ASP B O 1
ATOM 4690 N N . SER B 1 205 ? 6.07 19.875 20.953 1 98.12 205 SER B N 1
ATOM 4691 C CA . SER B 1 205 ? 6.52 20.453 19.688 1 98.12 205 SER B CA 1
ATOM 4692 C C . SER B 1 205 ? 7.75 19.734 19.156 1 98.12 205 SER B C 1
ATOM 4694 O O . SER B 1 205 ? 8.578 19.25 19.922 1 98.12 205 SER B O 1
ATOM 4696 N N . VAL B 1 206 ? 7.816 19.609 17.844 1 98.62 206 VAL B N 1
ATOM 4697 C CA . VAL B 1 206 ? 8.953 18.969 17.188 1 98.62 206 VAL B CA 1
ATOM 4698 C C . VAL B 1 206 ? 9.531 19.906 16.125 1 98.62 206 VAL B C 1
ATOM 4700 O O . VAL B 1 206 ? 8.828 20.312 15.195 1 98.62 206 VAL B O 1
ATOM 4703 N N . LEU B 1 207 ? 10.812 20.266 16.297 1 97.94 207 LEU B N 1
ATOM 4704 C CA . LEU B 1 207 ? 11.523 20.984 15.242 1 97.94 207 LEU B CA 1
ATOM 4705 C C . LEU B 1 207 ? 11.898 20.047 14.094 1 97.94 207 LEU B C 1
ATOM 4707 O O . LEU B 1 207 ? 12.82 19.25 14.227 1 97.94 207 LEU B O 1
ATOM 4711 N N . VAL B 1 208 ? 11.211 20.156 12.984 1 97.25 208 VAL B N 1
ATOM 4712 C CA . VAL B 1 208 ? 11.469 19.25 11.875 1 97.25 208 VAL B CA 1
ATOM 4713 C C . VAL B 1 208 ? 12.617 19.781 11.023 1 97.25 208 VAL B C 1
ATOM 4715 O O . VAL B 1 208 ? 13.352 19 10.398 1 97.25 208 VAL B O 1
ATOM 4718 N N . THR B 1 209 ? 12.711 21.031 10.828 1 96.38 209 THR B N 1
ATOM 4719 C CA . THR B 1 209 ? 13.875 21.766 10.336 1 96.38 209 THR B CA 1
ATOM 4720 C C . THR B 1 209 ? 14.156 22.984 11.219 1 96.38 209 THR B C 1
ATOM 4722 O O . THR B 1 209 ? 13.352 23.328 12.086 1 96.38 209 THR B O 1
ATOM 4725 N N . PRO B 1 210 ? 15.266 23.594 10.992 1 94 210 PRO B N 1
ATOM 4726 C CA . PRO B 1 210 ? 15.508 24.812 11.766 1 94 210 PRO B CA 1
ATOM 4727 C C . PRO B 1 210 ? 14.43 25.875 11.555 1 94 210 PRO B C 1
ATOM 4729 O O . PRO B 1 210 ? 14.227 26.719 12.422 1 94 210 PRO B O 1
ATOM 4732 N N . GLU B 1 211 ? 13.75 25.734 10.477 1 95.5 211 GLU B N 1
ATOM 4733 C CA . GLU B 1 211 ? 12.805 26.781 10.125 1 95.5 211 GLU B CA 1
ATOM 4734 C C . GLU B 1 211 ? 11.359 26.328 10.352 1 95.5 211 GLU B C 1
ATOM 4736 O O . GLU B 1 211 ? 10.438 27.141 10.289 1 95.5 211 GLU B O 1
ATOM 4741 N N . TYR B 1 212 ? 11.18 25 10.633 1 97.75 212 TYR B N 1
ATOM 4742 C CA . TYR B 1 212 ? 9.812 24.5 10.711 1 97.75 212 TYR B CA 1
ATOM 4743 C C . TYR B 1 212 ? 9.609 23.672 11.977 1 97.75 212 TYR B C 1
ATOM 4745 O O . TYR B 1 212 ? 10.484 22.906 12.367 1 97.75 212 TYR B O 1
ATOM 4753 N N . GLU B 1 213 ? 8.422 23.891 12.516 1 98.19 213 GLU B N 1
ATOM 4754 C CA . GLU B 1 213 ? 8.016 23.172 13.719 1 98.19 213 GLU B CA 1
ATOM 4755 C C . GLU B 1 213 ? 6.617 22.578 13.562 1 98.19 213 GLU B C 1
ATOM 4757 O O . GLU B 1 213 ? 5.75 23.188 12.93 1 98.19 213 GLU B O 1
ATOM 4762 N N . ILE B 1 214 ? 6.43 21.375 14.18 1 98.81 214 ILE B N 1
ATOM 4763 C CA . ILE B 1 214 ? 5.113 20.75 14.133 1 98.81 214 ILE B CA 1
ATOM 4764 C C . ILE B 1 214 ? 4.57 20.594 15.555 1 98.81 214 ILE B C 1
ATOM 4766 O O . ILE B 1 214 ? 5.289 20.156 16.453 1 98.81 214 ILE B O 1
ATOM 4770 N N . ARG B 1 215 ? 3.316 21 15.727 1 98.75 215 ARG B N 1
ATOM 4771 C CA . ARG B 1 215 ? 2.611 20.875 17 1 98.75 215 ARG B CA 1
ATOM 4772 C C . ARG B 1 215 ? 1.299 20.109 16.828 1 98.75 215 ARG B C 1
ATOM 4774 O O . ARG B 1 215 ? 0.499 20.438 15.945 1 98.75 215 ARG B O 1
ATOM 4781 N N . PRO B 1 216 ? 1.106 19.078 17.688 1 98.69 216 PRO B N 1
ATOM 4782 C CA . PRO B 1 216 ? -0.167 18.359 17.625 1 98.69 216 PRO B CA 1
ATOM 4783 C C . PRO B 1 216 ? -1.306 19.109 18.312 1 98.69 216 PRO B C 1
ATOM 4785 O O . PRO B 1 216 ? -1.058 19.953 19.172 1 98.69 216 PRO B O 1
ATOM 4788 N N . PHE B 1 217 ? -2.541 18.875 17.906 1 98.56 217 PHE B N 1
ATOM 4789 C CA . PHE B 1 217 ? -3.742 19.328 18.594 1 98.56 217 PHE B CA 1
ATOM 4790 C C . PHE B 1 217 ? -4.785 18.219 18.656 1 98.56 217 PHE B C 1
ATOM 4792 O O . PHE B 1 217 ? -4.805 17.328 17.797 1 98.56 217 PHE B O 1
ATOM 4799 N N . ALA B 1 218 ? -5.637 18.219 19.609 1 97.88 218 ALA B N 1
ATOM 4800 C CA . ALA B 1 218 ? -6.645 17.172 19.797 1 97.88 218 ALA B CA 1
ATOM 4801 C C . ALA B 1 218 ? -7.758 17.297 18.766 1 97.88 218 ALA B C 1
ATOM 4803 O O . ALA B 1 218 ? -8.148 18.406 18.391 1 97.88 218 ALA B O 1
ATOM 4804 N N . THR B 1 219 ? -8.242 16.156 18.25 1 98.19 219 THR B N 1
ATOM 4805 C CA . THR B 1 219 ? -9.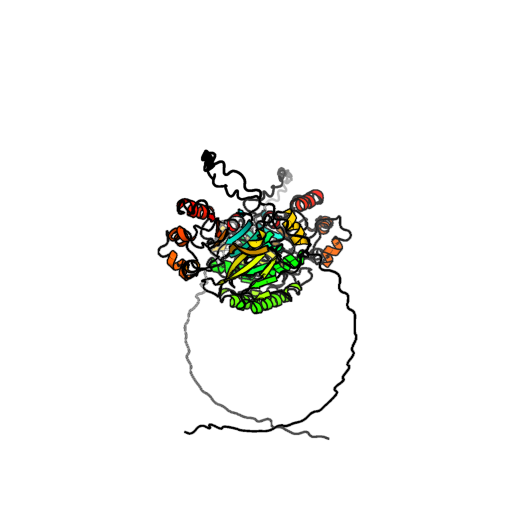398 16.109 17.359 1 98.19 219 THR B CA 1
ATOM 4806 C C . THR B 1 219 ? -10.508 15.258 17.953 1 98.19 219 THR B C 1
ATOM 4808 O O . THR B 1 219 ? -10.391 14.781 19.094 1 98.19 219 THR B O 1
ATOM 4811 N N . PHE B 1 220 ? -11.664 15.195 17.266 1 98.06 220 PHE B N 1
ATOM 4812 C CA . PHE B 1 220 ? -12.82 14.43 17.719 1 98.06 220 PHE B CA 1
ATOM 4813 C C . PHE B 1 220 ? -13.07 13.242 16.797 1 98.06 220 PHE B C 1
ATOM 4815 O O . PHE B 1 220 ? -13.57 13.406 15.688 1 98.06 220 PHE B O 1
ATOM 4822 N N . HIS B 1 221 ? -12.727 12.047 17.25 1 98 221 HIS B N 1
ATOM 4823 C CA . HIS B 1 221 ? -12.891 10.805 16.5 1 98 221 HIS B CA 1
ATOM 4824 C C . HIS B 1 221 ? -13.227 9.641 17.422 1 98 221 HIS B C 1
ATOM 4826 O O . HIS B 1 221 ? -13.359 9.82 18.641 1 98 221 HIS B O 1
ATOM 4832 N N . ARG B 1 222 ? -13.508 8.5 16.875 1 96.69 222 ARG B N 1
ATOM 4833 C CA . ARG B 1 222 ? -14.008 7.352 17.625 1 96.69 222 ARG B CA 1
ATOM 4834 C C . ARG B 1 222 ? -12.914 6.758 18.516 1 96.69 222 ARG B C 1
ATOM 4836 O O . ARG B 1 222 ? -13.203 5.984 19.422 1 96.69 222 ARG B O 1
ATOM 4843 N N . VAL B 1 223 ? -11.672 7.039 18.234 1 97.38 223 VAL B N 1
ATOM 4844 C CA . VAL B 1 223 ? -10.5 6.656 19 1 97.38 223 VAL B CA 1
ATOM 4845 C C . VAL B 1 223 ? -9.648 7.891 19.297 1 97.38 223 VAL B C 1
ATOM 4847 O O . VAL B 1 223 ? -9.844 8.945 18.688 1 97.38 223 VAL B O 1
ATOM 4850 N N . PRO B 1 224 ? -8.742 7.785 20.312 1 97.31 224 PRO B N 1
ATOM 4851 C CA . PRO B 1 224 ? -7.852 8.93 20.516 1 97.31 224 PRO B CA 1
ATOM 4852 C C . PRO B 1 224 ? -7.184 9.383 19.219 1 97.31 224 PRO B C 1
ATOM 4854 O O . PRO B 1 224 ? -6.617 8.562 18.484 1 97.31 224 PRO B O 1
ATOM 4857 N N . SER B 1 225 ? -7.34 10.664 18.938 1 98.38 225 SER B N 1
ATOM 4858 C CA . SER B 1 225 ? -6.867 11.188 17.656 1 98.38 225 SER B CA 1
ATOM 4859 C C . SER B 1 225 ? -6.336 12.609 17.812 1 98.38 225 SER B C 1
ATOM 4861 O O . SER B 1 225 ? -6.66 13.305 18.781 1 98.38 225 SER B O 1
ATOM 4863 N N . GLN B 1 226 ? -5.469 12.961 16.953 1 98.69 226 GLN B N 1
ATOM 4864 C CA . GLN B 1 226 ? -4.883 14.297 16.953 1 98.69 226 GLN B CA 1
ATOM 4865 C C . GLN B 1 226 ? -4.543 14.742 15.523 1 98.69 226 GLN B C 1
ATOM 4867 O O . GLN B 1 226 ? -4.41 13.906 14.625 1 98.69 226 GLN B O 1
ATOM 4872 N N . GLY B 1 227 ? -4.527 16.016 15.305 1 98.81 227 GLY B N 1
ATOM 4873 C CA . GLY B 1 227 ? -4.016 16.641 14.094 1 98.81 227 GLY B CA 1
ATOM 4874 C C . GLY B 1 227 ? -2.68 17.328 14.297 1 98.81 227 GLY B C 1
ATOM 4875 O O . GLY B 1 227 ? -2.086 17.234 15.375 1 98.81 227 GLY B O 1
ATOM 4876 N N . TYR B 1 228 ? -2.219 18 13.227 1 98.94 228 TYR B N 1
ATOM 4877 C CA . TYR B 1 228 ? -0.893 18.609 13.297 1 98.94 228 TYR B CA 1
ATOM 4878 C C . TYR B 1 228 ? -0.886 19.984 12.633 1 98.94 228 TYR B C 1
ATOM 4880 O O . TYR B 1 228 ? -1.508 20.172 11.594 1 98.94 228 TYR B O 1
ATOM 4888 N N . LEU B 1 229 ? -0.207 20.922 13.281 1 98.88 229 LEU B N 1
ATOM 4889 C CA . LEU B 1 229 ? 0.055 22.25 12.758 1 98.88 229 LEU B CA 1
ATOM 4890 C C . LEU B 1 229 ? 1.528 22.422 12.398 1 98.88 229 LEU B C 1
ATOM 4892 O O . LEU B 1 229 ? 2.406 22.094 13.195 1 98.88 229 LEU B O 1
ATOM 4896 N N . LEU B 1 230 ? 1.784 22.828 11.227 1 98.81 230 LEU B N 1
ATOM 4897 C CA . LEU B 1 230 ? 3.129 23.172 10.781 1 98.81 230 LEU B CA 1
ATOM 4898 C C . LEU B 1 230 ? 3.365 24.688 10.883 1 98.81 230 LEU B C 1
ATOM 4900 O O . LEU B 1 230 ? 2.633 25.469 10.281 1 98.81 230 LEU B O 1
ATOM 4904 N N . TYR B 1 231 ? 4.348 25.062 11.617 1 98.31 231 TYR B N 1
ATOM 4905 C CA . TYR B 1 231 ? 4.715 26.453 11.812 1 98.31 231 TYR B CA 1
ATOM 4906 C C . TYR B 1 231 ? 6.012 26.781 11.086 1 98.31 231 TYR B C 1
ATOM 4908 O O . TYR B 1 231 ? 6.906 25.953 10.977 1 98.31 231 TYR B O 1
ATOM 4916 N N . HIS B 1 232 ? 6.109 27.938 10.617 1 97.56 232 HIS B N 1
ATOM 4917 C CA . HIS B 1 232 ? 7.324 28.469 10 1 97.56 232 HIS B CA 1
ATOM 4918 C C . HIS B 1 232 ? 7.93 29.594 10.844 1 97.56 232 HIS B C 1
ATOM 4920 O O . HIS B 1 232 ? 7.215 30.484 11.297 1 97.56 232 HIS B O 1
ATOM 4926 N N . ARG B 1 233 ? 9.195 29.516 11.039 1 95.31 233 ARG B N 1
ATOM 4927 C CA . ARG B 1 233 ? 9.922 30.531 11.805 1 95.31 233 ARG B CA 1
ATOM 4928 C C . ARG B 1 233 ? 10.047 31.828 11.016 1 95.31 233 ARG B C 1
ATOM 4930 O O . ARG B 1 233 ? 10.438 31.812 9.844 1 95.31 233 ARG B O 1
ATOM 4937 N N . TYR B 1 234 ? 9.672 32.875 11.648 1 92.44 234 TYR B N 1
ATOM 4938 C CA . TYR B 1 234 ? 9.789 34.219 11.055 1 92.44 234 TYR B CA 1
ATOM 4939 C C . TYR B 1 234 ? 10.594 35.125 11.953 1 92.44 234 TYR B C 1
ATOM 4941 O O . TYR B 1 234 ? 10.359 35.188 13.164 1 92.44 234 TYR B O 1
ATOM 4949 N N . LYS B 1 235 ? 11.609 35.781 11.352 1 88.88 235 LYS B N 1
ATOM 4950 C CA . LYS B 1 235 ? 12.438 36.75 12.07 1 88.88 235 LYS B CA 1
ATOM 4951 C C . LYS B 1 235 ? 12.117 38.188 11.633 1 88.88 235 LYS B C 1
ATOM 4953 O O . LYS B 1 235 ? 12.109 38.469 10.438 1 88.88 235 LYS B O 1
ATOM 4958 N N . ARG B 1 236 ? 11.781 38.938 12.633 1 88.5 236 ARG B N 1
ATOM 4959 C CA . ARG B 1 236 ? 11.547 40.344 12.375 1 88.5 236 ARG B CA 1
ATOM 4960 C C . ARG B 1 236 ? 12.422 41.219 13.273 1 88.5 236 ARG B C 1
ATOM 4962 O O . ARG B 1 236 ? 12.648 40.875 14.438 1 88.5 236 ARG B O 1
ATOM 4969 N N . LEU B 1 237 ? 12.875 42.219 12.656 1 87.81 237 LEU B N 1
ATOM 4970 C CA . LEU B 1 237 ? 13.656 43.156 13.445 1 87.81 237 LEU B CA 1
ATOM 4971 C C . LEU B 1 237 ? 12.836 43.719 14.602 1 87.81 237 LEU B C 1
ATOM 4973 O O . LEU B 1 237 ? 11.68 44.094 14.414 1 87.81 237 LEU B O 1
ATOM 4977 N N . LYS B 1 238 ? 13.445 43.781 15.742 1 89.38 238 LYS B N 1
ATOM 4978 C CA . LYS B 1 238 ? 12.781 44.375 16.891 1 89.38 238 LYS B CA 1
ATOM 4979 C C . LYS B 1 238 ? 12.453 45.844 16.625 1 89.38 238 LYS B C 1
ATOM 4981 O O . LYS B 1 238 ? 13.195 46.531 15.914 1 89.38 238 LYS B O 1
ATOM 4986 N N . PRO B 1 239 ? 11.281 46.219 17.172 1 89.69 239 PRO B N 1
ATOM 4987 C CA . PRO B 1 239 ? 10.852 47.625 16.922 1 89.69 239 PRO B CA 1
ATOM 4988 C C . PRO B 1 239 ? 11.953 48.625 17.234 1 89.69 239 PRO B C 1
ATOM 4990 O O . PRO B 1 239 ? 12.078 49.625 16.531 1 89.69 239 PRO B O 1
ATOM 4993 N N . LEU B 1 240 ? 12.773 48.344 18.188 1 87.19 240 LEU B N 1
ATOM 4994 C CA . LEU B 1 240 ? 13.82 49.25 18.625 1 87.19 240 LEU B CA 1
ATOM 4995 C C . LEU B 1 240 ? 14.852 49.469 17.531 1 87.19 240 LEU B C 1
ATOM 4997 O O . LEU B 1 240 ? 15.5 50.5 17.469 1 87.19 240 LEU B O 1
ATOM 5001 N N . TYR B 1 241 ? 14.859 48.469 16.703 1 87.38 241 TYR B N 1
ATOM 5002 C CA . TYR B 1 241 ? 15.938 48.531 15.719 1 87.38 241 TYR B CA 1
ATOM 5003 C C . TYR B 1 241 ? 15.398 48.812 14.32 1 87.38 241 TYR B C 1
ATOM 5005 O O . TYR B 1 241 ? 16.156 48.844 13.352 1 87.38 241 TYR B O 1
ATOM 5013 N N . ARG B 1 242 ? 14.102 48.906 14.156 1 87.75 242 ARG B N 1
ATOM 5014 C CA . ARG B 1 242 ? 13.453 49.031 12.852 1 87.75 242 ARG B CA 1
ATOM 5015 C C . ARG B 1 242 ? 13.828 50.344 12.172 1 87.75 242 ARG B C 1
ATOM 5017 O O . ARG B 1 242 ? 13.711 50.469 10.945 1 87.75 242 ARG B O 1
ATOM 5024 N N . HIS B 1 243 ? 14.32 51.25 12.922 1 89.44 243 HIS B N 1
ATOM 5025 C CA . HIS B 1 243 ? 14.68 52.562 12.367 1 89.44 243 HIS B CA 1
ATOM 5026 C C . HIS B 1 243 ? 16.094 52.562 11.789 1 89.44 243 HIS B C 1
ATOM 5028 O O . HIS B 1 243 ? 16.484 53.469 11.078 1 89.44 243 HIS B O 1
ATOM 5034 N N . LEU B 1 244 ? 16.766 51.531 12.195 1 87.31 244 LEU B N 1
ATOM 5035 C CA . LEU B 1 244 ? 18.156 51.438 11.766 1 87.31 244 LEU B CA 1
ATOM 5036 C C . LEU B 1 244 ? 18.266 51.125 10.281 1 87.31 244 LEU B C 1
ATOM 5038 O O . LEU B 1 244 ? 17.375 50.5 9.719 1 87.31 244 LEU B O 1
ATOM 5042 N N . ARG B 1 245 ? 19.406 51.562 9.734 1 87.56 245 ARG B N 1
ATOM 5043 C CA . ARG B 1 245 ? 19.688 51.281 8.328 1 87.56 245 ARG B CA 1
ATOM 5044 C C . ARG B 1 245 ? 20.25 49.875 8.148 1 87.56 245 ARG B C 1
ATOM 5046 O O . ARG B 1 245 ? 20.844 49.312 9.07 1 87.56 245 ARG B O 1
ATOM 5053 N N . PRO B 1 246 ? 19.953 49.25 7.004 1 87.19 246 PRO B N 1
ATOM 5054 C CA . PRO B 1 246 ? 20.422 47.875 6.73 1 87.19 246 PRO B CA 1
ATOM 5055 C C . PRO B 1 246 ? 21.891 47.688 7.051 1 87.19 246 PRO B C 1
ATOM 5057 O O . PRO B 1 246 ? 22.281 46.656 7.586 1 87.19 246 PRO B O 1
ATOM 5060 N N . LYS B 1 247 ? 22.703 48.688 6.707 1 88.19 247 LYS B N 1
ATOM 5061 C CA . LYS B 1 247 ? 24.141 48.594 6.996 1 88.19 247 LYS B CA 1
ATOM 5062 C C . LYS B 1 247 ? 24.391 48.531 8.5 1 88.19 247 LYS B C 1
ATOM 5064 O O . LYS B 1 247 ? 25.266 47.781 8.945 1 88.19 247 LYS B O 1
ATOM 5069 N N . GLU B 1 248 ? 23.609 49.375 9.242 1 84.06 248 GLU B N 1
ATOM 5070 C CA . GLU B 1 248 ? 23.719 49.375 10.695 1 84.06 248 GLU B CA 1
ATOM 5071 C C . GLU B 1 248 ? 23.266 48.031 11.281 1 84.06 248 GLU B C 1
ATOM 5073 O O . GLU B 1 248 ? 23.844 47.531 12.234 1 84.06 248 GLU B O 1
ATOM 5078 N N . ILE B 1 249 ? 22.219 47.562 10.688 1 86 249 ILE B N 1
ATOM 5079 C CA . ILE B 1 249 ? 21.688 46.25 11.133 1 86 249 ILE B CA 1
ATOM 5080 C C . ILE B 1 249 ? 22.734 45.188 10.906 1 86 249 ILE B C 1
ATOM 5082 O O . ILE B 1 249 ? 22.969 44.344 11.781 1 86 249 ILE B O 1
ATOM 5086 N N . ALA B 1 250 ? 23.344 45.188 9.812 1 85.31 250 ALA B N 1
ATOM 5087 C CA . ALA B 1 250 ? 24.391 44.219 9.477 1 85.31 250 ALA B CA 1
ATOM 5088 C C . ALA B 1 250 ? 25.547 44.281 10.477 1 85.31 250 ALA B C 1
ATOM 5090 O O . ALA B 1 250 ? 26.078 43.25 10.883 1 85.31 250 ALA B O 1
ATOM 5091 N N . VAL B 1 251 ? 25.922 45.469 10.812 1 80.38 251 VAL B N 1
ATOM 5092 C CA . VAL B 1 251 ? 27 45.656 11.781 1 80.38 251 VAL B CA 1
ATOM 5093 C C . VAL B 1 251 ? 26.609 45.094 13.133 1 80.38 251 VAL B C 1
ATOM 5095 O O . VAL B 1 251 ? 27.406 44.438 13.805 1 80.38 251 VAL B O 1
ATOM 5098 N N . MET B 1 252 ? 25.328 45.406 13.391 1 80.81 252 MET B N 1
ATOM 5099 C CA . MET B 1 252 ? 24.828 44.938 14.672 1 80.81 252 MET B CA 1
ATOM 5100 C C . MET B 1 252 ? 24.75 43.406 14.68 1 80.81 252 MET B C 1
ATOM 5102 O O . MET B 1 252 ? 25.062 42.781 15.695 1 80.81 252 MET B O 1
ATOM 5106 N N . GLU B 1 253 ? 24.375 42.781 13.57 1 81.12 253 GLU B N 1
ATOM 5107 C CA . GLU B 1 253 ? 24.297 41.344 13.445 1 81.12 253 GLU B CA 1
ATOM 5108 C C . GLU B 1 253 ? 25.672 40.688 13.594 1 81.12 253 GLU B C 1
ATOM 5110 O O . GLU B 1 253 ? 25.812 39.625 14.203 1 81.12 253 GLU B O 1
ATOM 5115 N N . ASN B 1 254 ? 26.609 41.375 13.133 1 78.75 254 ASN B N 1
ATOM 5116 C CA . ASN B 1 254 ? 27.969 40.875 13.164 1 78.75 254 ASN B CA 1
ATOM 5117 C C . ASN B 1 254 ? 28.625 41.125 14.523 1 78.75 254 ASN B C 1
ATOM 5119 O O . ASN B 1 254 ? 29.391 40.281 15 1 78.75 254 ASN B O 1
ATOM 5123 N N . GLN B 1 255 ? 28.422 42.281 15.062 1 70.19 255 GLN B N 1
ATOM 5124 C CA . GLN B 1 255 ? 29.125 42.688 16.281 1 70.19 255 GLN B CA 1
ATOM 5125 C C . GLN B 1 255 ? 28.438 42.125 17.516 1 70.19 255 GLN B C 1
ATOM 5127 O O . GLN B 1 255 ? 29.109 41.812 18.516 1 70.19 255 GLN B O 1
ATOM 5132 N N . CYS B 1 256 ? 27.078 42.219 17.453 1 60.84 256 CYS B N 1
ATOM 5133 C CA . CYS B 1 256 ? 26.359 41.812 18.656 1 60.84 256 CYS B CA 1
ATOM 5134 C C . CYS B 1 256 ? 25.719 40.469 18.453 1 60.84 256 CYS B C 1
ATOM 5136 O O . CYS B 1 256 ? 24.484 40.344 18.375 1 60.84 256 CYS B O 1
ATOM 5138 N N . ARG B 1 257 ? 26.531 39.5 18.109 1 58.84 257 ARG B N 1
ATOM 5139 C CA . ARG B 1 257 ? 26.062 38.156 17.875 1 58.84 257 ARG B CA 1
ATOM 5140 C C . ARG B 1 257 ? 25.109 37.688 19 1 58.84 257 ARG B C 1
ATOM 5142 O O . ARG B 1 257 ? 24.203 36.906 18.766 1 58.84 257 ARG B O 1
ATOM 5149 N N . GLU B 1 258 ? 25.5 38.375 20.094 1 57.19 258 GLU B N 1
ATOM 5150 C CA . GLU B 1 258 ? 24.781 37.938 21.281 1 57.19 258 GLU B CA 1
ATOM 5151 C C . GLU B 1 258 ? 23.406 38.594 21.391 1 57.19 258 GLU B C 1
ATOM 5153 O O . GLU B 1 258 ? 22.516 38.031 22.031 1 57.19 258 GLU B O 1
ATOM 5158 N N . GLU B 1 259 ? 23.438 39.844 20.906 1 60.97 259 GLU B N 1
ATOM 5159 C CA . GLU B 1 259 ? 22.156 40.5 21.047 1 60.97 259 GLU B CA 1
ATOM 5160 C C . GLU B 1 259 ? 21.203 40.156 19.906 1 60.97 259 GLU B C 1
ATOM 5162 O O . GLU B 1 259 ? 21.531 40.375 18.734 1 60.97 259 GLU B O 1
ATOM 5167 N N . ASN B 1 260 ? 20.25 39.281 20.078 1 72.5 260 ASN B N 1
ATOM 5168 C CA . ASN B 1 260 ? 19.203 38.875 19.141 1 72.5 260 ASN B CA 1
ATOM 5169 C C . ASN B 1 260 ? 18.312 40.062 18.75 1 72.5 260 ASN B C 1
ATOM 5171 O O . ASN B 1 260 ? 17.484 40.5 19.531 1 72.5 260 ASN B O 1
ATOM 5175 N N . ILE B 1 261 ? 18.734 40.875 17.719 1 82.19 261 ILE B N 1
ATOM 5176 C CA . ILE B 1 261 ? 18.016 42.062 17.25 1 82.19 261 ILE B CA 1
ATOM 5177 C C . ILE B 1 261 ? 16.719 41.625 16.578 1 82.19 261 ILE B C 1
ATOM 5179 O O . ILE B 1 261 ? 15.914 42.469 16.172 1 82.19 261 ILE B O 1
ATOM 5183 N N . TYR B 1 262 ? 16.594 40.375 16.5 1 87 262 TYR B N 1
ATOM 5184 C CA . TYR B 1 262 ? 15.383 39.875 15.844 1 87 262 TYR B CA 1
ATOM 5185 C C . TYR B 1 262 ? 14.406 39.312 16.859 1 87 262 TYR B C 1
ATOM 5187 O O . TYR B 1 262 ? 14.812 38.781 17.891 1 87 262 TYR B O 1
ATOM 5195 N N . GLU B 1 263 ? 13.18 39.594 16.578 1 89.56 263 GLU B N 1
ATOM 5196 C CA . GLU B 1 263 ? 12.117 38.844 17.234 1 89.56 263 GLU B CA 1
ATOM 5197 C C . GLU B 1 263 ? 11.695 37.656 16.391 1 89.56 263 GLU B C 1
ATOM 5199 O O . GLU B 1 263 ? 11.531 37.75 15.18 1 89.56 263 GLU B O 1
ATOM 5204 N N . VAL B 1 264 ? 11.688 36.531 17.125 1 90.25 264 VAL B N 1
ATOM 5205 C CA . VAL B 1 264 ? 11.344 35.281 16.422 1 90.25 264 VAL B CA 1
ATOM 5206 C C . VAL B 1 264 ? 9.891 34.938 16.703 1 90.25 264 VAL B C 1
ATOM 5208 O O . VAL B 1 264 ? 9.445 34.969 17.844 1 90.25 264 VAL B O 1
ATOM 5211 N N . SER B 1 265 ? 9.148 34.781 15.633 1 93.94 265 SER B N 1
ATOM 5212 C CA . SER B 1 265 ? 7.773 34.312 15.766 1 93.94 265 SER B CA 1
ATOM 5213 C C . SER B 1 265 ? 7.535 33.062 14.914 1 93.94 265 SER B C 1
ATOM 5215 O O . SER B 1 265 ? 8.242 32.844 13.93 1 93.94 265 SER B O 1
ATOM 5217 N N . TRP B 1 266 ? 6.629 32.25 15.406 1 95.81 266 TRP B N 1
ATOM 5218 C CA . TRP B 1 266 ? 6.219 31.062 14.664 1 95.81 266 TRP B CA 1
ATOM 5219 C C . TRP B 1 266 ? 4.832 31.25 14.055 1 95.81 266 TRP B C 1
ATOM 5221 O O . TRP B 1 266 ? 3.842 31.375 14.781 1 95.81 266 TRP B O 1
ATOM 5231 N N . LEU B 1 267 ? 4.812 31.266 12.734 1 96.94 267 LEU B N 1
ATOM 5232 C CA . LEU B 1 267 ? 3.557 31.484 12.023 1 96.94 267 LEU B CA 1
ATOM 5233 C C . LEU B 1 267 ? 2.928 30.172 11.594 1 96.94 267 LEU B C 1
ATOM 5235 O O . LEU B 1 267 ? 3.609 29.312 11.031 1 96.94 267 LEU B O 1
ATOM 5239 N N . PRO B 1 268 ? 1.628 29.984 11.914 1 98.19 268 PRO B N 1
ATOM 5240 C CA . PRO B 1 268 ? 0.97 28.766 11.43 1 98.19 268 PRO B CA 1
ATOM 5241 C C . PRO B 1 268 ? 0.81 28.75 9.906 1 98.19 268 PRO B C 1
ATOM 5243 O O . PRO B 1 268 ? 0.302 29.703 9.328 1 98.19 268 PRO B O 1
ATOM 5246 N N . GLU B 1 269 ? 1.314 27.688 9.25 1 98.38 269 GLU B N 1
ATOM 5247 C CA . GLU B 1 269 ? 1.34 27.656 7.793 1 98.38 269 GLU B CA 1
ATOM 5248 C C . GLU B 1 269 ? 0.409 26.578 7.25 1 98.38 269 GLU B C 1
ATOM 5250 O O . GLU B 1 269 ? -0.421 26.844 6.379 1 98.38 269 GLU B O 1
ATOM 5255 N N . VAL B 1 270 ? 0.557 25.312 7.73 1 98.81 270 VAL B N 1
ATOM 5256 C CA . VAL B 1 270 ? -0.228 24.188 7.242 1 98.81 270 VAL B CA 1
ATOM 5257 C C . VAL B 1 270 ? -0.835 23.422 8.422 1 98.81 270 VAL B C 1
ATOM 5259 O O . VAL B 1 270 ? -0.177 23.234 9.445 1 98.81 270 VAL B O 1
ATOM 5262 N N . ALA B 1 271 ? -2.094 23.031 8.289 1 98.88 271 ALA B N 1
ATOM 5263 C CA . ALA B 1 271 ? -2.727 22.172 9.281 1 98.88 271 ALA B CA 1
ATOM 5264 C C . ALA B 1 271 ? -3.264 20.891 8.633 1 98.88 271 ALA B C 1
ATOM 5266 O O . ALA B 1 271 ? -3.771 20.938 7.512 1 98.88 271 ALA B O 1
ATOM 5267 N N . PHE B 1 272 ? -3.094 19.844 9.297 1 98.94 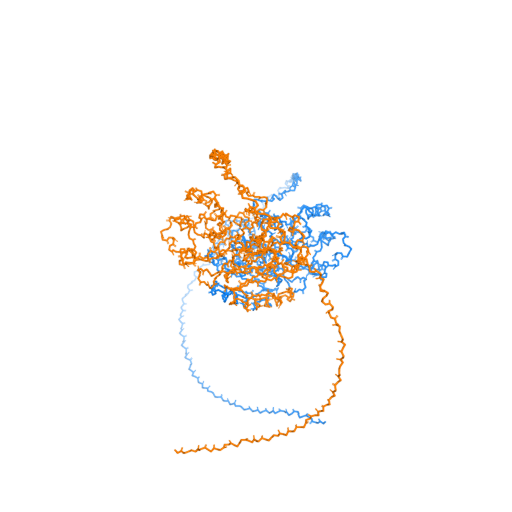272 PHE B N 1
ATOM 5268 C CA . PHE B 1 272 ? -3.631 18.547 8.961 1 98.94 272 PHE B CA 1
ATOM 5269 C C . PHE B 1 272 ? -4.52 18.016 10.078 1 98.94 272 PHE B C 1
ATOM 5271 O O . PHE B 1 272 ? -4.059 17.797 11.195 1 98.94 272 PHE B O 1
ATOM 5278 N N . THR B 1 273 ? -5.762 17.688 9.75 1 98.81 273 THR B N 1
ATOM 5279 C CA . THR B 1 273 ? -6.688 17.391 10.844 1 98.81 273 THR B CA 1
ATOM 5280 C C . THR B 1 273 ? -6.703 15.898 11.156 1 98.81 273 THR B C 1
ATOM 5282 O O . THR B 1 273 ? -7.082 15.5 12.258 1 98.81 273 THR B O 1
ATOM 5285 N N . GLY B 1 274 ? -6.34 15 10.203 1 98.56 274 GLY B N 1
ATOM 5286 C CA . GLY B 1 274 ? -6.719 13.602 10.352 1 98.56 274 GLY B CA 1
ATOM 5287 C C . GLY B 1 274 ? -8.219 13.383 10.312 1 98.56 274 GLY B C 1
ATOM 5288 O O . GLY B 1 274 ? -8.945 14.164 9.695 1 98.56 274 GLY B O 1
ATOM 5289 N N . ASP B 1 275 ? -8.641 12.289 10.906 1 98.81 275 ASP B N 1
ATOM 5290 C CA . ASP B 1 275 ? -10.078 12.031 11.008 1 98.81 275 ASP B CA 1
ATOM 5291 C C . ASP B 1 275 ? -10.695 12.781 12.18 1 98.81 275 ASP B C 1
ATOM 5293 O O . ASP B 1 275 ? -10.164 12.75 13.289 1 98.81 275 ASP B O 1
ATOM 5297 N N . THR B 1 276 ? -11.781 13.445 11.883 1 98.75 276 THR B N 1
ATOM 5298 C CA . THR B 1 276 ? -12.438 14.203 12.945 1 98.75 276 THR B CA 1
ATOM 5299 C C . THR B 1 276 ? -13.859 14.578 12.547 1 98.75 276 THR B C 1
ATOM 5301 O O . THR B 1 276 ? -14.172 14.688 11.359 1 98.75 276 THR B O 1
ATOM 5304 N N . THR B 1 277 ? -14.672 14.742 13.555 1 98.62 277 THR B N 1
ATOM 5305 C CA . THR B 1 277 ? -15.945 15.414 13.32 1 98.62 277 THR B CA 1
ATOM 5306 C C . THR B 1 277 ? -15.758 16.922 13.195 1 98.62 277 THR B C 1
ATOM 5308 O O . THR B 1 277 ? -14.68 17.438 13.492 1 98.62 277 THR B O 1
ATOM 5311 N N . PHE B 1 278 ? -16.828 17.578 12.719 1 98.25 278 PHE B N 1
ATOM 5312 C CA . PHE B 1 278 ? -16.766 19.031 12.547 1 98.25 278 PHE B CA 1
ATOM 5313 C C . PHE B 1 278 ? -16.719 19.734 13.891 1 98.25 278 PHE B C 1
ATOM 5315 O O . PHE B 1 278 ? -16.406 20.922 13.961 1 98.25 278 PHE B O 1
ATOM 5322 N N . GLU B 1 279 ? -16.953 19.062 14.984 1 97.25 279 GLU B N 1
ATOM 5323 C CA . GLU B 1 279 ? -16.891 19.625 16.328 1 97.25 279 GLU B CA 1
ATOM 5324 C C . GLU B 1 279 ? -15.531 20.266 16.594 1 97.25 279 GLU B C 1
ATOM 5326 O O . GLU B 1 279 ? -15.414 21.172 17.422 1 97.25 279 GLU B O 1
ATOM 5331 N N . LEU B 1 280 ? -14.531 19.812 15.875 1 98.12 280 LEU B N 1
ATOM 5332 C CA . LEU B 1 280 ? -13.188 20.359 15.992 1 98.12 280 LEU B CA 1
ATOM 5333 C C . LEU B 1 280 ? -13.211 21.875 15.82 1 98.12 280 LEU B C 1
ATOM 5335 O O . LEU B 1 280 ? -12.5 22.609 16.531 1 98.12 280 LEU B O 1
ATOM 5339 N N . PHE B 1 281 ? -14.07 22.375 14.984 1 97.75 281 PHE B N 1
ATOM 5340 C CA . PHE B 1 281 ? -14.078 23.781 14.625 1 97.75 281 PHE B CA 1
ATOM 5341 C C . PHE B 1 281 ? -15.094 24.562 15.453 1 97.75 281 PHE B C 1
ATOM 5343 O O . PHE B 1 281 ? -15.07 25.781 15.492 1 97.75 281 PHE B O 1
ATOM 5350 N N . LEU B 1 282 ? -15.93 23.812 16.125 1 96.25 282 LEU B N 1
ATOM 5351 C CA . LEU B 1 282 ? -17.016 24.453 16.859 1 96.25 282 LEU B CA 1
ATOM 5352 C C . LEU B 1 282 ? -16.703 24.5 18.344 1 96.25 282 LEU B C 1
ATOM 5354 O O . LEU B 1 282 ? -17.234 25.344 19.062 1 96.25 282 LEU B O 1
ATOM 5358 N N . ASN B 1 283 ? -15.867 23.578 18.719 1 93.44 283 ASN B N 1
ATOM 5359 C CA . ASN B 1 283 ? -15.609 23.453 20.156 1 93.44 283 ASN B CA 1
ATOM 5360 C C . ASN B 1 283 ? -14.195 23.906 20.516 1 93.44 283 ASN B C 1
ATOM 5362 O O . ASN B 1 283 ? -13.328 23.078 20.812 1 93.44 283 ASN B O 1
ATOM 5366 N N . ASN B 1 284 ? -13.969 25.188 20.594 1 88.56 284 ASN B N 1
ATOM 5367 C CA . ASN B 1 284 ? -12.727 25.812 21.016 1 88.56 284 ASN B CA 1
ATOM 5368 C C . ASN B 1 284 ? -11.531 25.297 20.234 1 88.56 284 ASN B C 1
ATOM 5370 O O . ASN B 1 284 ? -10.609 24.703 20.812 1 88.56 284 ASN B O 1
ATOM 5374 N N . PRO B 1 285 ? -11.555 25.453 18.953 1 90.06 285 PRO B N 1
ATOM 5375 C CA . PRO B 1 285 ? -10.406 25.031 18.141 1 90.06 285 PRO B CA 1
ATOM 5376 C C . PRO B 1 285 ? -9.117 25.75 18.531 1 90.06 285 PRO B C 1
ATOM 5378 O O . PRO B 1 285 ? -9.156 26.844 19.109 1 90.06 285 PRO B O 1
ATOM 5381 N N . PRO B 1 286 ? -7.973 25.031 18.312 1 93.19 286 PRO B N 1
ATOM 5382 C CA . PRO B 1 286 ? -6.727 25.781 18.484 1 93.19 286 PRO B CA 1
ATOM 5383 C C . PRO B 1 286 ? -6.746 27.125 17.75 1 93.19 286 PRO B C 1
ATOM 5385 O O . PRO B 1 286 ? -7.227 27.203 16.609 1 93.19 286 PRO B O 1
ATOM 5388 N N . ALA B 1 287 ? -6.285 28.141 18.359 1 90.62 287 ALA B N 1
ATOM 5389 C CA . ALA B 1 287 ? -6.359 29.5 17.844 1 90.62 287 ALA B CA 1
ATOM 5390 C C . ALA B 1 287 ? -5.734 29.609 16.453 1 90.62 287 ALA B C 1
ATOM 5392 O O . ALA B 1 287 ? -6.234 30.328 15.602 1 90.62 287 ALA B O 1
ATOM 5393 N N . ASP B 1 288 ? -4.766 28.812 16.219 1 96.56 288 ASP B N 1
ATOM 5394 C CA . ASP B 1 288 ? -3.979 28.953 14.992 1 96.56 288 ASP B CA 1
ATOM 5395 C C . ASP B 1 288 ? -4.562 28.094 13.867 1 96.56 288 ASP B C 1
ATOM 5397 O O . ASP B 1 288 ? -4.199 28.266 12.703 1 96.56 288 ASP B O 1
ATOM 5401 N N . LEU B 1 289 ? -5.465 27.172 14.188 1 97.81 289 LEU B N 1
ATOM 5402 C CA . LEU B 1 289 ? -5.992 26.203 13.227 1 97.81 289 LEU B CA 1
ATOM 5403 C C . LEU B 1 289 ? -6.672 26.922 12.062 1 97.81 289 LEU B C 1
ATOM 5405 O O . LEU B 1 289 ? -6.539 26.5 10.906 1 97.81 289 LEU B O 1
ATOM 5409 N N . LEU B 1 290 ? -7.332 28 12.352 1 97.06 290 LEU B N 1
ATOM 5410 C CA . LEU B 1 290 ? -8.117 28.703 11.336 1 97.06 290 LEU B CA 1
ATOM 5411 C C . LEU B 1 290 ? -7.355 29.906 10.797 1 97.06 290 LEU B C 1
ATOM 5413 O O . LEU B 1 290 ? -7.934 30.75 10.117 1 97.06 290 LEU B O 1
ATOM 5417 N N . LYS B 1 291 ? -6.062 30 11.023 1 96.94 291 LYS B N 1
ATOM 5418 C CA . LYS B 1 291 ? -5.223 31.094 10.547 1 96.94 291 LYS B CA 1
ATOM 5419 C C . LYS B 1 291 ? -4.141 30.594 9.602 1 96.94 291 LYS B C 1
ATOM 5421 O O . LYS B 1 291 ? -3.283 31.359 9.164 1 96.94 291 LYS B O 1
ATOM 5426 N N . VAL B 1 292 ? -4.219 29.344 9.297 1 98.38 292 VAL B N 1
ATOM 5427 C CA . VAL B 1 292 ? -3.178 28.734 8.469 1 98.38 292 VAL B CA 1
ATOM 5428 C C . VAL B 1 292 ? -3.371 29.141 7.012 1 98.38 292 VAL B C 1
ATOM 5430 O O . VAL B 1 292 ? -4.465 29.562 6.617 1 98.38 292 VAL B O 1
ATOM 5433 N N . ARG B 1 293 ? -2.287 29 6.242 1 97.94 293 ARG B N 1
ATOM 5434 C CA . ARG B 1 293 ? -2.369 29.219 4.801 1 97.94 293 ARG B CA 1
ATOM 5435 C C . ARG B 1 293 ? -3.068 28.047 4.109 1 97.94 293 ARG B C 1
ATOM 5437 O O . ARG B 1 293 ? -3.896 28.25 3.223 1 97.94 293 ARG B O 1
ATOM 5444 N N . VAL B 1 294 ? -2.723 26.828 4.531 1 98.62 294 VAL B N 1
ATOM 5445 C CA . VAL B 1 294 ? -3.332 25.641 3.938 1 98.62 294 VAL B CA 1
ATOM 5446 C C . VAL B 1 294 ? -3.912 24.766 5.035 1 98.62 294 VAL B C 1
ATOM 5448 O O . VAL B 1 294 ? -3.191 24.328 5.941 1 98.62 294 VAL B O 1
ATOM 5451 N N . LEU B 1 295 ? -5.18 24.531 4.957 1 98.75 295 LEU B N 1
ATOM 5452 C CA . LEU B 1 295 ? -5.848 23.594 5.863 1 98.75 295 LEU B CA 1
ATOM 5453 C C . LEU B 1 295 ? -6.242 22.328 5.133 1 98.75 295 LEU B C 1
ATOM 5455 O O . LEU B 1 295 ? -7.066 22.359 4.215 1 98.75 295 LEU B O 1
ATOM 5459 N N . ILE B 1 296 ? -5.617 21.203 5.48 1 98.88 296 ILE B N 1
ATOM 5460 C CA . ILE B 1 296 ? -5.961 19.875 4.961 1 98.88 296 ILE B CA 1
ATOM 5461 C C . ILE B 1 296 ? -6.969 19.203 5.891 1 98.88 296 ILE B C 1
ATOM 5463 O O . ILE B 1 296 ? -6.621 18.797 7.004 1 98.88 296 ILE B O 1
ATOM 5467 N N . LEU B 1 297 ? -8.18 19.109 5.445 1 97.75 297 LEU B N 1
ATOM 5468 C CA . LEU B 1 297 ? -9.289 18.688 6.293 1 97.75 297 LEU B CA 1
ATOM 5469 C C . LEU B 1 297 ? -10.047 17.531 5.652 1 97.75 297 LEU B C 1
ATOM 5471 O O . LEU B 1 297 ? -10.203 17.484 4.434 1 97.75 297 LEU B O 1
ATOM 5475 N N . GLU B 1 298 ? -10.539 16.578 6.469 1 98.25 298 GLU B N 1
ATOM 5476 C CA . GLU B 1 298 ? -11.32 15.469 5.918 1 98.25 298 GLU B CA 1
ATOM 5477 C C . GLU B 1 298 ? -12.734 15.914 5.559 1 98.25 298 GLU B C 1
ATOM 5479 O O . GLU B 1 298 ? -13.281 16.828 6.18 1 98.25 298 GLU B O 1
ATOM 5484 N N . ALA B 1 299 ? -13.242 15.414 4.523 1 97.81 299 ALA B N 1
ATOM 5485 C CA . ALA B 1 299 ? -14.648 15.469 4.121 1 97.81 299 ALA B CA 1
ATOM 5486 C C . ALA B 1 299 ? -15.125 14.109 3.611 1 97.81 299 ALA B C 1
ATOM 5488 O O . ALA B 1 299 ? -15.367 13.945 2.414 1 97.81 299 ALA B O 1
ATOM 5489 N N . THR B 1 300 ? -15.32 13.219 4.523 1 98.38 300 THR B N 1
ATOM 5490 C CA . THR B 1 300 ? -15.578 11.812 4.199 1 98.38 300 THR B CA 1
ATOM 5491 C C . THR B 1 300 ? -16.891 11.664 3.428 1 98.38 300 THR B C 1
ATOM 5493 O O . THR B 1 300 ? -16.969 10.891 2.473 1 98.38 300 THR B O 1
ATOM 5496 N N . TYR B 1 301 ? -17.891 12.469 3.854 1 98 301 TYR B N 1
ATOM 5497 C CA . TYR B 1 301 ? -19.203 12.359 3.234 1 98 301 TYR B CA 1
ATOM 5498 C C . TYR B 1 301 ? -19.531 13.617 2.432 1 98 301 TYR B C 1
ATOM 5500 O O . TYR B 1 301 ? -19.281 14.734 2.887 1 98 301 TYR B O 1
ATOM 5508 N N . LEU B 1 302 ? -20.109 13.375 1.204 1 96.75 302 LEU B N 1
ATOM 5509 C CA . LEU B 1 302 ? -20.312 14.492 0.282 1 96.75 302 LEU B CA 1
ATOM 5510 C C . LEU B 1 302 ? -21.781 14.609 -0.096 1 96.75 302 LEU B C 1
ATOM 5512 O O . LEU B 1 302 ? -22.25 15.703 -0.426 1 96.75 302 LEU B O 1
ATOM 5516 N N . GLU B 1 303 ? -22.453 13.484 -0.077 1 90.06 303 GLU B N 1
ATOM 5517 C CA . GLU B 1 303 ? -23.797 13.461 -0.642 1 90.06 303 GLU B CA 1
ATOM 5518 C C . GLU B 1 303 ? -24.828 13.906 0.386 1 90.06 303 GLU B C 1
ATOM 5520 O O . GLU B 1 303 ? -24.562 13.93 1.587 1 90.06 303 GLU B O 1
ATOM 5525 N N . ASN B 1 304 ? -25.969 14.312 -0.186 1 89.31 304 ASN B N 1
ATOM 5526 C CA . ASN B 1 304 ? -27.062 14.734 0.684 1 89.31 304 ASN B CA 1
ATOM 5527 C C . ASN B 1 304 ? -28.359 13.977 0.378 1 89.31 304 ASN B C 1
ATOM 5529 O O . ASN B 1 304 ? -29.438 14.383 0.812 1 89.31 304 ASN B O 1
ATOM 5533 N N . VAL B 1 305 ? -28.219 12.961 -0.324 1 88.12 305 VAL B N 1
ATOM 5534 C CA . VAL B 1 305 ? -29.406 12.25 -0.763 1 88.12 305 VAL B CA 1
ATOM 5535 C C . VAL B 1 305 ? -29.844 11.258 0.313 1 88.12 305 VAL B C 1
ATOM 5537 O O . VAL B 1 305 ? -31.031 10.938 0.43 1 88.12 305 VAL B O 1
ATOM 5540 N N . THR B 1 306 ? -28.984 10.719 1.081 1 90.25 306 THR B N 1
ATOM 5541 C CA . THR B 1 306 ? -29.297 9.766 2.137 1 90.25 306 THR B CA 1
ATOM 5542 C C . THR B 1 306 ? -29.797 10.477 3.383 1 90.25 306 THR B C 1
ATOM 5544 O O . THR B 1 306 ? -29.109 11.32 3.951 1 90.25 306 THR B O 1
ATOM 5547 N N . PRO B 1 307 ? -30.984 10.102 3.795 1 92.12 307 PRO B N 1
ATOM 5548 C CA . PRO B 1 307 ? -31.516 10.75 4.996 1 92.12 307 PRO B CA 1
ATOM 5549 C C . PRO B 1 307 ? -30.641 10.523 6.227 1 92.12 307 PRO B C 1
ATOM 5551 O O . PRO B 1 307 ? -30.203 9.398 6.48 1 92.12 307 PRO B O 1
ATOM 5554 N N . GLY B 1 308 ? -30.328 11.586 6.938 1 94.81 308 GLY B N 1
ATOM 5555 C CA . GLY B 1 308 ? -29.578 11.484 8.18 1 94.81 308 GLY B CA 1
ATOM 5556 C C . GLY B 1 308 ? -28.078 11.312 7.973 1 94.81 308 GLY B C 1
ATOM 5557 O O . GLY B 1 308 ? -27.359 10.922 8.898 1 94.81 308 GLY B O 1
ATOM 5558 N N . ILE B 1 309 ? -27.625 11.578 6.82 1 94.06 309 ILE B N 1
ATOM 5559 C CA . ILE B 1 309 ? -26.234 11.258 6.461 1 94.06 309 ILE B CA 1
ATOM 5560 C C . ILE B 1 309 ? -25.281 12.102 7.301 1 94.06 309 ILE B C 1
ATOM 5562 O O . ILE B 1 309 ? -24.188 11.648 7.648 1 94.06 309 ILE B O 1
ATOM 5566 N N . VAL B 1 310 ? -25.641 13.281 7.66 1 96.44 310 VAL B N 1
ATOM 5567 C CA . VAL B 1 310 ? -24.781 14.141 8.477 1 96.44 310 VAL B CA 1
ATOM 5568 C C . VAL B 1 310 ? -24.656 13.555 9.883 1 96.44 310 VAL B C 1
ATOM 5570 O O . VAL B 1 310 ? -23.547 13.492 10.43 1 96.44 310 VAL B O 1
ATOM 5573 N N . ARG B 1 311 ? -25.75 13.109 10.43 1 96.5 311 ARG B N 1
ATOM 5574 C CA . ARG B 1 311 ? -25.734 12.453 11.727 1 96.5 311 ARG B CA 1
ATOM 5575 C C . ARG B 1 311 ? -24.891 11.18 11.688 1 96.5 311 ARG B C 1
ATOM 5577 O O . ARG B 1 311 ? -24.109 10.914 12.602 1 96.5 311 ARG B O 1
ATOM 5584 N N . LYS B 1 312 ? -25.078 10.453 10.648 1 95.88 312 LYS B N 1
ATOM 5585 C CA . LYS B 1 312 ? -24.297 9.234 10.484 1 95.88 312 LYS B CA 1
ATOM 5586 C C . LYS B 1 312 ? -22.797 9.531 10.398 1 95.88 312 LYS B C 1
ATOM 5588 O O . LYS B 1 312 ? -21.984 8.812 10.961 1 95.88 312 LYS B O 1
ATOM 5593 N N . ALA B 1 313 ? -22.484 10.547 9.664 1 97.19 313 ALA B N 1
ATOM 5594 C CA . ALA B 1 313 ? -21.094 10.984 9.57 1 97.19 313 ALA B CA 1
ATOM 5595 C C . ALA B 1 313 ? -20.516 11.266 10.945 1 97.19 313 ALA B C 1
ATOM 5597 O O . ALA B 1 313 ? -19.422 10.797 11.273 1 97.19 313 ALA B O 1
ATOM 5598 N N . ARG B 1 314 ? -21.25 11.945 11.781 1 97.12 314 ARG B N 1
ATOM 5599 C CA . ARG B 1 314 ? -20.797 12.297 13.125 1 97.12 314 ARG B CA 1
ATOM 5600 C C . ARG B 1 314 ? -20.656 11.055 14 1 97.12 314 ARG B C 1
ATOM 5602 O O . ARG B 1 314 ? -19.688 10.922 14.742 1 97.12 314 ARG B O 1
ATOM 5609 N N . GLU B 1 315 ? -21.609 10.18 13.875 1 97.12 315 GLU B N 1
ATOM 5610 C CA . GLU B 1 315 ? -21.578 8.945 14.648 1 97.12 315 GLU B CA 1
ATOM 5611 C C . GLU B 1 315 ? -20.344 8.109 14.305 1 97.12 315 GLU B C 1
ATOM 5613 O O . GLU B 1 315 ? -19.781 7.434 15.164 1 97.12 315 GLU B O 1
ATOM 5618 N N . ARG B 1 316 ? -19.938 8.234 13.102 1 96.5 316 ARG B N 1
ATOM 5619 C CA . ARG B 1 316 ? -18.781 7.484 12.641 1 96.5 316 ARG B CA 1
ATOM 5620 C C . ARG B 1 316 ? -17.5 8.281 12.867 1 96.5 316 ARG B C 1
ATOM 5622 O O . ARG B 1 316 ? -16.406 7.824 12.508 1 96.5 316 ARG B O 1
ATOM 5629 N N . GLY B 1 317 ? -17.625 9.469 13.398 1 98.31 317 GLY B N 1
ATOM 5630 C CA . GLY B 1 317 ? -16.469 10.266 13.758 1 98.31 317 GLY B CA 1
ATOM 5631 C C . GLY B 1 317 ? -15.883 11.047 12.586 1 98.31 317 GLY B C 1
ATOM 5632 O O . GLY B 1 317 ? -14.672 11.266 12.523 1 98.31 317 GLY B O 1
ATOM 5633 N N . HIS B 1 318 ? -16.75 11.422 11.609 1 98.75 318 HIS B N 1
ATOM 5634 C CA . HIS B 1 318 ? -16.25 12.062 10.406 1 98.75 318 HIS B CA 1
ATOM 5635 C C . HIS B 1 318 ? -17.016 13.352 10.109 1 98.75 318 HIS B C 1
ATOM 5637 O O . HIS B 1 318 ? -18 13.664 10.773 1 98.75 318 HIS B O 1
ATOM 5643 N N . THR B 1 319 ? -16.547 14.133 9.172 1 98.62 319 THR B N 1
ATOM 5644 C CA . THR B 1 319 ? -17.109 15.406 8.75 1 98.62 319 THR B CA 1
ATOM 5645 C C . THR B 1 319 ? -17.875 15.25 7.434 1 98.62 319 THR B C 1
ATOM 5647 O O . THR B 1 319 ? -17.406 14.562 6.52 1 98.62 319 THR B O 1
ATOM 5650 N N . HIS B 1 320 ? -19.047 15.805 7.395 1 98.44 320 HIS B N 1
ATOM 5651 C CA . HIS B 1 320 ? -19.812 15.914 6.156 1 98.44 320 HIS B CA 1
ATOM 5652 C C . HIS B 1 320 ? -19.547 17.25 5.465 1 98.44 320 HIS B C 1
ATOM 5654 O O . HIS B 1 320 ? -19.453 18.281 6.125 1 98.44 320 HIS B O 1
ATOM 5660 N N . LEU B 1 321 ? -19.562 17.234 4.152 1 97.81 321 LEU B N 1
ATOM 5661 C CA . LEU B 1 321 ? -19.281 18.406 3.336 1 97.81 321 LEU B CA 1
ATOM 5662 C C . LEU B 1 321 ? -20.219 19.547 3.686 1 97.81 321 LEU B C 1
ATOM 5664 O O . LEU B 1 321 ? -19.812 20.703 3.73 1 97.81 321 LEU B O 1
ATOM 5668 N N . SER B 1 322 ? -21.453 19.312 3.977 1 96.94 322 SER B N 1
ATOM 5669 C CA . SER B 1 322 ? -22.438 20.344 4.262 1 96.94 322 SER B CA 1
ATOM 5670 C C . SER B 1 322 ? -22.078 21.125 5.512 1 96.94 322 SER B C 1
ATOM 5672 O O . SER B 1 322 ? -22.422 22.312 5.637 1 96.94 322 SER B O 1
ATOM 5674 N N . GLU B 1 323 ? -21.375 20.5 6.43 1 97.69 323 GLU B N 1
ATOM 5675 C CA . GLU B 1 323 ? -20.969 21.203 7.641 1 97.69 323 GLU B CA 1
ATOM 5676 C C . GLU B 1 323 ? -19.906 22.25 7.332 1 97.69 323 GLU B C 1
ATOM 5678 O O . GLU B 1 323 ? -19.891 23.328 7.938 1 97.69 323 GLU B O 1
ATOM 5683 N N . ILE B 1 324 ? -19.047 21.953 6.422 1 97.25 324 ILE B N 1
ATOM 5684 C CA . ILE B 1 324 ? -18.047 22.922 5.965 1 97.25 324 ILE B CA 1
ATOM 5685 C C . ILE B 1 324 ? -18.734 24.078 5.25 1 97.25 324 ILE B C 1
ATOM 5687 O O . ILE B 1 324 ? -18.438 25.25 5.516 1 97.25 324 ILE B O 1
ATOM 5691 N N . ILE B 1 325 ? -19.719 23.734 4.453 1 96.25 325 ILE B N 1
ATOM 5692 C CA . ILE B 1 325 ? -20.438 24.734 3.664 1 96.25 325 ILE B CA 1
ATOM 5693 C C . ILE B 1 325 ? -21.234 25.641 4.59 1 96.25 325 ILE B C 1
ATOM 5695 O O . ILE B 1 325 ? -21.188 26.859 4.453 1 96.25 325 ILE B O 1
ATOM 5699 N N . ASP B 1 326 ? -21.922 25.062 5.535 1 96.38 326 ASP B N 1
ATOM 5700 C CA . ASP B 1 326 ? -22.797 25.797 6.438 1 96.38 326 ASP B CA 1
ATOM 5701 C C . ASP B 1 326 ? -22 26.75 7.332 1 96.38 326 ASP B C 1
ATOM 5703 O O . ASP B 1 326 ? -22.547 27.703 7.867 1 96.38 326 ASP B O 1
ATOM 5707 N N . HIS B 1 327 ? -20.781 26.469 7.516 1 96.94 327 HIS B N 1
ATOM 5708 C CA . HIS B 1 327 ? -19.953 27.297 8.391 1 96.94 327 HIS B CA 1
ATOM 5709 C C . HIS B 1 327 ? -18.797 27.922 7.613 1 96.94 327 HIS B C 1
ATOM 5711 O O . HIS B 1 327 ? -17.672 28.016 8.133 1 96.94 327 HIS B O 1
ATOM 5717 N N . ALA B 1 328 ? -19.016 28.281 6.41 1 96.19 328 ALA B N 1
ATOM 5718 C CA . ALA B 1 328 ? -18.016 28.828 5.5 1 96.19 328 ALA B CA 1
ATOM 5719 C C . ALA B 1 328 ? -17.281 30 6.129 1 96.19 328 ALA B C 1
ATOM 5721 O O . ALA B 1 328 ? -16.094 30.219 5.883 1 96.19 328 ALA B O 1
ATOM 5722 N N . HIS B 1 329 ? -17.906 30.766 6.957 1 95.06 329 HIS B N 1
ATOM 5723 C CA . HIS B 1 329 ? -17.359 31.969 7.555 1 95.06 329 HIS B CA 1
ATOM 5724 C C . HIS B 1 329 ? -16.188 31.656 8.461 1 95.06 329 HIS B C 1
ATOM 5726 O O . HIS B 1 329 ? -15.305 32.5 8.656 1 95.06 329 HIS B O 1
ATOM 5732 N N . LEU B 1 330 ? -16.141 30.453 9 1 95.88 330 LEU B N 1
ATOM 5733 C CA . LEU B 1 330 ? -15.062 30.047 9.898 1 95.88 330 LEU B CA 1
ATOM 5734 C C . LEU B 1 330 ? -13.727 30.016 9.164 1 95.88 330 LEU B C 1
ATOM 5736 O O . LEU B 1 330 ? -12.664 30.125 9.781 1 95.88 330 LEU B O 1
ATOM 5740 N N . PHE B 1 331 ? -13.797 29.906 7.828 1 96.5 331 PHE B N 1
ATOM 5741 C CA . PHE B 1 331 ? -12.586 29.641 7.066 1 96.5 331 PHE B CA 1
ATOM 5742 C C . PHE B 1 331 ? -12.156 30.891 6.305 1 96.5 331 PHE B C 1
ATOM 5744 O O . PHE B 1 331 ? -11.383 30.812 5.344 1 96.5 331 PHE B O 1
ATOM 5751 N N . SER B 1 332 ? -12.633 32.031 6.695 1 94.81 332 SER B N 1
ATOM 5752 C CA . SER B 1 332 ? -12.375 33.281 5.98 1 94.81 332 SER B CA 1
ATOM 5753 C C . SER B 1 332 ? -10.891 33.625 5.957 1 94.81 332 SER B C 1
ATOM 5755 O O . SER B 1 332 ? -10.383 34.156 4.969 1 94.81 332 SER B O 1
ATOM 5757 N N . ASP B 1 333 ? -10.172 33.25 7.008 1 95.44 333 ASP B N 1
ATOM 5758 C CA . ASP B 1 333 ? -8.758 33.625 7.117 1 95.44 333 ASP B CA 1
ATOM 5759 C C . ASP B 1 333 ? -7.855 32.5 6.566 1 95.44 333 ASP B C 1
ATOM 5761 O O . ASP B 1 333 ? -6.637 32.688 6.512 1 95.44 333 ASP B O 1
ATOM 5765 N N . VAL B 1 334 ? -8.422 31.391 6.211 1 96.88 334 VAL B N 1
ATOM 5766 C CA . VAL B 1 334 ? -7.668 30.297 5.602 1 96.88 334 VAL B CA 1
ATOM 5767 C C . VAL B 1 334 ? -7.539 30.531 4.098 1 96.88 334 VAL B C 1
ATOM 5769 O O . VAL B 1 334 ? -8.523 30.859 3.426 1 96.88 334 VAL B O 1
ATOM 5772 N N . GLU B 1 335 ? -6.359 30.438 3.566 1 97.06 335 GLU B N 1
ATOM 5773 C CA . GLU B 1 335 ? -6.148 30.75 2.154 1 97.06 335 GLU B CA 1
ATOM 5774 C C . GLU B 1 335 ? -6.621 29.594 1.263 1 97.06 335 GLU B C 1
ATOM 5776 O O . GLU B 1 335 ? -7.266 29.828 0.237 1 97.06 335 GLU B O 1
ATOM 5781 N N . ARG B 1 336 ? -6.266 28.344 1.645 1 97.88 336 ARG B N 1
ATOM 5782 C CA . ARG B 1 336 ? -6.645 27.188 0.854 1 97.88 336 ARG B CA 1
ATOM 5783 C C . ARG B 1 336 ? -7.184 26.062 1.746 1 97.88 336 ARG B C 1
ATOM 5785 O O . ARG B 1 336 ? -6.652 25.828 2.83 1 97.88 336 ARG B O 1
ATOM 5792 N N . LEU B 1 337 ? -8.227 25.438 1.267 1 97.88 337 LEU B N 1
ATOM 5793 C CA . LEU B 1 337 ? -8.797 24.25 1.899 1 97.88 337 LEU B CA 1
ATOM 5794 C C . LEU B 1 337 ? -8.602 23.016 1.021 1 97.88 337 LEU B C 1
ATOM 5796 O O . LEU B 1 337 ? -9.078 22.984 -0.115 1 97.88 337 LEU B O 1
ATOM 5800 N N . VAL B 1 338 ? -7.871 22.047 1.505 1 98.5 338 VAL B N 1
ATOM 5801 C CA . VAL B 1 338 ? -7.695 20.781 0.788 1 98.5 338 VAL B CA 1
ATOM 5802 C C . VAL B 1 338 ? -8.547 19.688 1.437 1 98.5 338 VAL B C 1
ATOM 5804 O O . VAL B 1 338 ? -8.289 19.281 2.572 1 98.5 338 VAL B O 1
ATOM 5807 N N . LEU B 1 339 ? -9.539 19.234 0.706 1 98.44 339 LEU B N 1
ATOM 5808 C CA . LEU B 1 339 ? -10.43 18.203 1.222 1 98.44 339 LEU B CA 1
ATOM 5809 C C . LEU B 1 339 ? -9.914 16.812 0.859 1 98.44 339 LEU B C 1
ATOM 5811 O O . LEU B 1 339 ? -9.672 16.516 -0.315 1 98.44 339 LEU B O 1
ATOM 5815 N N . ILE B 1 340 ? -9.773 15.93 1.906 1 98.56 340 ILE B N 1
ATOM 5816 C CA . ILE B 1 340 ? -9.258 14.586 1.711 1 98.56 340 ILE B CA 1
ATOM 5817 C C . ILE B 1 340 ? -10.195 13.57 2.369 1 98.56 340 ILE B C 1
ATOM 5819 O O . ILE B 1 340 ? -11.289 13.93 2.805 1 98.56 340 ILE B O 1
ATOM 5823 N N . HIS B 1 341 ? -9.773 12.289 2.365 1 98.75 341 HIS B N 1
ATOM 5824 C CA . HIS B 1 341 ? -10.414 11.195 3.086 1 98.75 341 HIS B CA 1
ATOM 5825 C C . HIS B 1 341 ? -11.836 10.969 2.588 1 98.75 341 HIS B C 1
ATOM 5827 O O . HIS B 1 341 ? -12.742 10.727 3.387 1 98.75 341 HIS B O 1
ATOM 5833 N N . LEU B 1 342 ? -12.047 11.164 1.296 1 98.38 342 LEU B N 1
ATOM 5834 C CA . LEU B 1 342 ? -13.344 10.953 0.66 1 98.38 342 LEU B CA 1
ATOM 5835 C C . LEU B 1 342 ? -13.734 9.477 0.687 1 98.38 342 LEU B C 1
ATOM 5837 O O . LEU B 1 342 ? -12.906 8.609 0.405 1 98.38 342 LEU B O 1
ATOM 5841 N N . SER B 1 343 ? -14.953 9.242 1.012 1 97.62 343 SER B N 1
ATOM 5842 C CA . SER B 1 343 ? -15.445 7.875 0.934 1 97.62 343 SER B CA 1
ATOM 5843 C C . SER B 1 343 ? -15.266 7.301 -0.468 1 97.62 343 SER B C 1
ATOM 5845 O O . SER B 1 343 ? -15.492 7.996 -1.462 1 97.62 343 SER B O 1
ATOM 5847 N N . ASP B 1 344 ? -14.969 6.035 -0.537 1 96.81 344 ASP B N 1
ATOM 5848 C CA . ASP B 1 344 ? -14.711 5.391 -1.819 1 96.81 344 ASP B CA 1
ATOM 5849 C C . ASP B 1 344 ? -16 5.199 -2.613 1 96.81 344 ASP B C 1
ATOM 5851 O O . ASP B 1 344 ? -15.961 4.891 -3.807 1 96.81 344 ASP B O 1
ATOM 5855 N N . LYS B 1 345 ? -17.141 5.383 -1.98 1 95 345 LYS B N 1
ATOM 5856 C CA . LYS B 1 345 ? -18.406 5.223 -2.68 1 95 345 LYS B CA 1
ATOM 5857 C C . LYS B 1 345 ? -18.609 6.336 -3.703 1 95 345 LYS B C 1
ATOM 5859 O O . LYS B 1 345 ? -19.438 6.211 -4.609 1 95 345 LYS B O 1
ATOM 5864 N N . TYR B 1 346 ? -17.938 7.422 -3.504 1 96.69 346 TYR B N 1
ATOM 5865 C CA . TYR B 1 346 ? -18.047 8.531 -4.441 1 96.69 346 TYR B CA 1
ATOM 5866 C C . TYR B 1 346 ? -16.984 8.43 -5.535 1 96.69 346 TYR B C 1
ATOM 5868 O O . TYR B 1 346 ? -15.812 8.219 -5.25 1 96.69 346 TYR B O 1
ATOM 5876 N N . SER B 1 347 ? -17.375 8.594 -6.727 1 96 347 SER B N 1
ATOM 5877 C CA . SER B 1 347 ? -16.406 8.711 -7.809 1 96 347 SER B CA 1
ATOM 5878 C C . SER B 1 347 ? -15.672 10.047 -7.758 1 96 347 SER B C 1
ATOM 5880 O O . SER B 1 347 ? -16.141 10.992 -7.113 1 96 347 SER B O 1
ATOM 5882 N N . SER B 1 348 ? -14.531 10.062 -8.453 1 96.31 348 SER B N 1
ATOM 5883 C CA . SER B 1 348 ? -13.789 11.32 -8.523 1 96.31 348 SER B CA 1
ATOM 5884 C C . SER B 1 348 ? -14.625 12.414 -9.164 1 96.31 348 SER B C 1
ATOM 5886 O O . SER B 1 348 ? -14.594 13.57 -8.719 1 96.31 348 SER B O 1
ATOM 5888 N N . SER B 1 349 ? -15.359 12.07 -10.164 1 96.06 349 SER B N 1
ATOM 5889 C CA . SER B 1 349 ? -16.203 13.047 -10.844 1 96.06 349 SER B CA 1
ATOM 5890 C C . SER B 1 349 ? -17.312 13.547 -9.922 1 96.06 349 SER B C 1
ATOM 5892 O O . SER B 1 349 ? -17.594 14.75 -9.883 1 96.06 349 SER B O 1
ATOM 5894 N N . PHE B 1 350 ? -17.906 12.641 -9.227 1 96.44 350 PHE B N 1
ATOM 5895 C CA . PHE B 1 350 ? -18.953 13.039 -8.281 1 96.44 350 PHE B CA 1
ATOM 5896 C C . PHE B 1 350 ? -18.391 14 -7.242 1 96.44 350 PHE B C 1
ATOM 5898 O O . PHE B 1 350 ? -19.031 14.992 -6.902 1 96.44 350 PHE B O 1
ATOM 5905 N N . ALA B 1 351 ? -17.234 13.68 -6.719 1 96.5 351 ALA B N 1
ATOM 5906 C CA . ALA B 1 351 ? -16.609 14.516 -5.695 1 96.5 351 ALA B CA 1
ATOM 5907 C C . ALA B 1 351 ? -16.359 15.922 -6.223 1 96.5 351 ALA B C 1
ATOM 5909 O O . ALA B 1 351 ? -16.656 16.906 -5.547 1 96.5 351 ALA B O 1
ATOM 5910 N N . ARG B 1 352 ? -15.844 16.047 -7.398 1 94.75 352 ARG B N 1
ATOM 5911 C CA . ARG B 1 352 ? -15.578 17.344 -8.008 1 94.75 352 ARG B CA 1
ATOM 5912 C C . ARG B 1 352 ? -16.875 18.109 -8.227 1 94.75 352 ARG B C 1
ATOM 5914 O O . ARG B 1 352 ? -16.938 19.312 -7.953 1 94.75 352 ARG B O 1
ATOM 5921 N N . ASP B 1 353 ? -17.859 17.406 -8.648 1 94.56 353 ASP B N 1
ATOM 5922 C CA . ASP B 1 353 ? -19.156 18.031 -8.875 1 94.56 353 ASP B CA 1
ATOM 5923 C C . ASP B 1 353 ? -19.766 18.516 -7.566 1 94.56 353 ASP B C 1
ATOM 5925 O O . ASP B 1 353 ? -20.375 19.594 -7.52 1 94.56 353 ASP B O 1
ATOM 5929 N N . ALA B 1 354 ? -19.609 17.656 -6.582 1 93.12 354 ALA B N 1
ATOM 5930 C CA . ALA B 1 354 ? -20.172 18.031 -5.281 1 93.12 354 ALA B CA 1
ATOM 5931 C C . ALA B 1 354 ? -19.594 19.344 -4.789 1 93.12 354 ALA B C 1
ATOM 5933 O O . ALA B 1 354 ? -20.328 20.203 -4.277 1 93.12 354 ALA B O 1
ATOM 5934 N N . VAL B 1 355 ? -18.344 19.531 -4.918 1 90.38 355 VAL B N 1
ATOM 5935 C CA . VAL B 1 355 ? -17.688 20.75 -4.484 1 90.38 355 VAL B CA 1
ATOM 5936 C C . VAL B 1 355 ? -18.094 21.906 -5.398 1 90.38 355 VAL B C 1
ATOM 5938 O O . VAL B 1 355 ? -18.469 22.984 -4.926 1 90.38 355 VAL B O 1
ATOM 5941 N N . SER B 1 356 ? -18.125 21.734 -6.668 1 90.56 356 SER B N 1
ATOM 5942 C CA . SER B 1 356 ? -18.422 22.781 -7.641 1 90.56 356 SER B CA 1
ATOM 5943 C C . SER B 1 356 ? -19.859 23.281 -7.504 1 90.56 356 SER B C 1
ATOM 5945 O O . SER B 1 356 ? -20.125 24.469 -7.641 1 90.56 356 SER B O 1
ATOM 5947 N N . PHE B 1 357 ? -20.703 22.406 -7.168 1 91 357 PHE B N 1
ATOM 5948 C CA . PHE B 1 357 ? -22.109 22.766 -7.199 1 91 357 PHE B CA 1
ATOM 5949 C C . PHE B 1 357 ? -22.578 23.25 -5.832 1 91 357 PHE B C 1
ATOM 5951 O O . PHE B 1 357 ? -23.5 24.062 -5.738 1 91 357 PHE B O 1
ATOM 5958 N N . GLN B 1 358 ? -21.969 22.766 -4.863 1 90.25 358 GLN B N 1
ATOM 5959 C CA . GLN B 1 358 ? -22.516 23.031 -3.537 1 90.25 358 GLN B CA 1
ATOM 5960 C C . GLN B 1 358 ? -21.766 24.156 -2.846 1 90.25 358 GLN B C 1
ATOM 5962 O O . GLN B 1 358 ? -22.297 24.812 -1.948 1 90.25 358 GLN B O 1
ATOM 5967 N N . MET B 1 359 ? -20.625 24.359 -3.217 1 91.69 359 MET B N 1
ATOM 5968 C CA . MET B 1 359 ? -19.75 25.297 -2.49 1 91.69 359 MET B CA 1
ATOM 5969 C C . MET B 1 359 ? -20.172 26.734 -2.74 1 91.69 359 MET B C 1
ATOM 5971 O O . MET B 1 359 ? -20.422 27.125 -3.883 1 91.69 359 MET B O 1
ATOM 5975 N N . PRO B 1 360 ? -20.344 27.516 -1.724 1 93.75 360 PRO B N 1
ATOM 5976 C CA . PRO B 1 360 ? -20.609 28.938 -1.918 1 93.75 360 PRO B CA 1
ATOM 5977 C C . PRO B 1 360 ? -19.438 29.688 -2.551 1 93.75 360 PRO B C 1
ATOM 5979 O O . PRO B 1 360 ? -18.297 29.219 -2.479 1 93.75 360 PRO B O 1
ATOM 5982 N N . PRO B 1 361 ? -19.656 30.828 -3.088 1 90.62 361 PRO B N 1
ATOM 5983 C CA . PRO B 1 361 ? -18.609 31.578 -3.766 1 90.62 361 PRO B CA 1
ATOM 5984 C C . PRO B 1 361 ? -17.438 31.922 -2.848 1 90.62 361 PRO B C 1
ATOM 5986 O O . PRO B 1 361 ? -16.281 31.953 -3.297 1 90.62 361 PRO B O 1
ATOM 5989 N N . SER B 1 362 ? -17.719 32.125 -1.581 1 90.12 362 SER B N 1
ATOM 5990 C CA . SER B 1 362 ? -16.688 32.5 -0.623 1 90.12 362 SER B CA 1
ATOM 5991 C C . SER B 1 362 ? -15.641 31.391 -0.451 1 90.12 362 SER B C 1
ATOM 5993 O O . SER B 1 362 ? -14.508 31.656 -0.041 1 90.12 362 SER B O 1
ATOM 5995 N N . LEU B 1 363 ? -16.016 30.094 -0.767 1 92.81 363 LEU B N 1
ATOM 5996 C CA . LEU B 1 363 ? -15.125 28.969 -0.567 1 92.81 363 LEU B CA 1
ATOM 5997 C C . LEU B 1 363 ? -14.695 28.375 -1.903 1 92.81 363 LEU B C 1
ATOM 5999 O O . LEU B 1 363 ? -13.688 27.656 -1.979 1 92.81 363 LEU B O 1
ATOM 6003 N N . LEU B 1 364 ? -15.477 28.625 -2.898 1 89.69 364 LEU B N 1
ATOM 6004 C CA . LEU B 1 364 ? -15.312 27.953 -4.18 1 89.69 364 LEU B CA 1
ATOM 6005 C C . LEU B 1 364 ? -13.898 28.141 -4.719 1 89.69 364 LEU B C 1
ATOM 6007 O O . LEU B 1 364 ? -13.289 27.188 -5.211 1 89.69 364 LEU B O 1
ATOM 6011 N N . ASN B 1 365 ? -13.305 29.312 -4.5 1 88.5 365 ASN B N 1
ATOM 6012 C CA . ASN B 1 365 ? -12 29.609 -5.086 1 88.5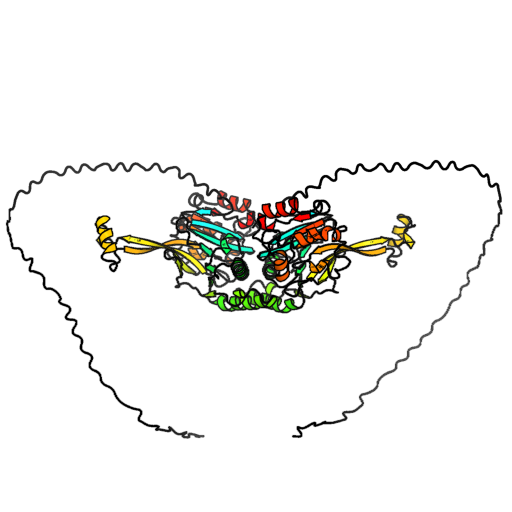 365 ASN B CA 1
ATOM 6013 C C . ASN B 1 365 ? -10.867 29.094 -4.203 1 88.5 365 ASN B C 1
ATOM 6015 O O . ASN B 1 365 ? -9.711 29.047 -4.633 1 88.5 365 ASN B O 1
ATOM 6019 N N . LYS B 1 366 ? -11.203 28.656 -3.008 1 94.62 366 LYS B N 1
ATOM 6020 C CA . LYS B 1 366 ? -10.109 28.281 -2.113 1 94.62 366 LYS B CA 1
ATOM 6021 C C . LYS B 1 366 ? -10.102 26.781 -1.848 1 94.62 366 LYS B C 1
ATOM 6023 O O . LYS B 1 366 ? -9.133 26.25 -1.312 1 94.62 366 LYS B O 1
ATOM 6028 N N . VAL B 1 367 ? -11.102 26.047 -2.299 1 96.44 367 VAL B N 1
ATOM 6029 C CA . VAL B 1 367 ? -11.242 24.641 -1.956 1 96.44 367 VAL B CA 1
ATOM 6030 C C . VAL B 1 367 ? -10.641 23.781 -3.062 1 96.44 367 VAL B C 1
ATOM 6032 O O . VAL B 1 367 ? -10.875 24.016 -4.246 1 96.44 367 VAL B O 1
ATOM 6035 N N . VAL B 1 368 ? -9.852 22.859 -2.695 1 96 368 VAL B N 1
ATOM 6036 C CA . VAL B 1 368 ? -9.312 21.828 -3.574 1 96 368 VAL B CA 1
ATOM 6037 C C . VAL B 1 368 ? -9.727 20.453 -3.074 1 96 368 VAL B C 1
ATOM 6039 O O . VAL B 1 368 ? -9.523 20.109 -1.904 1 96 368 VAL B O 1
ATOM 6042 N N . ILE B 1 369 ? -10.336 19.688 -3.904 1 95.94 369 ILE B N 1
ATOM 6043 C CA . ILE B 1 369 ? -10.719 18.328 -3.533 1 95.94 369 ILE B CA 1
ATOM 6044 C C . ILE B 1 369 ? -9.648 17.344 -4.004 1 95.94 369 ILE B C 1
ATOM 6046 O O . ILE B 1 369 ? -9.328 17.297 -5.191 1 95.94 369 ILE B O 1
ATOM 6050 N N . ALA B 1 370 ? -9.086 16.594 -3.143 1 96.5 370 ALA B N 1
ATOM 6051 C CA . ALA B 1 370 ? -7.977 15.695 -3.451 1 96.5 370 ALA B CA 1
ATOM 6052 C C . ALA B 1 370 ? -8.492 14.328 -3.891 1 96.5 370 ALA B C 1
ATOM 6054 O O . ALA B 1 370 ? -8.875 13.508 -3.057 1 96.5 370 ALA B O 1
ATOM 6055 N N . THR B 1 371 ? -8.391 14.039 -5.211 1 94.06 371 THR B N 1
ATOM 6056 C CA . THR B 1 371 ? -8.875 12.773 -5.746 1 94.06 371 THR B CA 1
ATOM 6057 C C . THR B 1 371 ? -7.707 11.914 -6.242 1 94.06 371 THR B C 1
ATOM 6059 O O . THR B 1 371 ? -7.914 10.922 -6.938 1 94.06 371 THR B O 1
ATOM 6062 N N . LEU B 1 372 ? -6.535 12.25 -5.871 1 92.75 372 LEU B N 1
ATOM 6063 C CA . LEU B 1 372 ? -5.316 11.625 -6.371 1 92.75 372 LEU B CA 1
ATOM 6064 C C . LEU B 1 372 ? -5.367 10.109 -6.176 1 92.75 372 LEU B C 1
ATOM 6066 O O . LEU B 1 372 ? -5.191 9.352 -7.129 1 92.75 372 LEU B O 1
ATOM 6070 N N . ALA B 1 373 ? -5.578 9.641 -4.965 1 93 373 ALA B N 1
ATOM 6071 C CA . ALA B 1 373 ? -5.566 8.211 -4.648 1 93 373 ALA B CA 1
ATOM 6072 C C . ALA B 1 373 ? -6.645 7.473 -5.438 1 93 373 ALA B C 1
ATOM 6074 O O . ALA B 1 373 ? -6.414 6.355 -5.914 1 93 373 ALA B O 1
ATOM 6075 N N . LYS B 1 374 ? -7.805 8.102 -5.602 1 92.31 374 LYS B N 1
ATOM 6076 C CA . LYS B 1 374 ? -8.898 7.488 -6.352 1 92.31 374 LYS B CA 1
ATOM 6077 C C . LYS B 1 374 ? -8.555 7.379 -7.836 1 92.31 374 LYS B C 1
ATOM 6079 O O . LYS B 1 374 ? -8.883 6.387 -8.484 1 92.31 374 LYS B O 1
ATOM 6084 N N . ASP B 1 375 ? -7.914 8.375 -8.312 1 89.75 375 ASP B N 1
ATOM 6085 C CA . ASP B 1 375 ? -7.598 8.445 -9.734 1 89.75 375 ASP B CA 1
ATOM 6086 C C . ASP B 1 375 ? -6.465 7.484 -10.094 1 89.75 375 ASP B C 1
ATOM 6088 O O . ASP B 1 375 ? -6.387 7.012 -11.234 1 89.75 375 ASP B O 1
ATOM 6092 N N . ARG B 1 376 ? -5.613 7.102 -9.156 1 84.94 376 ARG B N 1
ATOM 6093 C CA . ARG B 1 376 ? -4.398 6.359 -9.484 1 84.94 376 ARG B CA 1
ATOM 6094 C C . ARG B 1 376 ? -4.473 4.93 -8.961 1 84.94 376 ARG B C 1
ATOM 6096 O O . ARG B 1 376 ? -3.676 4.074 -9.359 1 84.94 376 ARG B O 1
ATOM 6103 N N . SER B 1 377 ? -5.387 4.676 -8.086 1 81.06 377 SER B N 1
ATOM 6104 C CA . SER B 1 377 ? -5.465 3.33 -7.531 1 81.06 377 SER B CA 1
ATOM 6105 C C . SER B 1 377 ? -6.211 2.385 -8.461 1 81.06 377 SER B C 1
ATOM 6107 O O . SER B 1 377 ? -7.027 2.824 -9.281 1 81.06 377 SER B O 1
#

Solvent-accessible surface area (backbone atoms only — not comparable to full-atom values): 43204 Å² total; per-residue (Å²): 133,90,76,83,78,84,75,89,81,90,89,73,91,89,87,73,89,90,81,88,90,78,90,79,94,80,90,82,89,83,83,88,81,86,77,83,84,76,84,70,82,80,77,83,72,84,69,86,73,82,82,78,80,74,77,78,75,76,72,75,72,76,76,74,69,66,68,68,65,67,76,60,75,72,61,72,71,67,74,57,79,43,86,93,60,36,41,77,52,98,63,28,37,33,35,49,34,20,32,43,78,58,24,25,26,32,30,42,35,34,71,88,39,83,76,46,43,37,20,46,25,26,19,41,69,45,76,72,44,51,73,26,42,40,36,41,37,30,38,44,44,54,25,27,40,62,17,49,63,58,35,51,50,44,22,51,74,69,70,44,73,82,44,41,37,36,27,43,62,90,43,44,67,54,54,51,51,42,27,41,50,54,19,63,51,52,72,43,60,70,61,34,69,64,63,47,65,38,67,48,48,67,87,46,74,44,76,76,43,99,49,30,36,39,32,42,37,79,41,41,38,88,50,82,32,24,21,41,35,34,26,37,61,40,79,39,66,29,78,90,51,61,80,54,50,69,69,55,47,50,49,42,55,66,71,32,69,80,57,71,61,49,39,80,44,74,43,50,37,38,32,39,38,49,64,25,24,61,55,40,73,71,62,79,44,64,83,53,67,47,52,10,44,33,36,39,38,51,31,34,39,71,77,80,79,55,87,61,47,60,59,49,27,46,76,71,17,27,18,34,41,66,60,55,54,75,44,48,74,68,46,68,61,32,58,31,37,38,34,29,30,34,36,74,89,52,50,66,68,54,51,54,47,48,50,68,72,63,40,51,79,92,45,51,83,31,53,41,76,43,44,48,38,69,72,64,98,137,77,93,72,85,73,92,84,81,88,83,74,90,87,84,74,86,90,83,83,93,85,90,78,91,79,89,70,87,72,79,75,77,77,72,80,81,85,72,70,74,77,73,83,67,84,72,82,76,79,81,78,78,75,78,79,77,75,69,76,72,76,75,74,69,67,72,68,67,69,74,60,75,70,61,72,70,66,72,54,77,43,84,92,62,35,40,76,53,97,63,27,35,34,36,50,33,19,32,43,79,59,24,26,24,32,30,42,34,34,70,88,39,83,76,44,44,37,21,46,23,24,19,41,70,46,74,73,43,51,72,28,43,40,35,40,36,30,39,46,44,52,24,26,40,63,17,48,63,57,35,52,50,44,22,52,74,69,69,43,72,84,46,41,35,35,27,43,61,91,43,44,66,54,52,51,50,42,27,40,49,54,18,64,51,52,72,43,60,69,62,34,70,64,64,46,63,39,67,47,48,65,88,45,75,43,75,76,41,99,50,31,35,41,34,42,38,79,41,41,38,88,49,82,33,24,22,40,35,34,26,37,63,42,78,38,67,30,78,88,53,62,81,52,50,70,70,55,46,51,49,41,56,66,71,32,67,79,56,72,60,50,41,77,44,74,43,53,38,38,31,38,38,51,65,25,24,63,56,41,75,71,61,79,44,64,83,54,67,48,51,10,46,34,37,38,38,52,32,36,38,72,76,78,80,55,86,62,45,60,58,50,28,45,76,69,16,28,17,33,42,63,60,55,56,75,45,47,75,69,46,68,61,31,59,30,38,36,34,29,31,34,36,73,88,52,48,64,66,55,52,53,47,48,49,67,70,62,41,50,78,92,46,50,85,30,54,41,77,41,46,48,37,69,74,64,97

Secondary structure (DSSP, 8-state):
----------------------------------------------------------------------------------GGG-EEETTEEEEEEEETTTEEEEEEEESS-TT-EEEE--SS--HHHHT-SEEE---S-HHHHTTHHHHHHHHHHTTPPPPEEEE-GGGHHHHHHHHHHHHHHHS--GGGGS-EEEE--BTB-EEEETTEEEEEEE--SSSS-EEEEEEEEEEEE-GGGTTS-HHHHHHHHHH-TTS--EEEEEEEEEEE--S--THHHHS---TTGGG-SEEEEE--B----STTHHHHHHHTT--BHHHHHHTGGGGTT-SEEEEE-B-TTS-HHHHHHHHHHHS-HHHHTTEEE--HHHHH-/----------------------------------------------------------------------------------GGG-EEETTEEEEEEEETTTEEEEEEEESS-TT-EEEE--SS--HHHHT-SEEE---S-HHHHTTHHHHHHHHHHTTPPPPEEEE-GGGHHHHHHHHHHHHHHHS--GGGGS-EEEE--BTB-EEEETTEEEEEEE--SSSS-EEEEEEEEEEEE-GGGTTS-HHHHHHHHHH-TTS--EEEEEEEEEEE--S--THHHHS---TTGGG-SEEEEE--B----STTHHHHHHHTT--BHHHHHHTGGGGTT-SEEEEE-B-TTS-HHHHHHHHHHHS-HHHHTTEEE--HHHHH-

Foldseek 3Di:
DCPDPDDDDDDDDDDDDDDDDDDDDDDDDDDDDDDDDDPPPDDPDDCPDDDPPPDDPPPPVPPCCVVPPPPPPVPLPPQPCDPPQWGDFPQKIKRFAAAALQATKIWIDGNVDRLDIEIEFPLDDDPSHLPHQEYEFFDDRNRGHVCVLVSQQVNVVVVHDGHAYEYAPVCQVVQLVVLVVVCVVPVDDCCSNVHHYHYADAVDKDPSDPFKIKGWDFAWAPDTGIKIWIWGKDKDFDPVCVPPDPVVVVVCVVVPVPDRRIDIDIATAEIGGPFAEPVCLVPPHDPRQLQYQEYEFEAAAQDDPDPCVQVVQVVRGHYHPVSCQVPVVSNLNHQAYEYHNYHLVAAPVRQVCSLCPRHDPSHNSRYHYRCSNVVPD/DPPDDDPDDDDDDDDDDDDDDDDDDDDDPPPCPPPDDDPPPDDPDDDDDDDPPPPDPPPPVPPPPVVPPPPPPVPLPPQPCDPPQWGDFPQKIKRFAAAALQATKIWIDGNVDRLDIEIEFPLDDDPSHLVHQEYEFFDDRNRGHVCVLVSQQVNVVVVHDGHAYEYAPVCQVVQLVVLVVVCVVPVDDCCSNVHHYHYADAVDKDPSDPFKIKGWDFAWAPGTGIKIWIWGKDWDFDPVCVPPDPVVVVVCVVVPVPDRRIDIDIATAEIGGPFAEPVCLVPPHDPRQLQYQEYEFEAAAQDDPDPCVQVVQVVRGHYHPVSCQVPVVSNLNHQAYEYHNYHLVDAPVRQVCSLCPRHDPSHNSRYHYRCSNVVPD

Sequence (754 aa):
MLKKHEVLSFASKTKSAGRIYKRNLHQDLCLTLTRRRETVRHLNDEDHFFFLNRRGFHTSKPSLTIAKKKAGSIIPSKSSPSLRGWLTLEGYRIYPWSISGLETCVVINAEDDKKLAVTFDIGYTTRPSVRCQQVFISHGHMDHVSGLFQHATKRSLYNLSPAVYYVPPNLVETLRNVGKQLHSLSGTPDILLDLDIRPIQPGDSVLVTPEYEIRPFATFHRVPSQGYLLYHRYKRLKPLYRHLRPKEIAVMENQCREENIYEVSWLPEVAFTGDTTFELFLNNPPADLLKVRVLILEATYLENVTPGIVRKARERGHTHLSEIIDHAHLFSDVERLVLIHLSDKYSSSFARDAVSFQMPPSLLNKVVIATLAKDRSMLKKHEVLSFASKTKSAGRIYKRNLHQDLCLTLTRRRETVRHLNDEDHFFFLNRRGFHTSKPSLTIAKKKAGSIIPSKSSPSLRGWLTLEGYRIYPWSISGLETCVVINAEDDKKLAVTFDIGYTTRPSVRCQQVFISHGHMDHVSGLFQHATKRSLYNLSPAVYYVPPNLVETLRNVGKQLHSLSGTPDILLDLDIRPIQPGDSVLVTPEYEIRPFATFHRVPSQGYLLYHRYKRLKPLYRHLRPKEIAVMENQCREENIYEVSWLPEVAFTGDTTFELFLNNPPADLLKVRVLILEATYLENVTPGIVRKARERGHTHLSEIIDHAHLFSDVERLVLIHLSDKYSSSFARDAVSFQMPPSLLNKVVIATLAKDRS

Radius of gyration: 40.66 Å; Cα contacts (8 Å, |Δi|>4): 1351; chains: 2; bounding box: 90×155×133 Å

pLDDT: mean 78.68, std 31.43, range [14.09, 99.0]

Nearest PDB structures (foldseek):
  7xgt-assembly1_B  TM=9.211E-01  e=6.418E-28  Oryza sativa
  7xgt-assembly1_A  TM=9.240E-01  e=5.348E-27  Oryza sativa
  2e7y-assembly1_B  TM=7.962E-01  e=7.634E-17  Thermotoga maritima
  2e7y-assembly1_A  TM=7.382E-01  e=3.077E-17  Thermotoga maritima
  7u2r-assembly1_A-2  TM=7.062E-01  e=4.153E-13  Paenibacillus sp. J14

InterPro domains:
  IPR036866 Ribonuclease Z/Hydroxyacylglutathione hydrolase-like [G3DSA:3.60.15.10] (98-361)
  IPR036866 Ribonuclease Z/Hydroxyacylglutathione hydrolase-like [SSF56281] (106-347)

Organism: Acanthosepion pharaonis (NCBI:txid158019)